Protein AF-A0A9D7BQY6-F1 (afdb_monomer_lite)

Structure (mmCIF, N/CA/C/O backbone):
data_AF-A0A9D7BQY6-F1
#
_entry.id   AF-A0A9D7BQY6-F1
#
loop_
_atom_site.group_PDB
_atom_site.id
_atom_site.type_symbol
_atom_site.label_atom_id
_atom_site.label_alt_id
_atom_site.label_comp_id
_atom_site.label_asym_id
_atom_site.label_entity_id
_atom_site.label_seq_id
_atom_site.pdbx_PDB_ins_code
_atom_site.Cartn_x
_atom_site.Cartn_y
_atom_site.Cartn_z
_atom_site.occupancy
_atom_site.B_iso_or_equiv
_atom_site.auth_seq_id
_atom_site.auth_comp_id
_atom_site.auth_asym_id
_atom_site.auth_atom_id
_atom_site.pdbx_PDB_model_num
ATOM 1 N N . MET A 1 1 ? 35.548 -3.062 -76.275 1.00 33.47 1 MET A N 1
ATOM 2 C CA . MET A 1 1 ? 36.971 -3.447 -76.436 1.00 33.47 1 MET A CA 1
ATOM 3 C C . MET A 1 1 ? 37.433 -4.049 -75.116 1.00 33.47 1 MET A C 1
ATOM 5 O O . MET A 1 1 ? 37.259 -3.385 -74.112 1.00 33.47 1 MET A O 1
ATOM 9 N N . LYS A 1 2 ? 37.649 -5.379 -75.090 1.00 31.42 2 LYS A N 1
ATOM 10 C CA . LYS A 1 2 ? 38.896 -6.100 -74.707 1.00 31.42 2 LYS A CA 1
ATOM 11 C C . LYS A 1 2 ? 39.444 -5.757 -73.307 1.00 31.42 2 LYS A C 1
ATOM 13 O O . LYS A 1 2 ? 39.641 -4.589 -73.041 1.00 31.42 2 LYS A O 1
ATOM 18 N N . LYS A 1 3 ? 39.889 -6.660 -72.428 1.00 34.94 3 LYS A N 1
ATOM 19 C CA . LYS A 1 3 ? 39.882 -8.126 -72.182 1.00 34.94 3 LYS A CA 1
ATOM 20 C C . LYS A 1 3 ? 40.993 -8.322 -71.112 1.00 34.94 3 LYS A C 1
ATOM 22 O O . LYS A 1 3 ? 42.013 -7.658 -71.223 1.00 34.94 3 LYS A O 1
ATOM 27 N N . CYS A 1 4 ? 40.788 -9.234 -70.158 1.00 32.06 4 CYS A N 1
ATOM 28 C CA . CYS A 1 4 ? 41.750 -10.145 -69.493 1.00 32.06 4 CYS A CA 1
ATOM 29 C C . CYS A 1 4 ? 43.255 -9.803 -69.319 1.00 32.06 4 CYS A C 1
ATOM 31 O O . CYS A 1 4 ? 43.952 -9.588 -70.303 1.00 32.06 4 CYS A O 1
ATOM 33 N N . SER A 1 5 ? 43.775 -10.055 -68.104 1.00 31.11 5 SER A N 1
ATOM 34 C CA . SER A 1 5 ? 44.971 -10.894 -67.797 1.00 31.11 5 SER A CA 1
ATOM 35 C C . SER A 1 5 ? 45.005 -11.142 -66.268 1.00 31.11 5 SER A C 1
ATOM 37 O O . SER A 1 5 ? 44.827 -10.176 -65.538 1.00 31.11 5 SER A O 1
ATOM 39 N N . ILE A 1 6 ? 44.937 -12.354 -65.687 1.00 36.25 6 ILE A N 1
ATOM 40 C CA . ILE A 1 6 ? 45.797 -13.572 -65.674 1.00 36.25 6 ILE A CA 1
ATOM 41 C C . ILE A 1 6 ? 46.931 -13.542 -64.622 1.00 36.25 6 ILE A C 1
ATOM 43 O O . ILE A 1 6 ? 47.769 -12.649 -64.635 1.00 36.25 6 ILE A O 1
ATOM 47 N N . GLY A 1 7 ? 46.972 -14.614 -63.807 1.00 31.45 7 GLY A N 1
ATOM 48 C CA . GLY A 1 7 ? 48.089 -15.106 -62.974 1.00 31.45 7 GLY A CA 1
ATOM 49 C C . GLY A 1 7 ? 47.558 -15.838 -61.722 1.00 31.45 7 GLY A C 1
ATOM 50 O O . GLY A 1 7 ? 47.268 -15.167 -60.745 1.00 31.45 7 GLY A O 1
ATOM 51 N N . PHE A 1 8 ? 47.135 -17.114 -61.710 1.00 33.19 8 PHE A N 1
ATOM 52 C CA . PHE A 1 8 ? 47.775 -18.420 -62.002 1.00 33.19 8 PHE A CA 1
ATOM 53 C C . PHE A 1 8 ? 48.737 -18.934 -60.903 1.00 33.19 8 PHE A C 1
ATOM 55 O O . PHE A 1 8 ? 49.862 -18.460 -60.833 1.00 33.19 8 PHE A O 1
ATOM 62 N N . LEU A 1 9 ? 48.292 -19.924 -60.101 1.00 31.08 9 LEU A N 1
ATOM 63 C CA . LEU A 1 9 ? 48.993 -21.167 -59.671 1.00 31.08 9 LEU A CA 1
ATOM 64 C C . LEU A 1 9 ? 48.042 -21.976 -58.735 1.00 31.08 9 LEU A C 1
ATOM 66 O O . LEU A 1 9 ? 47.646 -21.454 -57.702 1.00 31.08 9 LEU A O 1
ATOM 70 N N . ILE A 1 10 ? 47.397 -23.078 -59.158 1.00 33.09 10 ILE A N 1
ATOM 71 C CA . ILE A 1 10 ? 47.826 -24.503 -59.275 1.00 33.09 10 ILE A CA 1
ATOM 72 C C . ILE A 1 10 ? 47.560 -25.366 -58.006 1.00 33.09 10 ILE A C 1
ATOM 74 O O . ILE A 1 10 ? 48.245 -25.202 -57.007 1.00 33.09 10 ILE A O 1
ATOM 78 N N . LEU A 1 11 ? 46.603 -26.312 -58.171 1.00 31.00 11 LEU A N 1
ATOM 79 C CA . LEU A 1 11 ? 46.487 -27.730 -57.713 1.00 31.00 11 LEU A CA 1
ATOM 80 C C . LEU A 1 11 ? 46.623 -28.076 -56.202 1.00 31.00 11 LEU A C 1
ATOM 82 O O . LEU A 1 11 ? 47.499 -27.574 -55.524 1.00 31.00 11 LEU A O 1
ATOM 86 N N . VAL A 1 12 ? 45.828 -28.976 -55.594 1.00 32.19 12 VAL A N 1
ATOM 87 C CA . VAL A 1 12 ? 45.506 -30.370 -55.985 1.00 32.19 12 VAL A CA 1
ATOM 88 C C . VAL A 1 12 ? 44.142 -30.835 -55.417 1.00 32.19 12 VAL A C 1
ATOM 90 O O . VAL A 1 12 ? 43.723 -30.447 -54.332 1.00 32.19 12 VAL A O 1
ATOM 93 N N . PHE A 1 13 ? 43.499 -31.709 -56.196 1.00 31.94 13 PHE A N 1
ATOM 94 C CA . PHE A 1 13 ? 42.263 -32.477 -56.004 1.00 31.94 13 PHE A CA 1
ATOM 95 C C . PHE A 1 13 ? 42.233 -33.470 -54.822 1.00 31.94 13 PHE A C 1
ATOM 97 O O . PHE A 1 13 ? 43.234 -34.099 -54.497 1.00 31.94 13 PHE A O 1
ATOM 104 N N . GLY A 1 14 ? 41.015 -33.758 -54.350 1.00 29.17 14 GLY A N 1
ATOM 105 C CA . GLY A 1 14 ? 40.664 -34.962 -53.592 1.00 29.17 14 GLY A CA 1
ATOM 106 C C . GLY A 1 14 ? 39.151 -35.204 -53.594 1.00 29.17 14 GLY A C 1
ATOM 107 O O . GLY A 1 14 ? 38.482 -34.911 -52.612 1.00 29.17 14 GLY A O 1
ATOM 108 N N . ILE A 1 15 ? 38.612 -35.698 -54.715 1.00 38.47 15 ILE A N 1
ATOM 109 C CA . ILE A 1 15 ? 37.239 -36.219 -54.837 1.00 38.47 15 ILE A CA 1
ATOM 110 C C . ILE A 1 15 ? 37.295 -37.742 -54.674 1.00 38.47 15 ILE A C 1
ATOM 112 O O . ILE A 1 15 ? 38.037 -38.396 -55.403 1.00 38.47 15 ILE A O 1
ATOM 116 N N . PHE A 1 16 ? 36.439 -38.301 -53.817 1.00 36.88 16 PHE A N 1
ATOM 117 C CA . PHE A 1 16 ? 35.815 -39.600 -54.069 1.00 36.88 16 PHE A CA 1
ATOM 118 C C . PHE A 1 16 ? 34.302 -39.479 -53.875 1.00 36.88 16 PHE A C 1
ATOM 120 O O . PHE A 1 16 ? 33.819 -38.935 -52.885 1.00 36.88 16 PHE A O 1
ATOM 127 N N . LEU A 1 17 ? 33.589 -39.952 -54.892 1.00 33.84 17 LEU A N 1
ATOM 128 C CA . LEU A 1 17 ? 32.141 -40.033 -55.022 1.00 33.84 17 LEU A CA 1
ATOM 129 C C . LEU A 1 17 ? 31.644 -41.432 -54.607 1.00 33.84 17 LEU A C 1
ATOM 131 O O . LEU A 1 17 ? 32.326 -42.422 -54.862 1.00 33.84 17 LEU A O 1
ATOM 135 N N . TRP A 1 18 ? 30.380 -41.464 -54.167 1.00 33.12 18 TRP A N 1
ATOM 136 C CA . TRP A 1 18 ? 29.277 -42.313 -54.667 1.00 33.12 18 TRP A CA 1
ATOM 137 C C . TRP A 1 18 ? 28.643 -43.450 -53.839 1.00 33.12 18 TRP A C 1
ATOM 139 O O . TRP A 1 18 ? 29.294 -44.173 -53.095 1.00 33.12 18 TRP A O 1
ATOM 149 N N . ASN A 1 19 ? 27.337 -43.597 -54.149 1.00 30.23 19 ASN A N 1
ATOM 150 C CA . ASN A 1 19 ? 26.245 -44.482 -53.691 1.00 30.23 19 ASN A CA 1
ATOM 151 C C . ASN A 1 19 ? 25.490 -44.004 -52.428 1.00 30.23 19 ASN A C 1
ATOM 153 O O . ASN A 1 19 ? 26.051 -44.007 -51.346 1.00 30.23 19 ASN A O 1
ATOM 157 N N . GLY A 1 20 ? 24.223 -43.563 -52.438 1.00 29.83 20 GLY A N 1
ATOM 158 C CA . GLY A 1 20 ? 23.153 -43.577 -53.448 1.00 29.83 20 GLY A CA 1
ATOM 159 C C . GLY A 1 20 ? 22.109 -44.683 -53.199 1.00 29.83 20 GLY A C 1
ATOM 160 O O . GLY A 1 20 ? 22.485 -45.849 -53.219 1.00 29.83 20 GLY A O 1
ATOM 161 N N . CYS A 1 21 ? 20.827 -44.277 -53.089 1.00 28.48 21 CYS A N 1
ATOM 162 C CA . CYS A 1 21 ? 19.548 -45.036 -52.980 1.00 28.48 21 CYS A CA 1
ATOM 163 C C . CYS A 1 21 ? 18.947 -45.090 -51.557 1.00 28.48 21 CYS A C 1
ATOM 165 O O . CYS A 1 21 ? 19.666 -45.364 -50.611 1.00 28.48 21 CYS A O 1
ATOM 167 N N . THR A 1 22 ? 17.657 -44.848 -51.288 1.00 32.22 22 THR A N 1
ATOM 168 C CA . THR A 1 22 ? 16.457 -44.525 -52.094 1.00 32.22 22 THR A CA 1
ATOM 169 C C . THR A 1 22 ? 15.384 -43.969 -51.141 1.00 32.22 22 THR A C 1
ATOM 171 O O . THR A 1 22 ? 15.343 -44.343 -49.973 1.00 32.22 22 THR A O 1
ATOM 174 N N . LYS A 1 23 ? 14.512 -43.093 -51.653 1.00 36.38 23 LYS A N 1
ATOM 175 C CA . LYS A 1 23 ? 13.251 -42.675 -51.018 1.00 36.38 23 LYS A CA 1
ATOM 176 C C . LYS A 1 23 ? 12.294 -43.865 -50.878 1.00 36.38 23 LYS A C 1
ATOM 178 O O . LYS A 1 23 ? 12.176 -44.621 -51.836 1.00 36.38 23 LYS A O 1
ATOM 183 N N . ASP A 1 24 ? 11.512 -43.892 -49.799 1.00 31.12 24 ASP A N 1
ATOM 184 C CA . ASP A 1 24 ? 10.067 -44.110 -49.926 1.00 31.12 24 ASP A CA 1
ATOM 185 C C . ASP A 1 24 ? 9.298 -43.218 -48.920 1.00 31.12 24 ASP A C 1
ATOM 187 O O . ASP A 1 24 ? 9.819 -42.940 -47.835 1.00 31.12 24 ASP A O 1
ATOM 191 N N . PRO A 1 25 ? 8.121 -42.682 -49.296 1.00 45.56 25 PRO A N 1
ATOM 192 C CA . PRO A 1 25 ? 7.395 -41.631 -48.604 1.00 45.56 25 PRO A CA 1
ATOM 193 C C . PRO A 1 25 ? 6.218 -42.194 -47.799 1.00 45.56 25 PRO A C 1
ATOM 195 O O . PRO A 1 25 ? 5.401 -42.949 -48.309 1.00 45.56 25 PRO A O 1
ATOM 198 N N . SER A 1 26 ? 6.060 -41.762 -46.554 1.00 31.33 26 SER A N 1
ATOM 199 C CA . SER A 1 26 ? 4.746 -41.639 -45.913 1.00 31.33 26 SER A CA 1
ATOM 200 C C . SER A 1 26 ? 4.926 -41.013 -44.541 1.00 31.33 26 SER A C 1
ATOM 202 O O . SER A 1 26 ? 5.402 -41.639 -43.607 1.00 31.33 26 SER A O 1
ATOM 204 N N . LEU A 1 27 ? 4.571 -39.741 -44.449 1.00 31.41 27 LEU A N 1
ATOM 205 C CA . LEU A 1 27 ? 3.835 -39.165 -43.331 1.00 31.41 27 LEU A CA 1
ATOM 206 C C . LEU A 1 27 ? 3.421 -37.795 -43.843 1.00 31.41 27 LEU A C 1
ATOM 208 O O . LEU A 1 27 ? 4.173 -36.822 -43.817 1.00 31.41 27 LEU A O 1
ATOM 212 N N . ALA A 1 28 ? 2.247 -37.800 -44.471 1.00 31.52 28 ALA A N 1
ATOM 213 C CA . ALA A 1 28 ? 1.531 -36.597 -44.818 1.00 31.52 28 ALA A CA 1
ATOM 214 C C . ALA A 1 28 ? 1.494 -35.697 -43.580 1.00 31.52 28 ALA A C 1
ATOM 216 O O . ALA A 1 28 ? 1.027 -36.101 -42.517 1.00 31.52 28 ALA A O 1
ATOM 217 N N . SER A 1 29 ? 2.009 -34.481 -43.729 1.00 33.75 29 SER A N 1
ATOM 218 C CA . SER A 1 29 ? 1.674 -33.383 -42.843 1.00 33.75 29 SER A CA 1
ATOM 219 C C . SER A 1 29 ? 0.190 -33.088 -43.046 1.00 33.75 29 SER A C 1
ATOM 221 O O . SER A 1 29 ? -0.183 -32.278 -43.899 1.00 33.75 29 SER A O 1
ATOM 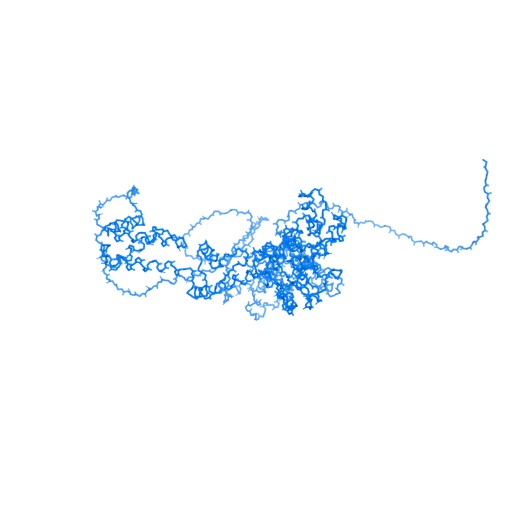223 N N . GLU A 1 30 ? -0.669 -33.788 -42.310 1.00 28.20 30 GLU A N 1
ATOM 224 C CA . GLU A 1 30 ? -2.037 -33.334 -42.127 1.00 28.20 30 GLU A CA 1
ATOM 225 C C . GLU A 1 30 ? -1.972 -32.034 -41.329 1.00 28.20 30 GLU A C 1
ATOM 227 O O . GLU A 1 30 ? -1.707 -31.988 -40.129 1.00 28.20 30 GLU A O 1
ATOM 232 N N . SER A 1 31 ? -2.150 -30.948 -42.075 1.00 29.77 31 SER A N 1
ATOM 233 C CA . SER A 1 31 ? -2.596 -29.656 -41.589 1.00 29.77 31 SER A CA 1
ATOM 234 C C . SER A 1 31 ? -3.905 -29.867 -40.825 1.00 29.77 31 SER A C 1
ATOM 236 O O . SER A 1 31 ? -4.990 -29.781 -41.400 1.00 29.77 31 SER A O 1
ATOM 238 N N . TYR A 1 32 ? -3.812 -30.140 -39.526 1.00 22.86 32 TYR A N 1
ATOM 239 C CA . TYR A 1 32 ? -4.945 -29.975 -38.635 1.00 22.86 32 TYR A CA 1
ATOM 240 C C . TYR A 1 32 ? -5.162 -28.480 -38.436 1.00 22.86 32 TYR A C 1
ATOM 242 O O . TYR A 1 32 ? -4.475 -27.818 -37.660 1.00 22.86 32 TYR A O 1
ATOM 250 N N . THR A 1 33 ? -6.140 -27.951 -39.163 1.00 24.02 33 THR A N 1
ATOM 251 C CA . THR A 1 33 ? -6.859 -26.748 -38.765 1.00 24.02 33 THR A CA 1
ATOM 252 C C . THR A 1 33 ? -7.397 -26.982 -37.359 1.00 24.02 33 THR A C 1
ATOM 254 O O . THR A 1 33 ? -8.358 -27.725 -37.163 1.00 24.02 33 THR A O 1
ATOM 257 N N . THR A 1 34 ? -6.749 -26.382 -36.364 1.00 25.25 34 THR A N 1
ATOM 258 C CA . THR A 1 34 ? -7.290 -26.240 -35.018 1.00 25.25 34 THR A CA 1
ATOM 259 C C . THR A 1 34 ? -8.497 -25.317 -35.099 1.00 25.25 34 THR A C 1
ATOM 261 O O . THR A 1 34 ? -8.405 -24.100 -34.948 1.00 25.25 34 THR A O 1
ATOM 264 N N . GLU A 1 35 ? -9.656 -25.917 -35.358 1.00 23.31 35 GLU A N 1
ATOM 265 C CA . GLU A 1 35 ? -10.921 -25.330 -34.958 1.00 23.31 35 GLU A CA 1
ATOM 266 C C . GLU A 1 35 ? -10.859 -25.036 -33.460 1.00 23.31 35 GLU A C 1
ATOM 268 O O . GLU A 1 35 ? -10.562 -25.888 -32.617 1.00 23.31 35 GLU A O 1
ATOM 273 N N . LYS A 1 36 ? -11.109 -23.767 -33.175 1.00 33.91 36 LYS A N 1
ATOM 274 C CA . LYS A 1 36 ? -11.266 -23.149 -31.872 1.00 33.91 36 LYS A CA 1
ATOM 275 C C . LYS A 1 36 ? -12.327 -23.929 -31.079 1.00 33.91 36 LYS A C 1
ATOM 277 O O . LYS A 1 36 ? -13.518 -23.700 -31.253 1.00 33.91 36 LYS A O 1
ATOM 282 N N . ARG A 1 37 ? -11.898 -24.863 -30.224 1.00 23.55 37 ARG A N 1
ATOM 283 C CA . ARG A 1 37 ? -12.735 -25.421 -29.151 1.00 23.55 37 ARG A CA 1
ATOM 284 C C . ARG A 1 37 ? -12.506 -24.598 -27.891 1.00 23.55 37 ARG A C 1
ATOM 286 O O . ARG A 1 37 ? -11.369 -24.352 -27.498 1.00 23.55 37 ARG A O 1
ATOM 293 N N . THR A 1 38 ? -13.614 -24.112 -27.357 1.00 28.97 38 THR A N 1
ATOM 294 C CA . THR A 1 38 ? -13.747 -23.078 -26.337 1.00 28.97 38 THR A CA 1
ATOM 295 C C . THR A 1 38 ? -13.149 -23.510 -24.999 1.00 28.97 38 THR A C 1
ATOM 297 O O . THR A 1 38 ? -13.367 -24.614 -24.509 1.00 28.97 38 THR A O 1
ATOM 300 N N . SER A 1 39 ? -12.346 -22.617 -24.434 1.00 31.89 39 SER A N 1
ATOM 301 C CA . SER A 1 39 ? -11.523 -22.756 -23.233 1.00 31.89 39 SER A CA 1
ATOM 302 C C . SER A 1 39 ? -12.292 -22.549 -21.919 1.00 31.89 39 SER A C 1
ATOM 304 O O . SER A 1 39 ? -11.709 -22.126 -20.933 1.00 31.89 39 SER A O 1
ATOM 306 N N . GLU A 1 40 ? -13.591 -22.838 -21.863 1.00 32.38 40 GLU A N 1
ATOM 307 C CA . GLU A 1 40 ? -14.466 -22.362 -20.772 1.00 32.38 40 GLU A CA 1
ATOM 308 C C . GLU A 1 40 ? -14.431 -23.193 -19.468 1.00 32.38 40 GLU A C 1
ATOM 310 O O . GLU A 1 40 ? -15.258 -22.980 -18.589 1.00 32.38 40 GLU A O 1
ATOM 315 N N . ILE A 1 41 ? -13.479 -24.119 -19.290 1.00 37.41 41 ILE A N 1
ATOM 316 C CA . ILE A 1 41 ? -13.353 -24.908 -18.038 1.00 37.41 41 ILE A CA 1
ATOM 317 C C . ILE A 1 41 ? -12.246 -24.372 -17.109 1.00 37.41 41 ILE A C 1
ATOM 319 O O . ILE A 1 41 ? -12.191 -24.739 -15.937 1.00 37.41 41 ILE A O 1
ATOM 323 N N . PHE A 1 42 ? -11.400 -23.456 -17.583 1.00 36.44 42 PHE A N 1
ATOM 324 C CA . PHE A 1 42 ? -10.340 -22.855 -16.776 1.00 36.44 42 PHE A CA 1
ATOM 325 C C . PHE A 1 42 ? -10.575 -21.348 -16.683 1.00 36.44 42 PHE A C 1
ATOM 327 O O . PHE A 1 42 ? -10.391 -20.630 -17.657 1.00 36.44 42 PHE A O 1
ATOM 334 N N . ASP A 1 43 ? -11.008 -20.889 -15.511 1.00 38.28 43 ASP A N 1
ATOM 335 C CA . ASP A 1 43 ? -10.924 -19.479 -15.122 1.00 38.28 43 ASP A CA 1
ATOM 336 C C . ASP A 1 43 ? -9.440 -19.056 -15.175 1.00 38.28 43 ASP A C 1
ATOM 338 O O . ASP A 1 43 ? -8.565 -19.818 -14.734 1.00 38.28 43 ASP A O 1
ATOM 342 N N . ASP A 1 44 ? -9.168 -17.878 -15.746 1.00 41.72 44 ASP A N 1
ATOM 343 C CA . ASP A 1 44 ? -7.880 -17.390 -16.277 1.00 41.72 44 ASP A CA 1
ATOM 344 C C . ASP A 1 44 ? -6.708 -17.399 -15.261 1.00 41.72 44 ASP A C 1
ATOM 346 O O . ASP A 1 44 ? -5.549 -17.232 -15.639 1.00 41.72 44 ASP A O 1
ATOM 350 N N . SER A 1 45 ? -6.980 -17.670 -13.979 1.00 44.00 45 SER A N 1
ATOM 351 C CA . SER A 1 45 ? -5.990 -17.844 -12.902 1.00 44.00 45 SER A CA 1
ATOM 352 C C . SER A 1 45 ? -5.329 -19.231 -12.829 1.00 44.00 45 SER A C 1
ATOM 354 O O . SER A 1 45 ? -4.267 -19.346 -12.241 1.00 44.00 45 SER A O 1
ATOM 356 N N . THR A 1 46 ? -5.903 -20.284 -13.426 1.00 47.81 46 THR A N 1
ATOM 357 C CA . THR A 1 46 ? -5.463 -21.694 -13.227 1.00 47.81 46 THR A CA 1
ATOM 358 C C . THR A 1 46 ? -4.431 -22.218 -14.240 1.00 47.81 46 THR A C 1
ATOM 360 O O . THR A 1 46 ? -4.020 -23.384 -14.202 1.00 47.81 46 THR A O 1
ATOM 363 N N . GLY A 1 47 ? -4.028 -21.377 -15.195 1.00 52.44 47 GLY A N 1
ATOM 364 C CA . GLY A 1 47 ? -3.079 -21.753 -16.242 1.00 52.44 47 GLY A CA 1
ATOM 365 C C . GLY A 1 47 ? -1.624 -21.779 -15.772 1.00 52.44 47 GLY A C 1
ATOM 366 O O . GLY A 1 47 ? -0.828 -22.551 -16.307 1.00 52.44 47 GLY A O 1
ATOM 367 N N . VAL A 1 48 ? -1.268 -20.971 -14.770 1.00 52.12 48 VAL A N 1
ATOM 368 C CA . VAL A 1 48 ? 0.126 -20.742 -14.358 1.00 52.12 48 VAL A CA 1
ATOM 369 C C . VAL A 1 48 ? 0.689 -21.937 -13.583 1.00 52.12 48 VAL A C 1
ATOM 371 O O . VAL A 1 48 ? 1.850 -22.299 -13.755 1.00 52.12 48 VAL A O 1
ATOM 374 N N . GLU A 1 49 ? -0.130 -22.628 -12.796 1.00 53.47 49 GLU A N 1
ATOM 375 C CA . GLU A 1 49 ? 0.273 -23.768 -11.967 1.00 53.47 49 GLU A CA 1
ATOM 376 C C . GLU A 1 49 ? 0.342 -25.061 -12.779 1.00 53.47 49 GLU A C 1
ATOM 378 O O . GLU A 1 49 ? 1.279 -25.849 -12.636 1.00 53.47 49 GLU A O 1
ATOM 383 N N . VAL A 1 50 ? -0.614 -25.258 -13.695 1.00 57.28 50 VAL A N 1
ATOM 384 C CA . VAL A 1 50 ? -0.534 -26.316 -14.712 1.00 57.28 50 VAL A CA 1
ATOM 385 C C . VAL A 1 50 ? 0.695 -26.087 -15.587 1.00 57.28 50 VAL A C 1
ATOM 387 O O . VAL A 1 50 ? 1.415 -27.038 -15.882 1.00 57.28 50 VAL A O 1
ATOM 390 N N . TYR A 1 51 ? 0.993 -24.831 -15.935 1.00 58.97 51 TYR A N 1
ATOM 391 C CA . TYR A 1 51 ? 2.226 -24.463 -16.621 1.00 58.97 51 TYR A CA 1
ATOM 392 C C . TYR A 1 51 ? 3.469 -24.755 -15.773 1.00 58.97 51 TYR A C 1
ATOM 394 O O . TYR A 1 51 ? 4.443 -25.256 -16.317 1.00 58.97 51 TYR A O 1
ATOM 402 N N . HIS A 1 52 ? 3.449 -24.532 -14.456 1.00 58.22 52 HIS A N 1
ATOM 403 C CA . HIS A 1 52 ? 4.588 -24.823 -13.580 1.00 58.22 52 HIS A CA 1
ATOM 404 C C . HIS A 1 52 ? 4.850 -26.329 -13.441 1.00 58.22 52 HIS A C 1
ATOM 406 O O . HIS A 1 52 ? 5.994 -26.769 -13.536 1.00 58.22 52 HIS A O 1
ATOM 412 N N . ILE A 1 53 ? 3.793 -27.140 -13.329 1.00 60.00 53 ILE A N 1
ATOM 413 C CA . ILE A 1 53 ? 3.882 -28.607 -13.375 1.00 60.00 53 ILE A CA 1
ATOM 414 C C . ILE A 1 53 ? 4.403 -29.066 -14.734 1.00 60.00 53 ILE A C 1
ATOM 416 O O . ILE A 1 53 ? 5.313 -29.886 -14.792 1.00 60.00 53 ILE A O 1
ATOM 420 N N . LEU A 1 54 ? 3.869 -28.525 -15.831 1.00 62.69 54 LEU A N 1
ATOM 421 C CA . LEU A 1 54 ? 4.342 -28.827 -17.181 1.00 62.69 54 LEU A CA 1
ATOM 422 C C . LEU A 1 54 ? 5.789 -28.374 -17.397 1.00 62.69 54 LEU A C 1
ATOM 424 O O . LEU A 1 54 ? 6.527 -29.059 -18.089 1.00 62.69 54 LEU A O 1
ATOM 428 N N . HIS A 1 55 ? 6.214 -27.262 -16.802 1.00 65.62 55 HIS A N 1
ATOM 429 C CA . HIS A 1 55 ? 7.576 -26.746 -16.894 1.00 65.62 55 HIS A CA 1
ATOM 430 C C . HIS A 1 55 ? 8.556 -27.609 -16.100 1.00 65.62 55 HIS A C 1
ATOM 432 O O . HIS A 1 55 ? 9.604 -27.964 -16.629 1.00 65.62 55 HIS A O 1
ATOM 438 N N . LEU A 1 56 ? 8.194 -28.019 -14.878 1.00 62.78 56 LEU A N 1
ATOM 439 C CA . LEU A 1 56 ? 8.952 -29.009 -14.114 1.00 62.78 56 LEU A CA 1
ATOM 440 C C . LEU A 1 56 ? 9.058 -30.309 -14.914 1.00 62.78 56 LEU A C 1
ATOM 442 O O . LEU A 1 56 ? 10.162 -30.777 -15.170 1.00 62.78 56 LEU A O 1
ATOM 446 N N . LEU A 1 57 ? 7.931 -30.831 -15.402 1.00 62.69 57 LEU A N 1
ATOM 447 C CA . LEU A 1 57 ? 7.868 -32.060 -16.193 1.00 62.69 57 LEU A CA 1
ATOM 448 C C . LEU A 1 57 ? 8.588 -31.970 -17.555 1.00 62.69 57 LEU A C 1
ATOM 450 O O . LEU A 1 57 ? 8.990 -33.000 -18.081 1.00 62.69 57 LEU A O 1
ATOM 454 N N . ASN A 1 58 ? 8.765 -30.775 -18.119 1.00 60.06 58 ASN A N 1
ATOM 455 C CA . ASN A 1 58 ? 9.497 -30.549 -19.371 1.00 60.06 58 ASN A CA 1
ATOM 456 C C . ASN A 1 58 ? 10.946 -30.086 -19.152 1.00 60.06 58 ASN A C 1
ATOM 458 O O . ASN A 1 58 ? 11.647 -29.831 -20.130 1.00 60.06 58 ASN A O 1
ATOM 462 N N . SER A 1 59 ? 11.399 -29.931 -17.905 1.00 64.56 59 SER A N 1
ATOM 463 C CA . SER A 1 59 ? 12.794 -29.581 -17.637 1.00 64.56 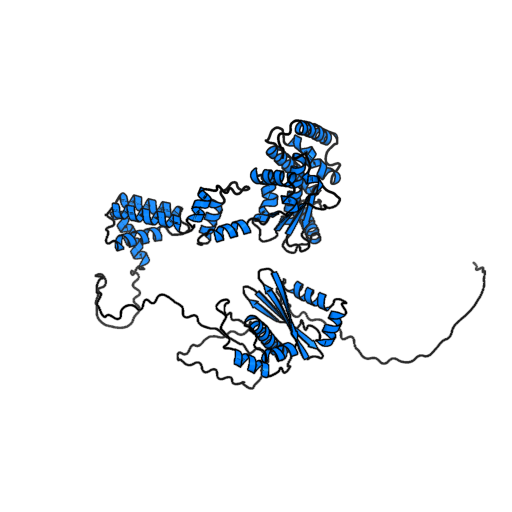59 SER A CA 1
ATOM 464 C C . SER A 1 59 ? 13.710 -30.744 -18.036 1.00 64.56 59 SER A C 1
ATOM 466 O O . SER A 1 59 ? 13.364 -31.906 -17.822 1.00 64.56 59 SER A O 1
ATOM 468 N N . GLU A 1 60 ? 14.880 -30.445 -18.616 1.00 57.62 60 GLU A N 1
ATOM 469 C CA . GLU A 1 60 ? 15.911 -31.422 -19.026 1.00 57.62 60 GLU A CA 1
ATOM 470 C C . GLU A 1 60 ? 16.614 -32.084 -17.819 1.00 57.62 60 GLU A C 1
ATOM 472 O O . GLU A 1 60 ? 17.830 -32.250 -17.781 1.00 57.62 60 GLU A O 1
ATOM 477 N N . ASN A 1 61 ? 15.861 -32.419 -16.775 1.00 72.88 61 ASN A N 1
ATOM 478 C CA . ASN A 1 61 ? 16.353 -33.144 -15.621 1.00 72.88 61 ASN A CA 1
ATOM 479 C C . ASN A 1 61 ? 16.175 -34.647 -15.875 1.00 72.88 61 ASN A C 1
ATOM 481 O O . ASN A 1 61 ? 15.046 -35.128 -15.996 1.00 72.88 61 ASN A O 1
ATOM 485 N N . ASP A 1 62 ? 17.280 -35.396 -15.903 1.00 74.75 62 ASP A N 1
ATOM 486 C CA . ASP A 1 62 ? 17.301 -36.849 -16.138 1.00 74.75 62 ASP A CA 1
ATOM 487 C C . ASP A 1 62 ? 16.320 -37.621 -15.233 1.00 74.75 62 ASP A C 1
ATOM 489 O O . ASP A 1 62 ? 15.742 -38.632 -15.640 1.00 74.75 62 ASP A O 1
ATOM 493 N N . SER A 1 63 ? 16.068 -37.124 -14.016 1.00 79.00 63 SER A N 1
ATOM 494 C CA . SER A 1 63 ? 15.107 -37.727 -13.081 1.00 79.00 63 SER A CA 1
ATOM 495 C C . SER A 1 63 ? 13.651 -37.640 -13.557 1.00 79.00 63 SER A C 1
ATOM 497 O O . SER A 1 63 ? 12.872 -38.569 -13.347 1.00 79.00 63 SER A O 1
ATOM 499 N N . ILE A 1 64 ? 13.288 -36.559 -14.247 1.00 79.00 64 ILE A N 1
ATOM 500 C CA . ILE A 1 64 ? 11.930 -36.302 -14.734 1.00 79.00 64 ILE A CA 1
ATOM 501 C C . ILE A 1 64 ? 11.680 -37.044 -16.040 1.00 79.00 64 ILE A C 1
ATOM 503 O O . ILE A 1 64 ? 10.620 -37.652 -16.196 1.00 79.00 64 ILE A O 1
ATOM 507 N N . ALA A 1 65 ? 12.673 -37.078 -16.930 1.00 79.31 65 ALA A N 1
ATOM 508 C CA . ALA A 1 65 ? 12.625 -37.915 -18.123 1.00 79.31 65 ALA A CA 1
ATOM 509 C C . ALA A 1 65 ? 12.452 -39.397 -17.744 1.00 79.31 65 ALA A C 1
ATOM 511 O O . ALA A 1 65 ? 11.553 -40.063 -18.256 1.00 79.31 65 ALA A O 1
ATOM 512 N N . THR A 1 66 ? 13.225 -39.882 -16.763 1.00 87.19 66 THR A N 1
ATOM 513 C CA . THR A 1 66 ? 13.096 -41.251 -16.231 1.00 87.19 66 THR A CA 1
ATOM 514 C C . THR A 1 66 ? 11.717 -41.490 -15.607 1.00 87.19 66 THR A C 1
ATOM 516 O O . THR A 1 66 ? 11.104 -42.539 -15.813 1.00 87.19 66 THR A O 1
ATOM 519 N N . PHE A 1 67 ? 11.188 -40.521 -14.852 1.00 88.44 67 PHE A N 1
ATOM 520 C CA . PHE A 1 67 ? 9.836 -40.601 -14.299 1.00 88.44 67 PHE A CA 1
ATOM 521 C C . PHE A 1 67 ? 8.787 -40.728 -15.410 1.00 88.44 67 PHE A C 1
ATOM 523 O O . PHE A 1 67 ? 7.993 -41.664 -15.378 1.00 88.44 67 PHE A O 1
ATOM 530 N N . GLN A 1 68 ? 8.815 -39.865 -16.428 1.00 87.69 68 GLN A N 1
ATOM 531 C CA . GLN A 1 68 ? 7.872 -39.910 -17.551 1.00 87.69 68 GLN A CA 1
ATOM 532 C C . GLN A 1 68 ? 8.000 -41.183 -18.388 1.00 87.69 68 GLN A C 1
ATOM 534 O O . GLN A 1 68 ? 6.997 -41.750 -18.821 1.00 87.69 68 GLN A O 1
ATOM 539 N N . GLU A 1 69 ? 9.219 -41.680 -18.583 1.00 91.00 69 GLU A N 1
ATOM 540 C CA . GLU A 1 69 ? 9.442 -42.953 -19.259 1.00 91.00 69 GLU A CA 1
ATOM 541 C C . GLU A 1 69 ? 8.802 -44.106 -18.478 1.00 91.00 69 GLU A C 1
ATOM 543 O O . GLU A 1 69 ? 8.210 -45.004 -19.079 1.00 91.00 69 GLU A O 1
ATOM 548 N N . ASN A 1 70 ? 8.843 -44.068 -17.144 1.00 91.19 70 ASN A N 1
ATOM 549 C CA . ASN A 1 70 ? 8.262 -45.097 -16.286 1.00 91.19 70 ASN A CA 1
ATOM 550 C C . ASN A 1 70 ? 6.740 -44.974 -16.157 1.00 91.19 70 ASN A C 1
ATOM 552 O O . ASN A 1 70 ? 6.037 -45.958 -16.407 1.00 91.19 70 ASN A O 1
ATOM 556 N N . VAL A 1 71 ? 6.230 -43.781 -15.845 1.00 91.81 71 VAL A N 1
ATOM 557 C CA . VAL A 1 71 ? 4.825 -43.548 -15.481 1.00 91.81 71 VAL A CA 1
ATOM 558 C C . VAL A 1 71 ? 3.986 -42.885 -16.573 1.00 91.81 71 VAL A C 1
ATOM 560 O O . VAL A 1 71 ? 2.788 -42.728 -16.384 1.00 91.81 71 VAL A O 1
ATOM 563 N N . GLY A 1 72 ? 4.550 -42.507 -17.717 1.00 93.25 72 GLY A N 1
ATOM 564 C CA . GLY A 1 72 ? 3.835 -41.842 -18.811 1.00 93.25 72 GLY A CA 1
ATOM 565 C C . GLY A 1 72 ? 3.834 -40.315 -18.738 1.00 93.25 72 GLY A C 1
ATOM 566 O O . GLY A 1 72 ? 4.579 -39.702 -17.980 1.00 93.25 72 GLY A O 1
ATOM 567 N N . TYR A 1 73 ? 2.976 -39.694 -19.547 1.00 91.62 73 TYR A N 1
ATOM 568 C CA . TYR A 1 73 ? 2.894 -38.239 -19.698 1.00 91.62 73 TYR A CA 1
ATOM 569 C C . TYR A 1 73 ? 1.576 -37.683 -19.149 1.00 91.62 73 TYR A C 1
ATOM 571 O O . TYR A 1 73 ? 0.543 -38.359 -19.238 1.00 91.62 73 TYR A O 1
ATOM 579 N N . PRO A 1 74 ? 1.568 -36.444 -18.625 1.00 90.06 74 PRO A N 1
ATOM 580 C CA . PRO A 1 74 ? 0.352 -35.807 -18.138 1.00 90.06 74 PRO A CA 1
ATOM 581 C C . PRO A 1 74 ? -0.622 -35.544 -19.288 1.00 90.06 74 PRO A C 1
ATOM 583 O O . PRO A 1 74 ? -0.327 -34.859 -20.267 1.00 90.06 74 PRO A O 1
ATOM 586 N N . ALA A 1 75 ? -1.834 -36.059 -19.155 1.00 88.62 75 ALA A N 1
ATOM 587 C CA . ALA A 1 75 ? -2.902 -35.890 -20.118 1.00 88.62 75 ALA A CA 1
ATOM 588 C C . ALA A 1 75 ? -3.767 -34.667 -19.775 1.00 88.62 75 ALA A C 1
ATOM 590 O O . ALA A 1 75 ? -4.891 -34.797 -19.293 1.00 88.62 75 ALA A O 1
ATOM 591 N N . ILE A 1 76 ? -3.259 -33.473 -20.090 1.00 81.25 76 ILE A N 1
ATOM 592 C CA . ILE A 1 76 ? -3.920 -32.192 -19.774 1.00 81.25 76 ILE A CA 1
ATOM 593 C C . ILE A 1 76 ? -5.335 -32.097 -20.356 1.00 81.25 76 ILE A C 1
ATOM 595 O O . ILE A 1 76 ? -6.250 -31.670 -19.673 1.00 81.25 76 ILE A O 1
ATOM 599 N N . LYS A 1 77 ? -5.571 -32.582 -21.581 1.00 73.25 77 LYS A N 1
ATOM 600 C CA . LYS A 1 77 ? -6.924 -32.590 -22.179 1.00 73.25 77 LYS A CA 1
ATOM 601 C C . LYS A 1 77 ? -7.929 -33.511 -21.466 1.00 73.25 77 LYS A C 1
ATOM 603 O O . LYS A 1 77 ? -9.107 -33.467 -21.790 1.00 73.25 77 LYS A O 1
ATOM 608 N N . GLY A 1 78 ? -7.469 -34.374 -20.561 1.00 72.12 78 GLY A N 1
ATOM 609 C CA . GLY A 1 78 ? -8.316 -35.220 -19.717 1.00 72.12 78 GLY A CA 1
ATOM 610 C C . GLY A 1 78 ? -8.254 -34.842 -18.239 1.00 72.12 78 GLY A C 1
ATOM 611 O O . GLY A 1 78 ? -8.650 -35.661 -17.408 1.00 72.12 78 GLY A O 1
ATOM 612 N N . SER A 1 79 ? -7.700 -33.670 -17.906 1.00 80.50 79 SER A N 1
ATOM 613 C CA . SER A 1 79 ? -7.742 -33.143 -16.548 1.00 80.50 79 SER A CA 1
ATOM 614 C C . SER A 1 79 ? -9.124 -32.574 -16.240 1.00 80.50 79 SER A C 1
ATOM 616 O O . SER A 1 79 ? -9.878 -32.187 -17.133 1.00 80.50 79 SER A O 1
ATOM 618 N N . PHE A 1 80 ? -9.470 -32.548 -14.960 1.00 80.94 80 PHE A N 1
ATOM 619 C CA . PHE A 1 80 ? -10.719 -31.965 -14.484 1.00 80.94 80 PHE A CA 1
ATOM 620 C C . PHE A 1 80 ? -10.510 -31.351 -13.107 1.00 80.94 80 PHE A C 1
ATOM 622 O O . PHE A 1 80 ? -9.647 -31.788 -12.338 1.00 80.94 80 PHE A O 1
ATOM 629 N N . GLN A 1 81 ? -11.305 -30.333 -12.800 1.00 77.31 81 GLN A N 1
ATOM 630 C CA . GLN A 1 81 ? -11.215 -29.594 -11.552 1.00 77.31 81 GLN A CA 1
ATOM 631 C C . GLN A 1 81 ? -12.471 -29.807 -10.712 1.00 77.31 81 GLN A C 1
ATOM 633 O O . GLN A 1 81 ? -13.590 -29.781 -11.219 1.00 77.31 81 GLN A O 1
ATOM 638 N N . LYS A 1 82 ? -12.272 -29.997 -9.409 1.00 73.94 82 LYS A N 1
ATOM 639 C CA . LYS A 1 82 ? -13.311 -29.844 -8.397 1.00 73.94 82 LYS A CA 1
ATOM 640 C C . LYS A 1 82 ? -13.089 -28.498 -7.709 1.00 73.94 82 LYS A C 1
ATOM 642 O O . LYS A 1 82 ? -12.010 -28.272 -7.159 1.00 73.94 82 LYS A O 1
ATOM 647 N N . LYS A 1 83 ? -14.098 -27.628 -7.749 1.00 62.47 83 LYS A N 1
ATOM 648 C CA . LYS A 1 83 ? -14.109 -26.355 -7.023 1.00 62.47 83 LYS A CA 1
ATOM 649 C C . LYS A 1 83 ? -14.846 -26.543 -5.697 1.00 62.47 83 LYS A C 1
ATOM 651 O O . LYS A 1 83 ? -15.930 -27.120 -5.682 1.00 62.47 83 LYS A O 1
ATOM 656 N N . ASP A 1 84 ? -14.225 -26.097 -4.620 1.00 61.88 84 ASP A N 1
ATOM 657 C CA . ASP A 1 84 ? -14.821 -25.897 -3.301 1.00 61.88 84 ASP A CA 1
ATOM 658 C C . ASP A 1 84 ? -14.739 -24.397 -2.962 1.00 61.88 84 ASP A C 1
ATOM 660 O O . ASP A 1 84 ? -13.984 -23.670 -3.618 1.00 61.88 84 ASP A O 1
ATOM 664 N N . GLU A 1 85 ? -15.502 -23.927 -1.975 1.00 58.59 85 GLU A N 1
ATOM 665 C CA . GLU A 1 85 ? -15.447 -22.527 -1.518 1.00 58.59 85 GLU A CA 1
ATOM 666 C C . GLU A 1 85 ? -14.037 -22.172 -1.010 1.00 58.59 85 GLU A C 1
ATOM 668 O O . GLU A 1 85 ? -13.519 -21.102 -1.327 1.00 58.59 85 GLU A O 1
ATOM 673 N N . ASP A 1 86 ? -13.368 -23.135 -0.362 1.00 59.94 86 ASP A N 1
ATOM 674 C CA . ASP A 1 86 ? -12.069 -22.936 0.297 1.00 59.94 86 ASP A CA 1
ATOM 675 C C . ASP A 1 86 ? -10.872 -23.586 -0.429 1.00 59.94 86 ASP A C 1
ATOM 677 O O . ASP A 1 86 ? -9.714 -23.441 -0.013 1.00 59.94 86 ASP A O 1
ATOM 681 N N . SER A 1 87 ? -11.112 -24.359 -1.497 1.00 70.38 87 SER A N 1
ATOM 682 C CA . SER A 1 87 ? -10.031 -25.037 -2.224 1.00 70.38 87 SER A CA 1
ATOM 683 C C . SER A 1 87 ? -10.347 -25.353 -3.687 1.00 70.38 87 SER A C 1
ATOM 685 O O . SER A 1 87 ? -11.472 -25.684 -4.061 1.00 70.38 87 SER A O 1
ATOM 687 N N . LYS A 1 88 ? -9.320 -25.307 -4.543 1.00 76.25 88 LYS A N 1
ATOM 688 C CA . LYS A 1 88 ? -9.377 -25.807 -5.926 1.00 76.25 88 LYS A CA 1
ATOM 689 C C . LYS A 1 88 ? -8.558 -27.090 -6.021 1.00 76.25 88 LYS A C 1
ATOM 691 O O . LYS A 1 88 ? -7.369 -27.093 -5.706 1.00 76.25 88 LYS A O 1
ATOM 696 N N . ILE A 1 89 ? -9.184 -28.180 -6.465 1.00 80.50 89 ILE A N 1
ATOM 697 C CA . ILE A 1 89 ? -8.517 -29.476 -6.642 1.00 80.50 89 ILE A CA 1
ATOM 698 C C . ILE A 1 89 ? -8.517 -29.849 -8.122 1.00 80.50 89 ILE A C 1
ATOM 700 O O . ILE A 1 89 ? -9.552 -30.230 -8.670 1.00 80.50 89 ILE A O 1
ATOM 704 N N . THR A 1 90 ? -7.353 -29.803 -8.766 1.00 82.75 90 THR A N 1
ATOM 705 C CA . THR A 1 90 ? -7.181 -30.225 -10.162 1.00 82.75 90 THR A CA 1
ATOM 706 C C . THR A 1 90 ? -6.634 -31.649 -10.216 1.00 82.75 90 THR A C 1
ATOM 708 O O . THR A 1 90 ? -5.617 -31.968 -9.605 1.00 82.75 90 THR A O 1
ATOM 711 N N . THR A 1 91 ? -7.310 -32.525 -10.956 1.00 88.81 91 THR A N 1
ATOM 712 C CA . THR A 1 91 ? -6.869 -33.898 -11.222 1.00 88.81 91 THR A CA 1
ATOM 713 C C . THR A 1 91 ? -6.270 -33.979 -12.621 1.00 88.81 91 THR A C 1
ATOM 715 O O . THR A 1 91 ? -6.942 -33.607 -13.579 1.00 88.81 91 THR A O 1
ATOM 718 N N . ILE A 1 92 ? -5.053 -34.513 -12.763 1.00 91.31 92 ILE A N 1
ATOM 719 C CA . ILE A 1 92 ? -4.383 -34.702 -14.061 1.00 91.31 92 ILE A CA 1
ATOM 720 C C . ILE A 1 92 ? -3.992 -36.181 -14.220 1.00 91.31 92 ILE A C 1
ATOM 722 O O . ILE A 1 92 ? -3.150 -36.666 -13.462 1.00 91.31 92 ILE A O 1
ATOM 726 N N . PRO A 1 93 ? -4.567 -36.925 -15.182 1.00 93.88 93 PRO A N 1
ATOM 727 C CA . PRO A 1 93 ? -4.183 -38.313 -15.400 1.00 93.88 93 PRO A CA 1
ATOM 728 C C . PRO A 1 93 ? -2.808 -38.431 -16.058 1.00 93.88 93 PRO A C 1
ATOM 730 O O . PRO A 1 93 ? -2.492 -37.681 -16.979 1.00 93.88 93 PRO A O 1
ATOM 733 N N . MET A 1 94 ? -2.017 -39.410 -15.626 1.00 94.62 94 MET A N 1
ATOM 734 C CA . MET A 1 94 ? -0.778 -39.822 -16.287 1.00 94.62 94 MET A CA 1
ATOM 735 C C . MET A 1 94 ? -1.072 -40.970 -17.239 1.00 94.62 94 MET A C 1
ATOM 737 O O . MET A 1 94 ? -1.755 -41.925 -16.867 1.00 94.62 94 MET A O 1
ATOM 741 N N . VAL A 1 95 ? -0.604 -40.855 -18.481 1.00 94.06 95 VAL A N 1
ATOM 742 C CA . VAL A 1 95 ? -0.937 -41.790 -19.556 1.00 94.06 95 VAL A CA 1
ATOM 743 C C . VAL A 1 95 ? 0.328 -42.324 -20.211 1.00 94.06 95 VAL A C 1
ATOM 745 O O . VAL A 1 95 ? 1.125 -41.567 -20.764 1.00 94.06 95 VAL A O 1
ATOM 748 N N . LYS A 1 96 ? 0.468 -43.649 -20.219 1.00 96.06 96 LYS A N 1
ATOM 749 C CA . LYS A 1 96 ? 1.526 -44.382 -20.924 1.00 96.06 96 LYS A CA 1
ATOM 750 C C . LYS A 1 96 ? 0.894 -45.415 -21.845 1.00 96.06 96 LYS A C 1
ATOM 752 O O . LYS A 1 96 ? 0.022 -46.163 -21.416 1.00 96.06 96 LYS A O 1
ATOM 757 N N . ASN A 1 97 ? 1.315 -45.474 -23.110 1.00 95.88 97 ASN A N 1
ATOM 758 C CA . ASN A 1 97 ? 0.783 -46.433 -24.093 1.00 95.88 97 ASN A CA 1
ATOM 759 C C . ASN A 1 97 ? -0.757 -46.435 -24.162 1.00 95.88 97 ASN A C 1
ATOM 761 O O . ASN A 1 97 ? -1.393 -47.488 -24.189 1.00 95.88 97 ASN A O 1
ATOM 765 N N . ASN A 1 98 ? -1.350 -45.236 -24.136 1.00 93.44 98 ASN A N 1
ATOM 766 C CA . ASN A 1 98 ? -2.797 -45.023 -24.095 1.00 93.44 98 ASN A CA 1
ATOM 767 C C . ASN A 1 98 ? -3.511 -45.688 -22.898 1.00 93.44 98 ASN A C 1
ATOM 769 O O . ASN A 1 98 ? -4.698 -45.975 -22.983 1.00 93.44 98 ASN A O 1
ATOM 773 N N . LYS A 1 99 ? -2.822 -45.928 -21.778 1.00 95.75 99 LYS A N 1
ATOM 774 C CA . LYS A 1 99 ? -3.402 -46.424 -20.522 1.00 95.75 99 LYS A CA 1
ATOM 775 C C . LYS A 1 99 ? -3.090 -45.475 -19.376 1.00 95.75 99 LYS A C 1
ATOM 777 O O . LYS A 1 99 ? -1.997 -44.914 -19.340 1.00 95.75 99 LYS A O 1
ATOM 782 N N . ILE A 1 100 ? -4.034 -45.305 -18.455 1.00 95.12 100 ILE A N 1
ATOM 783 C CA . ILE A 1 100 ? -3.811 -44.498 -17.253 1.00 95.12 100 ILE A CA 1
ATOM 784 C C . ILE A 1 100 ? -2.944 -45.279 -16.272 1.00 95.12 100 ILE A C 1
ATOM 786 O O . ILE A 1 100 ? -3.284 -46.380 -15.842 1.00 95.12 100 ILE A O 1
ATOM 790 N N . THR A 1 101 ? -1.816 -44.689 -15.923 1.00 96.69 101 THR A N 1
ATOM 791 C CA . THR A 1 101 ? -0.762 -45.268 -15.080 1.00 96.69 101 THR A CA 1
ATOM 792 C C . THR A 1 101 ? -0.656 -44.576 -13.727 1.00 96.69 101 THR A C 1
ATOM 794 O O . THR A 1 101 ? 0.001 -45.087 -12.829 1.00 96.69 101 THR A O 1
ATOM 797 N N . GLY A 1 102 ? -1.327 -43.437 -13.551 1.00 95.50 102 GLY A N 1
ATOM 798 C CA . GLY A 1 102 ? -1.391 -42.729 -12.280 1.00 95.50 102 GLY A CA 1
ATOM 799 C C . GLY A 1 102 ? -2.207 -41.445 -12.367 1.00 95.50 102 GLY A C 1
ATOM 800 O O . GLY A 1 102 ? -2.713 -41.085 -13.433 1.00 95.50 102 GLY A O 1
ATOM 801 N N . ILE A 1 103 ? -2.330 -40.750 -11.241 1.00 94.88 103 ILE A N 1
ATOM 802 C CA . ILE A 1 103 ? -3.083 -39.505 -11.095 1.00 94.88 103 ILE A CA 1
ATOM 803 C C . ILE A 1 103 ? -2.234 -38.482 -10.346 1.00 94.88 103 ILE A C 1
ATOM 805 O O . ILE A 1 103 ? -1.729 -38.760 -9.263 1.00 94.88 103 ILE A O 1
ATOM 809 N N . PHE A 1 104 ? -2.145 -37.269 -10.883 1.00 92.81 104 PHE A N 1
ATOM 810 C CA . PHE A 1 104 ? -1.749 -36.094 -10.119 1.00 92.81 104 PHE A CA 1
ATOM 811 C C . PHE A 1 104 ? -2.976 -35.417 -9.505 1.00 92.81 104 PHE A C 1
ATOM 813 O O . PHE A 1 104 ? -3.991 -35.220 -10.179 1.00 92.81 104 PHE A O 1
ATOM 820 N N . LYS A 1 105 ? -2.858 -35.023 -8.239 1.00 89.50 105 LYS A N 1
ATOM 821 C CA . LYS A 1 105 ? -3.790 -34.149 -7.524 1.00 89.50 105 LYS A CA 1
ATOM 822 C C . LYS A 1 105 ? -3.067 -32.861 -7.159 1.00 89.50 105 LYS A C 1
ATOM 824 O O . LYS A 1 105 ? -2.078 -32.896 -6.431 1.00 89.50 105 LYS A O 1
ATOM 829 N N . VAL A 1 106 ? -3.574 -31.744 -7.656 1.00 84.81 106 VAL A N 1
ATOM 830 C CA . VAL A 1 106 ? -3.075 -30.403 -7.355 1.00 84.81 106 VAL A CA 1
ATOM 831 C C . VAL A 1 106 ? -4.099 -29.725 -6.464 1.00 84.81 106 VAL A C 1
ATOM 833 O O . VAL A 1 106 ? -5.237 -29.538 -6.886 1.00 84.81 106 VAL A O 1
ATOM 836 N N . TYR A 1 107 ? -3.707 -29.396 -5.241 1.00 81.69 107 TYR A N 1
ATOM 837 C CA . TYR A 1 107 ? -4.534 -28.702 -4.263 1.00 81.69 107 TYR A CA 1
ATOM 838 C C . TYR A 1 107 ? -4.057 -27.258 -4.164 1.00 81.69 107 TYR A C 1
ATOM 840 O O . TYR A 1 107 ? -2.868 -27.025 -3.955 1.00 81.69 107 TYR A O 1
ATOM 848 N N . ILE A 1 108 ? -4.986 -26.318 -4.292 1.00 75.12 108 ILE A N 1
ATOM 849 C CA . ILE A 1 108 ? -4.764 -24.890 -4.074 1.00 75.12 108 ILE A CA 1
ATOM 850 C C . ILE A 1 108 ? -5.718 -24.469 -2.959 1.00 75.12 108 ILE A C 1
ATOM 852 O O . ILE A 1 108 ? -6.933 -24.609 -3.111 1.00 75.12 108 ILE A O 1
ATOM 856 N N . THR A 1 109 ? -5.176 -24.025 -1.829 1.00 76.12 109 THR A N 1
ATOM 857 C CA . THR A 1 109 ? -5.955 -23.535 -0.678 1.00 76.12 109 THR A CA 1
ATOM 858 C C . THR A 1 109 ? -6.057 -22.007 -0.695 1.00 76.12 109 THR A C 1
ATOM 860 O O . THR A 1 109 ? -5.290 -21.356 -1.400 1.00 76.12 109 THR A O 1
ATOM 863 N N . LEU A 1 110 ? -6.968 -21.423 0.096 1.00 60.88 110 LEU A N 1
ATOM 864 C CA . LEU A 1 110 ? -7.137 -19.961 0.231 1.00 60.88 110 LEU A CA 1
ATOM 865 C C . LEU A 1 110 ? -5.858 -19.199 0.633 1.00 60.88 110 LEU A C 1
ATOM 867 O O . LEU A 1 110 ? -5.739 -18.021 0.332 1.00 60.88 110 LEU A O 1
ATOM 871 N N . GLY A 1 111 ? -4.884 -19.865 1.262 1.00 60.28 111 GLY A N 1
ATOM 872 C CA . GLY A 1 111 ? -3.559 -19.298 1.557 1.00 60.28 111 GLY A CA 1
ATOM 873 C C . GLY A 1 111 ? -2.531 -19.472 0.431 1.00 60.28 111 GLY A C 1
ATOM 874 O O . GLY A 1 111 ? -1.343 -19.557 0.720 1.00 60.28 111 GLY A O 1
ATOM 875 N N . GLU A 1 112 ? -2.985 -19.667 -0.812 1.00 60.78 112 GLU A N 1
ATOM 876 C CA . GLU A 1 112 ? -2.189 -19.855 -2.041 1.00 60.78 112 GLU A CA 1
ATOM 877 C C . GLU A 1 112 ? -1.126 -20.971 -1.995 1.00 60.78 112 GLU A C 1
ATOM 879 O O . GLU A 1 112 ? -0.266 -21.083 -2.870 1.00 60.78 112 GLU A O 1
ATOM 884 N N . SER A 1 113 ? -1.185 -21.868 -1.006 1.00 68.50 113 SER A N 1
ATOM 885 C CA . SER A 1 113 ? -0.264 -23.001 -0.953 1.00 68.50 113 SER A CA 1
ATOM 886 C C . SER A 1 113 ? -0.645 -24.031 -2.020 1.00 68.50 113 SER A C 1
ATOM 888 O O . SER A 1 113 ? -1.747 -24.586 -1.997 1.00 68.50 113 SER A O 1
ATOM 890 N N . ILE A 1 114 ? 0.276 -24.298 -2.949 1.00 76.25 114 ILE A N 1
ATOM 891 C CA . ILE A 1 114 ? 0.122 -25.335 -3.973 1.00 76.25 114 ILE A CA 1
ATOM 892 C C . ILE A 1 114 ? 0.711 -26.638 -3.432 1.00 76.25 114 ILE A C 1
ATOM 894 O O . ILE A 1 114 ? 1.912 -26.729 -3.171 1.00 76.25 114 ILE A O 1
ATOM 898 N N . ARG A 1 115 ? -0.120 -27.675 -3.293 1.00 78.31 115 ARG A N 1
ATOM 899 C CA . ARG A 1 115 ? 0.333 -29.036 -2.964 1.00 78.31 115 ARG A CA 1
ATOM 900 C C . ARG A 1 115 ? 0.087 -29.963 -4.138 1.00 78.31 115 ARG A C 1
ATOM 902 O O . ARG A 1 115 ? -1.026 -30.034 -4.652 1.00 78.31 115 ARG A O 1
ATOM 909 N N . ILE A 1 116 ? 1.118 -30.697 -4.544 1.00 84.06 116 ILE A N 1
ATOM 910 C CA . ILE A 1 116 ? 1.048 -31.645 -5.655 1.00 84.06 116 ILE A CA 1
ATOM 911 C C . ILE A 1 116 ? 1.315 -33.039 -5.106 1.00 84.06 116 ILE A C 1
ATOM 913 O O . ILE A 1 116 ? 2.372 -33.296 -4.536 1.00 84.06 116 ILE A O 1
ATOM 917 N N . HIS A 1 117 ? 0.362 -33.941 -5.311 1.00 88.19 117 HIS A N 1
ATOM 918 C CA . HIS A 1 117 ? 0.496 -35.351 -4.971 1.00 88.19 117 HIS A CA 1
ATOM 919 C C . HIS A 1 117 ? 0.395 -36.194 -6.237 1.00 88.19 117 HIS A C 1
ATOM 921 O O . HIS A 1 117 ? -0.509 -35.987 -7.048 1.00 88.19 117 HIS A O 1
ATOM 927 N N . PHE A 1 118 ? 1.311 -37.143 -6.399 1.00 93.69 118 PHE A N 1
ATOM 928 C CA . PHE A 1 118 ? 1.242 -38.167 -7.434 1.00 93.69 118 PHE A CA 1
ATOM 929 C C . PHE A 1 118 ? 0.860 -39.503 -6.805 1.00 93.69 118 PHE A C 1
ATOM 931 O O . PHE A 1 118 ? 1.418 -39.874 -5.778 1.00 93.69 118 PHE A O 1
ATOM 938 N N . PHE A 1 119 ? -0.057 -40.216 -7.450 1.00 95.38 119 PHE A N 1
ATOM 939 C CA . PHE A 1 119 ? -0.455 -41.570 -7.090 1.00 95.38 119 PHE A CA 1
ATOM 940 C C . PHE A 1 119 ? -0.260 -42.457 -8.311 1.00 95.38 119 PHE A C 1
ATOM 942 O O . PHE A 1 119 ? -0.990 -42.305 -9.298 1.00 95.38 119 PHE A O 1
ATOM 949 N N . SER A 1 120 ? 0.716 -43.364 -8.271 1.00 96.62 120 SER A N 1
ATOM 950 C CA . SER A 1 120 ? 0.805 -44.408 -9.292 1.00 96.62 120 SER A CA 1
ATOM 951 C C . SER A 1 120 ? -0.373 -45.369 -9.157 1.00 96.62 120 SER A C 1
ATOM 953 O O . SER A 1 120 ? -1.020 -45.448 -8.111 1.00 96.62 120 SER A O 1
ATOM 955 N N . LYS A 1 121 ? -0.681 -46.104 -10.224 1.00 96.25 121 LYS A N 1
ATOM 956 C CA . LYS A 1 121 ? -1.699 -47.151 -10.170 1.00 96.25 121 LYS A CA 1
ATOM 957 C C . LYS A 1 121 ? -1.372 -48.166 -9.063 1.00 96.25 121 LYS A C 1
ATOM 959 O O . LYS A 1 121 ? -2.267 -48.555 -8.321 1.00 96.25 121 LYS A O 1
ATOM 964 N N . GLU A 1 122 ? -0.104 -48.538 -8.939 1.00 96.06 122 GLU A N 1
ATOM 965 C CA . GLU A 1 122 ? 0.397 -49.468 -7.932 1.00 96.06 122 GLU A CA 1
ATOM 966 C C . GLU A 1 122 ? 0.201 -48.924 -6.505 1.00 96.06 122 GLU A C 1
ATOM 968 O O . GLU A 1 122 ? -0.253 -49.666 -5.637 1.00 96.06 122 GLU A O 1
ATOM 973 N N . ASP A 1 123 ? 0.441 -47.626 -6.267 1.00 95.25 123 ASP A N 1
ATOM 974 C CA . ASP A 1 123 ? 0.176 -46.993 -4.962 1.00 95.25 123 ASP A CA 1
ATOM 975 C C . ASP A 1 123 ? -1.311 -47.063 -4.599 1.00 95.25 123 ASP A C 1
ATOM 977 O O . ASP A 1 123 ? -1.670 -47.343 -3.454 1.00 95.25 123 ASP A O 1
ATOM 981 N N . LEU A 1 124 ? -2.193 -46.820 -5.578 1.00 96.19 124 LEU A N 1
ATOM 982 C CA . LEU A 1 124 ? -3.639 -46.914 -5.377 1.00 96.19 124 LEU A CA 1
ATOM 983 C C . LEU A 1 124 ? -4.054 -48.348 -5.034 1.00 96.19 124 LEU A C 1
ATOM 985 O O . LEU A 1 124 ? -4.828 -48.541 -4.099 1.00 96.19 124 LEU A O 1
ATOM 989 N N . GLU A 1 125 ? -3.519 -49.343 -5.743 1.00 95.94 125 GLU A N 1
ATOM 990 C CA . GLU A 1 125 ? -3.785 -50.759 -5.471 1.00 95.94 125 GLU A CA 1
ATOM 991 C C . GLU A 1 125 ? -3.282 -51.169 -4.077 1.00 95.94 125 GLU A C 1
ATOM 993 O O . GLU A 1 125 ? -4.040 -51.743 -3.298 1.00 95.94 125 GLU A O 1
ATOM 998 N N . MET A 1 126 ? -2.058 -50.783 -3.707 1.00 94.25 126 MET A N 1
ATOM 999 C CA . MET A 1 126 ? -1.492 -51.049 -2.379 1.00 94.25 126 MET A CA 1
ATOM 1000 C C . MET A 1 126 ? -2.265 -50.367 -1.245 1.00 94.25 126 MET A C 1
ATOM 1002 O O . MET A 1 126 ? -2.378 -50.921 -0.150 1.00 94.25 126 MET A O 1
ATOM 1006 N N . SER A 1 127 ? -2.806 -49.170 -1.489 1.00 93.19 127 SER A N 1
ATOM 1007 C CA . SER A 1 127 ? -3.559 -48.424 -0.477 1.00 93.19 127 SER A CA 1
ATOM 1008 C C . SER A 1 127 ? -4.819 -49.162 -0.019 1.00 93.19 127 SER A C 1
ATOM 1010 O O . SER A 1 127 ? -5.239 -48.991 1.129 1.00 93.19 127 SER A O 1
ATOM 1012 N N . MET A 1 128 ? -5.378 -50.033 -0.869 1.00 92.81 128 MET A N 1
ATOM 1013 C CA . MET A 1 128 ? -6.596 -50.780 -0.560 1.00 92.81 128 MET A CA 1
ATOM 1014 C C . MET A 1 128 ? -6.402 -51.837 0.526 1.00 92.81 128 MET A C 1
ATOM 1016 O O . MET A 1 128 ? -7.321 -52.071 1.311 1.00 92.81 128 MET A O 1
ATOM 1020 N N . ASP A 1 129 ? -5.206 -52.422 0.595 1.00 88.75 129 ASP A N 1
ATOM 1021 C CA . ASP A 1 129 ? -4.840 -53.457 1.570 1.00 88.75 129 ASP A CA 1
ATOM 1022 C C . ASP A 1 129 ? -4.285 -52.871 2.878 1.00 88.75 129 ASP A C 1
ATOM 1024 O O . ASP A 1 129 ? -4.013 -53.590 3.843 1.00 88.75 129 ASP A O 1
ATOM 1028 N N . SER A 1 130 ? -4.095 -51.554 2.920 1.00 81.94 130 SER A N 1
ATOM 1029 C CA . SER A 1 130 ? -3.474 -50.864 4.042 1.00 81.94 130 SER A CA 1
ATOM 1030 C C . SER A 1 130 ? -4.503 -50.272 5.004 1.00 81.94 130 SER A C 1
ATOM 1032 O O . SER A 1 130 ? -5.544 -49.735 4.617 1.00 81.94 130 SER A O 1
ATOM 1034 N N . THR A 1 131 ? -4.190 -50.302 6.299 1.00 89.25 131 THR A N 1
ATOM 1035 C CA . THR A 1 131 ? -4.925 -49.521 7.297 1.00 89.25 131 THR A CA 1
ATOM 1036 C C . THR A 1 131 ? -4.492 -48.059 7.199 1.00 89.25 131 THR A C 1
ATOM 1038 O O . THR A 1 131 ? -3.585 -47.622 7.907 1.00 89.25 131 THR A O 1
ATOM 1041 N N . LEU A 1 132 ? -5.118 -47.306 6.296 1.00 87.19 132 LEU A N 1
ATOM 1042 C CA . LEU A 1 132 ? -4.869 -45.870 6.150 1.00 87.19 132 LEU A CA 1
ATOM 1043 C C . LEU A 1 132 ? -5.340 -45.115 7.400 1.00 87.19 132 LEU A C 1
ATOM 1045 O O . LEU A 1 132 ? -6.381 -45.462 7.958 1.00 87.19 132 LEU A O 1
ATOM 1049 N N . ASN A 1 133 ? -4.624 -44.071 7.826 1.00 87.44 133 ASN A N 1
ATOM 1050 C CA . ASN A 1 133 ? -5.190 -43.088 8.759 1.00 87.44 133 ASN A CA 1
ATOM 1051 C C . ASN A 1 133 ? -6.265 -42.243 8.040 1.00 87.44 133 ASN A C 1
ATOM 1053 O O . ASN A 1 133 ? -6.463 -42.383 6.832 1.00 87.44 133 ASN A O 1
ATOM 1057 N N . THR A 1 134 ? -6.981 -41.382 8.760 1.00 82.25 134 THR A N 1
ATOM 1058 C CA . THR A 1 134 ? -8.096 -40.615 8.184 1.00 82.25 134 THR A CA 1
ATOM 1059 C C . THR A 1 134 ? -7.657 -39.683 7.050 1.00 82.25 134 THR A C 1
ATOM 1061 O O . THR A 1 134 ? -8.298 -39.639 5.998 1.00 82.25 134 THR A O 1
ATOM 1064 N N . TYR A 1 135 ? -6.522 -39.000 7.217 1.00 83.06 135 TYR A N 1
ATOM 1065 C CA . TYR A 1 135 ? -5.957 -38.119 6.194 1.00 83.06 135 TYR A CA 1
ATOM 1066 C C . TYR A 1 135 ? -5.606 -38.889 4.911 1.00 83.06 135 TYR A C 1
ATOM 1068 O O . TYR A 1 135 ? -6.089 -38.554 3.825 1.00 83.06 135 TYR A O 1
ATOM 1076 N N . ASP A 1 136 ? -4.832 -39.966 5.043 1.00 86.06 136 ASP A N 1
ATOM 1077 C CA . ASP A 1 136 ? -4.416 -40.797 3.917 1.00 86.06 136 ASP A CA 1
ATOM 1078 C C . ASP A 1 136 ? -5.626 -41.461 3.255 1.00 86.06 136 ASP A C 1
ATOM 1080 O O . ASP A 1 136 ? -5.722 -41.487 2.031 1.00 86.06 136 ASP A O 1
ATOM 1084 N N . PHE A 1 137 ? -6.605 -41.922 4.038 1.00 89.38 137 PHE A N 1
ATOM 1085 C CA . PHE A 1 137 ? -7.841 -42.493 3.510 1.00 89.38 137 PHE A CA 1
ATOM 1086 C C . PHE A 1 137 ? -8.560 -41.522 2.572 1.00 89.38 137 PHE A C 1
ATOM 1088 O O . PHE A 1 137 ? -8.922 -41.901 1.457 1.00 89.38 137 PHE A O 1
ATOM 1095 N N . HIS A 1 138 ? -8.746 -40.266 2.980 1.00 85.12 138 HIS A N 1
ATOM 1096 C CA . HIS A 1 138 ? -9.410 -39.271 2.139 1.00 85.12 138 HIS A CA 1
ATOM 1097 C C . HIS A 1 138 ? -8.596 -38.926 0.891 1.00 85.12 138 HIS A C 1
ATOM 1099 O O . HIS A 1 138 ? -9.166 -38.781 -0.197 1.00 85.12 138 HIS A O 1
ATOM 1105 N N . MET A 1 139 ? -7.274 -38.840 1.030 1.00 87.44 139 MET A N 1
ATOM 1106 C CA . MET A 1 139 ? -6.361 -38.586 -0.077 1.00 87.44 139 MET A CA 1
ATOM 1107 C C . MET A 1 139 ? -6.423 -39.714 -1.126 1.00 87.44 139 MET A C 1
ATOM 1109 O O . MET A 1 139 ? -6.721 -39.449 -2.296 1.00 87.44 139 MET A O 1
ATOM 1113 N N . TYR A 1 140 ? -6.245 -40.970 -0.705 1.00 92.44 140 TYR A N 1
ATOM 1114 C CA . TYR A 1 140 ? -6.307 -42.146 -1.577 1.00 92.44 140 TYR A CA 1
ATOM 1115 C C . TYR A 1 140 ? -7.713 -42.385 -2.132 1.00 92.44 140 TYR A C 1
ATOM 1117 O O . TYR A 1 140 ? -7.857 -42.621 -3.327 1.00 92.44 140 TYR A O 1
ATOM 1125 N N . SER A 1 141 ? -8.773 -42.220 -1.334 1.00 91.38 141 SER A N 1
ATOM 1126 C CA . SER A 1 141 ? -10.159 -42.310 -1.819 1.00 91.38 141 SER A CA 1
ATOM 1127 C C . SER A 1 141 ? -10.438 -41.291 -2.924 1.00 91.38 141 SER A C 1
ATOM 1129 O O . SER A 1 141 ? -11.009 -41.622 -3.967 1.00 91.38 141 SER A O 1
ATOM 1131 N N . GLY A 1 142 ? -9.975 -40.049 -2.747 1.00 89.25 142 GLY A N 1
ATOM 1132 C CA . GLY A 1 142 ? -10.060 -39.019 -3.774 1.00 89.25 142 GLY A CA 1
ATOM 1133 C C . GLY A 1 142 ? -9.285 -39.385 -5.042 1.00 89.25 142 GLY A C 1
ATOM 1134 O O . GLY A 1 142 ? -9.770 -39.118 -6.145 1.00 89.25 142 GLY A O 1
ATOM 1135 N N . ALA A 1 143 ? -8.096 -39.973 -4.908 1.00 92.12 143 ALA A N 1
ATOM 1136 C CA . ALA A 1 143 ? -7.266 -40.398 -6.032 1.00 92.12 143 ALA A CA 1
ATOM 1137 C C . ALA A 1 143 ? -7.854 -41.610 -6.782 1.00 92.12 143 ALA A C 1
ATOM 1139 O O . ALA A 1 143 ? -7.921 -41.570 -8.010 1.00 92.12 143 ALA A O 1
ATOM 1140 N N . ILE A 1 144 ? -8.388 -42.612 -6.074 1.00 94.62 144 ILE A N 1
ATOM 1141 C CA . ILE A 1 144 ? -9.087 -43.777 -6.645 1.00 94.62 144 ILE A CA 1
ATOM 1142 C C . ILE A 1 144 ? -10.313 -43.330 -7.447 1.00 94.62 144 ILE A C 1
ATOM 1144 O O . ILE A 1 144 ? -10.458 -43.707 -8.611 1.00 94.62 144 ILE A O 1
ATOM 1148 N N . LYS A 1 145 ? -11.166 -42.466 -6.875 1.00 92.25 145 LYS A N 1
ATOM 1149 C CA . LYS A 1 145 ? -12.333 -41.906 -7.585 1.00 92.25 145 LYS A CA 1
ATOM 1150 C C . LYS A 1 145 ? -11.910 -41.197 -8.872 1.00 92.25 145 LYS A C 1
ATOM 1152 O O . LYS A 1 145 ? -12.514 -41.401 -9.924 1.00 92.25 145 LYS A O 1
ATOM 1157 N N . SER A 1 146 ? -10.838 -40.408 -8.797 1.00 92.38 146 SER A N 1
ATOM 1158 C CA . SER A 1 146 ? -10.269 -39.730 -9.959 1.00 92.38 146 SER A CA 1
ATOM 1159 C C . SER A 1 146 ? -9.736 -40.697 -11.015 1.00 92.38 146 SER A C 1
ATOM 1161 O O . SER A 1 146 ? -9.990 -40.486 -12.196 1.00 92.38 146 SER A O 1
ATOM 1163 N N . TYR A 1 147 ? -9.053 -41.768 -10.609 1.00 94.56 147 TYR A N 1
ATOM 1164 C CA . TYR A 1 147 ? -8.557 -42.801 -11.517 1.00 94.56 147 TYR A CA 1
ATOM 1165 C C . TYR A 1 147 ? -9.701 -43.501 -12.258 1.00 94.56 147 TYR A C 1
ATOM 1167 O O . TYR A 1 147 ? -9.656 -43.627 -13.485 1.00 94.56 147 TYR A O 1
ATOM 1175 N N . CYS A 1 148 ? -10.750 -43.906 -11.534 1.00 92.69 148 CYS A N 1
ATOM 1176 C CA . CYS A 1 148 ? -11.933 -44.544 -12.116 1.00 92.69 148 CYS A CA 1
ATOM 1177 C C . CYS A 1 148 ? -12.610 -43.614 -13.128 1.00 92.69 148 CYS A C 1
ATOM 1179 O O . CYS A 1 148 ? -12.899 -44.015 -14.256 1.00 92.69 148 CYS A O 1
ATOM 1181 N N . PHE A 1 149 ? -12.803 -42.348 -12.752 1.00 88.94 149 PHE A N 1
ATOM 1182 C CA . PHE A 1 149 ? -13.432 -41.351 -13.612 1.00 88.94 149 PHE A CA 1
ATOM 1183 C C . PHE A 1 149 ? -12.605 -41.068 -14.874 1.00 88.94 149 PHE A C 1
ATOM 1185 O O . PHE A 1 149 ? -13.136 -41.152 -15.981 1.00 88.94 149 PHE A O 1
ATOM 1192 N N . SER A 1 150 ? -11.294 -40.829 -14.744 1.00 89.88 150 SER A N 1
ATOM 1193 C CA . SER A 1 150 ? -10.418 -40.631 -15.904 1.00 89.88 150 SER A CA 1
ATOM 1194 C C . SER A 1 150 ? -10.370 -41.858 -16.819 1.00 89.88 150 SER A C 1
ATOM 1196 O O . SER A 1 150 ? -10.286 -41.697 -18.037 1.00 89.88 150 SER A O 1
ATOM 1198 N N . SER A 1 151 ? -10.433 -43.071 -16.256 1.00 91.75 151 SER A N 1
ATOM 1199 C CA . SER A 1 151 ? -10.473 -44.321 -17.027 1.00 91.75 151 SER A CA 1
ATOM 1200 C C . SER A 1 151 ? -11.757 -44.413 -17.846 1.00 91.75 151 SER A C 1
ATOM 1202 O O . SER A 1 151 ? -11.691 -44.635 -19.056 1.00 91.75 151 SER A O 1
ATOM 1204 N N . ARG A 1 152 ? -12.912 -44.129 -17.229 1.00 88.38 152 ARG A N 1
ATOM 1205 C CA . ARG A 1 152 ? -14.211 -44.096 -17.918 1.00 88.38 152 ARG A CA 1
ATOM 1206 C C . ARG A 1 152 ? -14.252 -43.054 -19.035 1.00 88.38 152 ARG A C 1
ATOM 1208 O O . ARG A 1 152 ? -14.610 -43.406 -20.151 1.00 88.38 152 ARG A O 1
ATOM 1215 N N . LEU A 1 153 ? -13.792 -41.822 -18.787 1.00 83.50 153 LEU A N 1
ATOM 1216 C CA . LEU A 1 153 ? -13.723 -40.762 -19.810 1.00 83.50 153 LEU A CA 1
ATOM 1217 C C . LEU A 1 153 ? -12.868 -41.136 -21.033 1.00 83.50 153 LEU A C 1
ATOM 1219 O O . LEU A 1 153 ? -12.986 -40.524 -22.091 1.00 83.50 153 LEU A O 1
ATOM 1223 N N . ARG A 1 154 ? -11.978 -42.123 -20.891 1.00 88.44 154 ARG A N 1
ATOM 1224 C CA . ARG A 1 154 ? -11.090 -42.611 -21.952 1.00 88.44 154 ARG A CA 1
ATOM 1225 C C . ARG A 1 154 ? -11.519 -43.960 -22.526 1.00 88.44 154 ARG A C 1
ATOM 1227 O O . ARG A 1 154 ? -10.735 -44.559 -23.261 1.00 88.44 154 ARG A O 1
ATOM 1234 N N . ASN A 1 155 ? -12.714 -44.449 -22.188 1.00 90.69 155 ASN A N 1
ATOM 1235 C CA . ASN A 1 155 ? -13.186 -45.792 -22.532 1.00 90.69 155 ASN A CA 1
ATOM 1236 C C . ASN A 1 155 ? -12.189 -46.898 -22.125 1.00 90.69 155 ASN A C 1
ATOM 1238 O O . ASN A 1 155 ? -11.957 -47.854 -22.865 1.00 90.69 155 ASN A O 1
ATOM 1242 N N . GLN A 1 156 ? -11.571 -46.758 -20.948 1.00 92.06 156 GLN A N 1
ATOM 1243 C CA . GLN A 1 156 ? -10.655 -47.737 -20.361 1.00 92.06 156 GLN A CA 1
ATOM 1244 C C . GLN A 1 156 ? -11.316 -48.453 -19.185 1.00 92.06 156 GLN A C 1
ATOM 1246 O O . GLN A 1 156 ? -12.024 -47.848 -18.381 1.00 92.06 156 GLN A O 1
ATOM 1251 N N . THR A 1 157 ? -11.035 -49.746 -19.051 1.00 94.38 157 THR A N 1
ATOM 1252 C CA . THR A 1 157 ? -11.371 -50.510 -17.847 1.00 94.38 157 THR A CA 1
ATOM 1253 C C . THR A 1 157 ? -10.432 -50.129 -16.704 1.00 94.38 157 THR A C 1
ATOM 1255 O O . THR A 1 157 ? -9.232 -49.967 -16.929 1.00 94.38 157 THR A O 1
ATOM 1258 N N . TYR A 1 158 ? -10.951 -50.075 -15.483 1.00 94.19 158 TYR A N 1
ATOM 1259 C CA . TYR A 1 158 ? -10.175 -49.939 -14.248 1.00 94.19 158 TYR A CA 1
ATOM 1260 C C . TYR A 1 158 ? -10.443 -51.150 -13.325 1.00 94.19 158 TYR A C 1
ATOM 1262 O O . TYR A 1 158 ? -11.405 -51.883 -13.577 1.00 94.19 158 TYR A O 1
ATOM 1270 N N . PRO A 1 159 ? -9.594 -51.411 -12.310 1.00 95.50 159 PRO A N 1
ATOM 1271 C CA . PRO A 1 159 ? -9.781 -52.532 -11.380 1.00 95.50 159 PRO A CA 1
ATOM 1272 C C . PRO A 1 159 ? -11.135 -52.460 -10.656 1.00 95.50 159 PRO A C 1
ATOM 1274 O O . PRO A 1 159 ? -11.478 -51.419 -10.098 1.00 95.50 159 PRO A O 1
ATOM 1277 N N . GLN A 1 160 ? -11.913 -53.549 -10.645 1.00 93.88 160 GLN A N 1
ATOM 1278 C CA . GLN A 1 160 ? -13.221 -53.583 -9.961 1.00 93.88 160 GLN A CA 1
ATOM 1279 C C . GLN A 1 160 ? -13.079 -53.495 -8.436 1.00 93.88 160 GLN A C 1
ATOM 1281 O O . GLN A 1 160 ? -13.993 -53.064 -7.734 1.00 93.88 160 GLN A O 1
ATOM 1286 N N . GLU A 1 161 ? -11.906 -53.860 -7.930 1.00 95.75 161 GLU A N 1
ATOM 1287 C CA . GLU A 1 161 ? -11.497 -53.742 -6.540 1.00 95.75 161 GLU A CA 1
ATOM 1288 C C . GLU A 1 161 ? -11.598 -52.292 -6.049 1.00 95.75 161 GLU A C 1
ATOM 1290 O O . GLU A 1 161 ? -11.929 -52.075 -4.888 1.00 95.75 161 GLU A O 1
ATOM 1295 N N . PHE A 1 162 ? -11.417 -51.300 -6.932 1.00 94.81 162 PHE A N 1
ATOM 1296 C CA . PHE A 1 162 ? -11.583 -49.885 -6.590 1.00 94.81 162 PHE A CA 1
ATOM 1297 C C . PHE A 1 162 ? -13.035 -49.559 -6.224 1.00 94.81 162 PHE A C 1
ATOM 1299 O O . PHE A 1 162 ? -13.276 -48.891 -5.218 1.00 94.81 162 PHE A O 1
ATOM 1306 N N . ASP A 1 163 ? -14.006 -50.065 -6.991 1.00 90.44 163 ASP A N 1
ATOM 1307 C CA . ASP A 1 163 ? -15.430 -49.874 -6.693 1.00 90.44 163 ASP A CA 1
ATOM 1308 C C . ASP A 1 163 ? -15.810 -50.595 -5.392 1.00 90.44 163 ASP A C 1
ATOM 1310 O O . ASP A 1 163 ? -16.483 -50.023 -4.534 1.00 90.44 163 ASP A O 1
ATOM 1314 N N . PHE A 1 164 ? -15.328 -51.828 -5.209 1.00 90.06 164 PHE A N 1
ATOM 1315 C CA . PHE A 1 164 ? -15.578 -52.602 -3.993 1.00 90.06 164 PHE A CA 1
ATOM 1316 C C . PHE A 1 164 ? -14.980 -51.936 -2.749 1.00 90.06 164 PHE A C 1
ATOM 1318 O O . PHE A 1 164 ? -15.649 -51.832 -1.721 1.00 90.06 164 PHE A O 1
ATOM 1325 N N . TRP A 1 165 ? -13.746 -51.435 -2.840 1.00 93.31 165 TRP A N 1
ATOM 1326 C CA . TRP A 1 165 ? -13.082 -50.740 -1.743 1.00 93.31 165 TRP A CA 1
ATOM 1327 C C . TRP A 1 165 ? -13.789 -49.429 -1.389 1.00 93.31 165 TRP A C 1
ATOM 1329 O O . TRP A 1 165 ? -14.013 -49.156 -0.208 1.00 93.31 165 TRP A O 1
ATOM 1339 N N . LEU A 1 166 ? -14.196 -48.637 -2.388 1.00 89.75 166 LEU A N 1
ATOM 1340 C CA . LEU A 1 166 ? -14.967 -47.412 -2.162 1.00 89.75 166 LEU A CA 1
ATOM 1341 C C . LEU A 1 166 ? -16.316 -47.703 -1.491 1.00 89.75 166 LEU A C 1
ATOM 1343 O O . LEU A 1 166 ? -16.693 -46.990 -0.564 1.00 89.75 166 LEU A O 1
ATOM 1347 N N . GLU A 1 167 ? -17.012 -48.760 -1.910 1.00 85.75 167 GLU A N 1
ATOM 1348 C CA . GLU A 1 167 ? -18.302 -49.166 -1.343 1.00 85.75 167 GLU A CA 1
ATOM 1349 C C . GLU A 1 167 ? -18.168 -49.695 0.093 1.00 85.75 167 GLU A C 1
ATOM 1351 O O . GLU A 1 167 ? -18.947 -49.312 0.968 1.00 85.75 167 GLU A O 1
ATOM 1356 N N . LEU A 1 168 ? -17.158 -50.528 0.370 1.00 87.19 168 LEU A N 1
ATOM 1357 C CA . LEU A 1 168 ? -16.875 -51.023 1.722 1.00 87.19 168 LEU A CA 1
ATOM 1358 C C . LEU A 1 168 ? -16.547 -49.890 2.698 1.00 87.19 168 LEU A C 1
ATOM 1360 O O . LEU A 1 168 ? -16.897 -49.967 3.876 1.00 87.19 168 LEU A O 1
ATOM 1364 N N . ASN A 1 169 ? -15.885 -48.838 2.213 1.00 85.31 169 ASN A N 1
ATOM 1365 C CA . ASN A 1 169 ? -15.422 -47.728 3.038 1.00 85.31 169 ASN A CA 1
ATOM 1366 C C . ASN A 1 169 ? -16.325 -46.484 2.976 1.00 85.31 169 ASN A C 1
ATOM 1368 O O . ASN A 1 169 ? -15.973 -45.462 3.567 1.00 85.31 169 ASN A O 1
ATOM 1372 N N . LYS A 1 170 ? -17.494 -46.540 2.322 1.00 81.38 170 LYS A N 1
ATOM 1373 C CA . LYS A 1 170 ? -18.402 -45.381 2.203 1.00 81.38 170 LYS A CA 1
ATOM 1374 C C . LYS A 1 170 ? -18.848 -44.818 3.558 1.00 81.38 170 LYS A C 1
ATOM 1376 O O . LYS A 1 170 ? -18.961 -43.615 3.741 1.00 81.38 170 LYS A O 1
ATOM 1381 N N . ASN A 1 171 ? -18.991 -45.695 4.555 1.00 75.56 171 ASN A N 1
ATOM 1382 C CA . ASN A 1 171 ? -19.417 -45.332 5.907 1.00 75.56 171 ASN A CA 1
ATOM 1383 C C . ASN A 1 171 ? -18.270 -44.872 6.820 1.00 75.56 171 ASN A C 1
ATOM 1385 O O . ASN A 1 171 ? -18.506 -44.635 8.003 1.00 75.56 171 ASN A O 1
ATOM 1389 N N . ARG A 1 172 ? -17.032 -44.746 6.321 1.00 75.62 172 ARG A N 1
ATOM 1390 C CA . ARG A 1 172 ? -15.866 -44.307 7.107 1.00 75.62 172 ARG A CA 1
ATOM 1391 C C . ARG A 1 172 ? -15.881 -42.781 7.335 1.00 75.62 172 ARG A C 1
ATOM 1393 O O . ARG A 1 172 ? -14.938 -42.073 7.006 1.00 75.62 172 ARG A O 1
ATOM 1400 N N . VAL A 1 173 ? -17.001 -42.294 7.874 1.00 54.22 173 VAL A N 1
ATOM 1401 C CA . VAL A 1 173 ? -17.426 -40.886 8.020 1.00 54.22 173 VAL A CA 1
ATOM 1402 C C . VAL A 1 173 ? -16.878 -40.228 9.301 1.00 54.22 173 VAL A C 1
ATOM 1404 O O . VAL A 1 173 ? -17.138 -39.054 9.547 1.00 54.22 173 VAL A O 1
ATOM 1407 N N . GLU A 1 174 ? -16.102 -40.937 10.124 1.00 45.56 174 GLU A N 1
ATOM 1408 C CA . GLU A 1 174 ? -15.835 -40.540 11.519 1.00 45.56 174 GLU A CA 1
ATOM 1409 C C . GLU A 1 174 ? -15.010 -39.256 11.757 1.00 45.56 174 GLU A C 1
ATOM 1411 O O . GLU A 1 174 ? -14.829 -38.887 12.910 1.00 45.56 174 GLU A O 1
ATOM 1416 N N . GLU A 1 175 ? -14.606 -38.477 10.749 1.00 46.06 175 GLU A N 1
ATOM 1417 C CA . GLU A 1 175 ? -13.911 -37.194 10.990 1.00 46.06 175 GLU A CA 1
ATOM 1418 C C . GLU A 1 175 ? -14.383 -36.037 10.092 1.00 46.06 175 GLU A C 1
ATOM 1420 O O . GLU A 1 175 ? -13.595 -35.207 9.648 1.00 46.06 175 GLU A O 1
ATOM 1425 N N . ARG A 1 176 ? -15.694 -35.934 9.840 1.00 43.31 176 ARG A N 1
ATOM 1426 C CA . ARG A 1 176 ? -16.300 -34.774 9.149 1.00 43.31 176 ARG A CA 1
ATOM 1427 C C . ARG A 1 176 ? -17.108 -33.835 10.045 1.00 43.31 176 ARG A C 1
ATOM 1429 O O . ARG A 1 176 ? -18.081 -33.231 9.610 1.00 43.31 176 ARG A O 1
ATOM 1436 N N . TRP A 1 177 ? -16.669 -33.640 11.286 1.00 32.56 177 TRP A N 1
ATOM 1437 C CA . TRP A 1 177 ? -17.130 -32.482 12.070 1.00 32.56 177 TRP A CA 1
ATOM 1438 C C . TRP A 1 177 ? -16.495 -31.157 11.616 1.00 32.56 177 TRP A C 1
ATOM 1440 O O . TRP A 1 177 ? -16.812 -30.105 12.159 1.00 32.56 177 TRP A O 1
ATOM 1450 N N . VAL A 1 178 ? -15.661 -31.182 10.572 1.00 39.91 178 VAL A N 1
ATOM 1451 C CA . VAL A 1 178 ? -15.221 -29.994 9.842 1.00 39.91 178 VAL A CA 1
ATOM 1452 C C . VAL A 1 178 ? -15.323 -30.305 8.342 1.00 39.91 178 VAL A C 1
ATOM 1454 O O . VAL A 1 178 ? -14.788 -31.312 7.882 1.00 39.91 178 VAL A O 1
ATOM 1457 N N . TYR A 1 179 ? -16.014 -29.431 7.609 1.00 35.53 179 TYR A N 1
ATOM 1458 C CA . TYR A 1 179 ? -16.235 -29.377 6.153 1.00 35.53 179 TYR A CA 1
ATOM 1459 C C . TYR A 1 179 ? -17.522 -29.989 5.570 1.00 35.53 179 TYR A C 1
ATOM 1461 O O . TYR A 1 179 ? -17.840 -31.176 5.680 1.00 35.53 179 TYR A O 1
ATOM 1469 N N . HIS A 1 180 ? -18.239 -29.079 4.904 1.00 31.02 180 HIS A N 1
ATOM 1470 C CA . HIS A 1 180 ? -19.559 -29.173 4.302 1.00 31.02 180 HIS A CA 1
ATOM 1471 C C . HIS A 1 180 ? -19.677 -30.186 3.155 1.00 31.02 180 HIS A C 1
ATOM 1473 O O . HIS A 1 180 ? -18.725 -30.540 2.457 1.00 31.02 180 HIS A O 1
ATOM 1479 N N . CYS A 1 181 ? -20.910 -30.645 2.946 1.00 34.94 181 CYS A N 1
ATOM 1480 C CA . CYS A 1 181 ? -21.314 -31.315 1.718 1.00 34.94 181 CYS A CA 1
ATOM 1481 C C . CYS A 1 181 ? -21.698 -30.256 0.676 1.00 34.94 181 CYS A C 1
ATOM 1483 O O . CYS A 1 181 ? -22.469 -29.361 1.008 1.00 34.94 181 CYS A O 1
ATOM 1485 N N . ILE A 1 182 ? -21.242 -30.383 -0.576 1.00 34.03 182 ILE A N 1
ATOM 1486 C CA . ILE A 1 182 ? -21.748 -29.568 -1.693 1.00 34.03 182 ILE A CA 1
ATOM 1487 C C . ILE A 1 182 ? -22.001 -30.437 -2.929 1.00 34.03 182 ILE A C 1
ATOM 1489 O O . ILE A 1 182 ? -21.164 -31.245 -3.345 1.00 34.03 182 ILE A O 1
ATOM 1493 N N . TYR A 1 183 ? -23.184 -30.215 -3.506 1.00 35.56 183 TYR A N 1
ATOM 1494 C CA . TYR A 1 183 ? -23.639 -30.649 -4.820 1.00 35.56 183 TYR A CA 1
ATOM 1495 C C . TYR A 1 183 ? -23.351 -29.581 -5.872 1.00 35.56 183 TYR A C 1
ATOM 1497 O O . TYR A 1 183 ? -23.699 -28.424 -5.669 1.00 35.56 183 TYR A O 1
ATOM 1505 N N . THR A 1 184 ? -22.792 -29.977 -7.015 1.00 29.59 184 THR A N 1
ATOM 1506 C CA . THR A 1 184 ? -23.360 -29.792 -8.370 1.00 29.59 184 THR A CA 1
ATOM 1507 C C . THR A 1 184 ? -22.312 -30.202 -9.403 1.00 29.59 184 THR A C 1
ATOM 1509 O O . THR A 1 184 ? -21.177 -29.736 -9.390 1.00 29.59 184 THR A O 1
ATOM 1512 N N . TRP A 1 185 ? -22.694 -31.106 -10.301 1.00 36.84 185 TRP A N 1
ATOM 1513 C CA . TRP A 1 185 ? -21.987 -31.342 -11.554 1.00 36.84 185 TRP A CA 1
ATOM 1514 C C . TRP A 1 185 ? -22.756 -30.539 -12.601 1.00 36.84 185 TRP A C 1
ATOM 1516 O O . TRP A 1 185 ? -23.951 -30.764 -12.775 1.00 36.84 185 TRP A O 1
ATOM 1526 N N . PHE A 1 186 ? -22.117 -29.575 -13.262 1.00 30.98 186 PHE A N 1
ATOM 1527 C CA . PHE A 1 186 ? -22.722 -28.900 -14.410 1.00 30.98 186 PHE A CA 1
ATOM 1528 C C . PHE A 1 186 ? -22.707 -29.871 -15.604 1.00 30.98 186 PHE A C 1
ATOM 1530 O O . PHE A 1 186 ? -21.745 -29.907 -16.365 1.00 30.98 186 PHE A O 1
ATOM 1537 N N . CYS A 1 187 ? -23.765 -30.669 -15.763 1.00 34.31 187 CYS A N 1
ATOM 1538 C CA . CYS A 1 187 ? -24.194 -31.140 -17.083 1.00 34.31 187 CYS A CA 1
ATOM 1539 C C . CYS A 1 187 ? -25.471 -30.353 -17.448 1.00 34.31 187 CYS A C 1
ATOM 1541 O O . CYS A 1 187 ? -26.289 -30.068 -16.568 1.00 34.31 187 CYS A O 1
ATOM 1543 N N . PRO A 1 188 ? -25.652 -29.933 -18.708 1.00 29.86 188 PRO A N 1
ATOM 1544 C CA . PRO A 1 188 ? -26.747 -29.057 -19.097 1.00 29.86 188 PRO A CA 1
ATOM 1545 C C . PRO A 1 188 ? -28.042 -29.859 -19.271 1.00 29.86 188 PRO A C 1
ATOM 1547 O O . PRO A 1 188 ? -28.412 -30.169 -20.394 1.00 29.86 188 PRO A O 1
ATOM 1550 N N . LEU A 1 189 ? -28.750 -30.186 -18.186 1.00 28.48 189 LEU A N 1
ATOM 1551 C CA . LEU A 1 189 ? -30.136 -30.669 -18.244 1.00 28.48 189 LEU A CA 1
ATOM 1552 C C . LEU A 1 189 ? -30.943 -30.154 -17.041 1.00 28.48 189 LEU A C 1
ATOM 1554 O O . LEU A 1 189 ? -30.561 -30.331 -15.888 1.00 28.48 189 LEU A O 1
ATOM 1558 N N . SER A 1 190 ? -32.073 -29.504 -17.320 1.00 29.12 190 SER A N 1
ATOM 1559 C CA . SER A 1 190 ? -33.078 -29.102 -16.329 1.00 29.12 190 SER A CA 1
ATOM 1560 C C . SER A 1 190 ? -33.934 -30.298 -15.906 1.00 29.12 190 SER A C 1
ATOM 1562 O O . SER A 1 190 ? -34.399 -31.027 -16.783 1.00 29.12 190 SER A O 1
ATOM 1564 N N . PHE A 1 191 ? -34.253 -30.435 -14.616 1.00 26.39 191 PHE A N 1
ATOM 1565 C CA . PHE A 1 191 ? -35.291 -31.364 -14.153 1.00 26.39 191 PHE A CA 1
ATOM 1566 C C . PHE A 1 191 ? -36.217 -30.731 -13.107 1.00 26.39 191 PHE A C 1
ATOM 1568 O O . PHE A 1 191 ? -35.760 -30.132 -12.135 1.00 26.39 191 PHE A O 1
ATOM 1575 N N . ASP A 1 192 ? -37.524 -30.915 -13.316 1.00 25.23 192 ASP A N 1
ATOM 1576 C CA . ASP A 1 192 ? -38.599 -30.661 -12.355 1.00 25.23 192 ASP A CA 1
ATOM 1577 C C . ASP A 1 192 ? -38.663 -31.781 -11.302 1.00 25.23 192 ASP A C 1
ATOM 1579 O O . ASP A 1 192 ? -38.572 -32.969 -11.621 1.00 25.23 192 ASP A O 1
ATOM 1583 N N . HIS A 1 193 ? -38.887 -31.414 -10.038 1.00 27.48 193 HIS A N 1
ATOM 1584 C CA . HIS A 1 193 ? -39.092 -32.367 -8.945 1.00 27.48 193 HIS A CA 1
ATOM 1585 C C . HIS A 1 193 ? -40.579 -32.694 -8.741 1.00 27.48 193 HIS A C 1
ATOM 1587 O O . HIS A 1 193 ? -41.385 -31.807 -8.466 1.00 27.48 193 HIS A O 1
ATOM 1593 N N . ILE A 1 194 ? -40.927 -33.987 -8.742 1.00 25.98 194 ILE A N 1
ATOM 1594 C CA . ILE A 1 194 ? -42.170 -34.502 -8.145 1.00 25.98 194 ILE A CA 1
ATOM 1595 C C . ILE A 1 194 ? -41.803 -35.263 -6.868 1.00 25.98 194 ILE A C 1
ATOM 1597 O O . ILE A 1 194 ? -41.106 -36.275 -6.910 1.00 25.98 194 ILE A O 1
ATOM 1601 N N . TRP A 1 195 ? -42.292 -34.775 -5.729 1.00 26.59 195 TRP A N 1
ATOM 1602 C CA . TRP A 1 195 ? -42.222 -35.463 -4.442 1.00 26.59 195 TRP A CA 1
ATOM 1603 C C . TRP A 1 195 ? -43.374 -36.461 -4.312 1.00 26.59 195 TRP A C 1
ATOM 1605 O O . TRP A 1 195 ? -44.534 -36.094 -4.491 1.00 26.59 195 TRP A O 1
ATOM 1615 N N . THR A 1 196 ? -43.083 -37.693 -3.894 1.00 30.08 196 THR A N 1
ATOM 1616 C CA . THR A 1 196 ? -44.101 -38.568 -3.299 1.00 30.08 196 THR A CA 1
ATOM 1617 C C . THR A 1 196 ? -43.677 -38.979 -1.899 1.00 30.08 196 THR A C 1
ATOM 1619 O O . THR A 1 196 ? -42.609 -39.552 -1.690 1.00 30.08 196 THR A O 1
ATOM 1622 N N . SER A 1 197 ? -44.541 -38.678 -0.937 1.00 38.41 197 SER A N 1
ATOM 1623 C CA . SER A 1 197 ? -44.440 -39.055 0.466 1.00 38.41 197 SER A CA 1
ATOM 1624 C C . SER A 1 197 ? -44.601 -40.570 0.637 1.00 38.41 197 SER A C 1
ATOM 1626 O O . SER A 1 197 ? -45.710 -41.070 0.455 1.00 38.41 197 SER A O 1
ATOM 1628 N N . ASN A 1 198 ? -43.527 -41.297 0.966 1.00 32.16 198 ASN A N 1
ATOM 1629 C CA . ASN A 1 198 ? -43.525 -42.364 1.985 1.00 32.16 198 ASN A CA 1
ATOM 1630 C C . ASN A 1 198 ? -42.168 -43.100 2.059 1.00 32.16 198 ASN A C 1
ATOM 1632 O O . ASN A 1 198 ? -41.777 -43.845 1.168 1.00 32.16 198 ASN A O 1
ATOM 1636 N N . THR A 1 199 ? -41.465 -42.857 3.166 1.00 46.19 199 THR A N 1
ATOM 1637 C CA . THR A 1 199 ? -40.649 -43.781 3.981 1.00 46.19 199 THR A CA 1
ATOM 1638 C C . THR A 1 199 ? -40.265 -45.164 3.413 1.00 46.19 199 THR A C 1
ATOM 1640 O O . THR A 1 199 ? -40.867 -46.172 3.768 1.00 46.19 199 THR A O 1
ATOM 1643 N N . THR A 1 200 ? -39.179 -45.252 2.633 1.00 31.39 200 THR A N 1
ATOM 1644 C CA . THR A 1 200 ? -38.014 -46.167 2.818 1.00 31.39 200 THR A CA 1
ATOM 1645 C C . THR A 1 200 ? -37.056 -46.031 1.629 1.00 31.39 200 THR A C 1
ATOM 1647 O O . THR A 1 200 ? -37.416 -46.347 0.499 1.00 31.39 200 THR A O 1
ATOM 1650 N N . ILE A 1 201 ? -35.812 -45.604 1.866 1.00 30.53 201 ILE A N 1
ATOM 1651 C CA . ILE A 1 201 ? -34.769 -45.598 0.829 1.00 30.53 201 ILE A CA 1
ATOM 1652 C C . ILE A 1 201 ? -34.224 -47.026 0.709 1.00 30.53 201 ILE A C 1
ATOM 1654 O O . ILE A 1 201 ? -33.465 -47.485 1.560 1.00 30.53 201 ILE A O 1
ATOM 1658 N N . ARG A 1 202 ? -34.623 -47.751 -0.340 1.00 27.11 202 ARG A N 1
ATOM 1659 C CA . ARG A 1 202 ? -33.869 -48.909 -0.837 1.00 27.11 202 ARG A CA 1
ATOM 1660 C C . ARG A 1 202 ? -33.046 -48.451 -2.031 1.00 27.11 202 ARG A C 1
ATOM 1662 O O . ARG A 1 202 ? -33.591 -48.278 -3.117 1.00 27.11 202 ARG A O 1
ATOM 1669 N N . THR A 1 203 ? -31.740 -48.304 -1.850 1.00 28.92 203 THR A N 1
ATOM 1670 C CA . THR A 1 203 ? -30.808 -48.145 -2.968 1.00 28.92 203 THR A CA 1
ATOM 1671 C C . THR A 1 203 ? -30.694 -49.494 -3.673 1.00 28.92 203 THR A C 1
ATOM 1673 O O . THR A 1 203 ? -30.011 -50.401 -3.204 1.00 28.92 203 THR A O 1
ATOM 1676 N N . VAL A 1 204 ? -31.426 -49.667 -4.770 1.00 25.80 204 VAL A N 1
ATOM 1677 C CA . VAL A 1 204 ? -31.226 -50.790 -5.688 1.00 25.80 204 VAL A CA 1
ATOM 1678 C C . VAL A 1 204 ? -30.409 -50.257 -6.855 1.00 25.80 204 VAL A C 1
ATOM 1680 O O . VAL A 1 204 ? -30.926 -49.516 -7.684 1.00 25.80 204 VAL A O 1
ATOM 1683 N N . ILE A 1 205 ? -29.133 -50.633 -6.911 1.00 26.64 205 ILE A N 1
ATOM 1684 C CA . ILE A 1 205 ? -28.272 -50.375 -8.065 1.00 26.64 205 ILE A CA 1
ATOM 1685 C C . ILE A 1 205 ? -28.669 -51.377 -9.151 1.00 26.64 205 ILE A C 1
ATOM 1687 O O . ILE A 1 205 ? -28.540 -52.588 -8.962 1.00 26.64 205 ILE A O 1
ATOM 1691 N N . ARG A 1 206 ? -29.168 -50.889 -10.287 1.00 24.19 206 ARG A N 1
ATOM 1692 C CA . ARG A 1 206 ? -29.227 -51.670 -11.527 1.00 24.19 206 ARG A CA 1
ATOM 1693 C C . ARG A 1 206 ? -28.610 -50.851 -12.655 1.00 24.19 206 ARG A C 1
ATOM 1695 O O . ARG A 1 206 ? -28.961 -49.679 -12.776 1.00 24.19 206 ARG A O 1
ATOM 1702 N N . PRO A 1 207 ? -27.750 -51.449 -13.491 1.00 27.19 207 PRO A N 1
ATOM 1703 C CA . PRO A 1 207 ? -27.399 -50.841 -14.760 1.00 27.19 207 PRO A CA 1
ATOM 1704 C C . PRO A 1 207 ? -28.645 -50.888 -15.651 1.00 27.19 207 PRO A C 1
ATOM 1706 O O . PRO A 1 207 ? -29.275 -51.939 -15.791 1.00 27.19 207 PRO A O 1
ATOM 1709 N N . ILE A 1 208 ? -29.041 -49.745 -16.205 1.00 28.31 208 ILE A N 1
ATOM 1710 C CA . ILE A 1 208 ? -29.970 -49.736 -17.332 1.00 28.31 208 ILE A CA 1
ATOM 1711 C C . ILE A 1 208 ? -29.102 -49.869 -18.576 1.00 28.31 208 ILE A C 1
ATOM 1713 O O . ILE A 1 208 ? -28.398 -48.940 -18.964 1.00 28.31 208 ILE A O 1
ATOM 1717 N N . ASP A 1 209 ? -29.136 -51.054 -19.171 1.00 36.84 209 ASP A N 1
ATOM 1718 C CA . ASP A 1 209 ? -28.630 -51.279 -20.515 1.00 36.84 209 ASP A CA 1
ATOM 1719 C C . ASP A 1 209 ? -29.470 -50.440 -21.489 1.00 36.84 209 ASP A C 1
ATOM 1721 O O . ASP A 1 209 ? -30.653 -50.730 -21.681 1.00 36.84 209 ASP A O 1
ATOM 1725 N N . ASN A 1 210 ? -28.884 -49.366 -22.033 1.00 30.88 210 ASN A N 1
ATOM 1726 C CA . ASN A 1 210 ? -28.935 -48.941 -23.445 1.00 30.88 210 ASN A CA 1
ATOM 1727 C C . ASN A 1 210 ? -28.667 -47.427 -23.604 1.00 30.88 210 ASN A C 1
ATOM 1729 O O . ASN A 1 210 ? -29.506 -46.606 -23.255 1.00 30.88 210 ASN A O 1
ATOM 1733 N N . LEU A 1 211 ? -27.500 -47.118 -24.192 1.00 42.50 211 LEU A N 1
ATOM 1734 C CA . LEU A 1 211 ? -27.190 -46.041 -25.156 1.00 42.50 211 LEU A CA 1
ATOM 1735 C C . LEU A 1 211 ? -27.960 -44.705 -25.049 1.00 42.50 211 LEU A C 1
ATOM 1737 O O . LEU A 1 211 ? -29.108 -44.674 -25.472 1.00 42.50 211 LEU A O 1
ATOM 1741 N N . VAL A 1 212 ? -27.273 -43.611 -24.666 1.00 32.19 212 VAL A N 1
ATOM 1742 C CA . VAL A 1 212 ? -26.997 -42.375 -25.459 1.00 32.19 212 VAL A CA 1
ATOM 1743 C C . VAL A 1 212 ? -25.840 -41.599 -24.774 1.00 32.19 212 VAL A C 1
ATOM 1745 O O . VAL A 1 212 ? -25.737 -41.592 -23.553 1.00 32.19 212 VAL A O 1
ATOM 1748 N N . ASP A 1 213 ? -24.968 -40.981 -25.576 1.00 40.56 213 ASP A N 1
ATOM 1749 C CA . ASP A 1 213 ? -23.656 -40.366 -25.285 1.00 40.56 213 ASP A CA 1
ATOM 1750 C C . ASP A 1 213 ? -23.572 -39.114 -24.373 1.00 40.56 213 ASP A C 1
ATOM 1752 O O . ASP A 1 213 ? -22.511 -38.498 -24.344 1.00 40.56 213 ASP A O 1
ATOM 1756 N N . ASP A 1 214 ? -24.574 -38.711 -23.589 1.00 40.81 214 ASP A N 1
ATOM 1757 C CA . ASP A 1 214 ? -24.454 -37.469 -22.792 1.00 40.81 214 ASP A CA 1
ATOM 1758 C C . ASP A 1 214 ? -24.749 -37.681 -21.302 1.00 40.81 214 ASP A C 1
ATOM 1760 O O . ASP A 1 214 ? -25.883 -37.949 -20.928 1.00 40.81 214 ASP A O 1
ATOM 1764 N N . CYS A 1 215 ? -23.686 -37.544 -20.491 1.00 36.25 215 CYS A N 1
ATOM 1765 C CA . CYS A 1 215 ? -23.606 -37.556 -19.021 1.00 36.25 215 CYS A CA 1
ATOM 1766 C C . CYS A 1 215 ? -24.601 -38.469 -18.280 1.00 36.25 215 CYS A C 1
ATOM 1768 O O . CYS A 1 215 ? -25.739 -38.073 -18.090 1.00 36.25 215 CYS A O 1
ATOM 1770 N N . ASP A 1 216 ? -24.115 -39.551 -17.656 1.00 31.80 216 ASP A N 1
ATOM 1771 C CA . ASP A 1 216 ? -24.516 -39.864 -16.274 1.00 31.80 216 ASP A CA 1
ATOM 1772 C C . ASP A 1 216 ? -23.561 -40.858 -15.588 1.00 31.80 216 ASP A C 1
ATOM 1774 O O . ASP A 1 216 ? -23.328 -41.973 -16.052 1.00 31.80 216 ASP A O 1
ATOM 1778 N N . ILE A 1 217 ? -22.974 -40.432 -14.465 1.00 33.41 217 ILE A N 1
ATOM 1779 C CA . ILE A 1 217 ? -23.312 -40.925 -13.118 1.00 33.41 217 ILE A CA 1
ATOM 1780 C C . ILE A 1 217 ? -22.750 -39.921 -12.103 1.00 33.41 217 ILE A C 1
ATOM 1782 O O . ILE A 1 217 ? -21.540 -39.711 -11.986 1.00 33.41 217 ILE A O 1
ATOM 1786 N N . VAL A 1 218 ? -23.681 -39.340 -11.351 1.00 37.84 218 VAL A N 1
ATOM 1787 C CA . VAL A 1 218 ? -23.487 -38.560 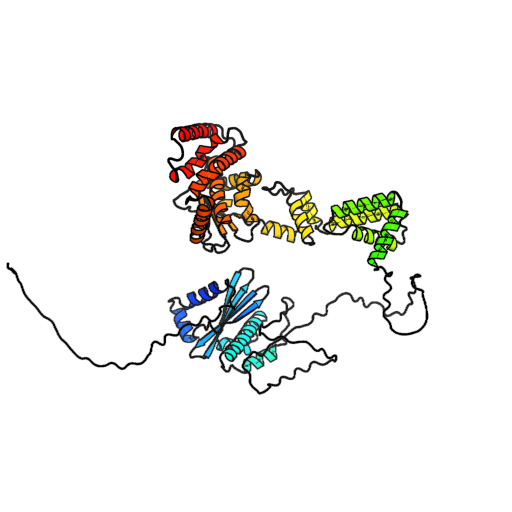-10.130 1.00 37.84 218 VAL A CA 1
ATOM 1788 C C . VAL A 1 218 ? -23.217 -39.519 -8.969 1.00 37.84 218 VAL A C 1
ATOM 1790 O O . VAL A 1 218 ? -23.928 -40.509 -8.813 1.00 37.84 218 VAL A O 1
ATOM 1793 N N . ASN A 1 219 ? -22.246 -39.203 -8.107 1.00 28.14 219 ASN A N 1
ATOM 1794 C CA . ASN A 1 219 ? -22.211 -39.759 -6.753 1.00 28.14 219 ASN A CA 1
ATOM 1795 C C . ASN A 1 219 ? -22.467 -38.645 -5.742 1.00 28.14 219 ASN A C 1
ATOM 1797 O O . ASN A 1 219 ? -21.775 -37.626 -5.715 1.00 28.14 219 ASN A O 1
ATOM 1801 N N . MET A 1 220 ? -23.506 -38.867 -4.948 1.00 29.78 220 MET A N 1
ATOM 1802 C CA . MET A 1 220 ? -24.156 -37.905 -4.084 1.00 29.78 220 MET A CA 1
ATOM 1803 C C . MET A 1 220 ? -24.191 -38.503 -2.674 1.00 29.78 220 MET A C 1
ATOM 1805 O O . MET A 1 220 ? -24.914 -39.467 -2.445 1.00 29.78 220 MET A O 1
ATOM 1809 N N . GLU A 1 221 ? -23.394 -37.978 -1.741 1.00 27.50 221 GLU A N 1
ATOM 1810 C CA . GLU A 1 221 ? -23.409 -38.413 -0.338 1.00 27.50 221 GLU A CA 1
ATOM 1811 C C . GLU A 1 221 ? -23.556 -37.170 0.552 1.00 27.50 221 GLU A C 1
ATOM 1813 O O . GLU A 1 221 ? -22.703 -36.282 0.538 1.00 27.50 221 GLU A O 1
ATOM 1818 N N . CYS A 1 222 ? -24.677 -37.077 1.270 1.00 30.47 222 CYS A N 1
ATOM 1819 C CA . CYS A 1 222 ? -24.963 -36.044 2.266 1.00 30.47 222 CYS A CA 1
ATOM 1820 C C . CYS A 1 222 ? -25.463 -36.702 3.550 1.00 30.47 222 CYS A C 1
ATOM 1822 O O . CYS A 1 222 ? -26.321 -37.584 3.497 1.00 30.47 222 CYS A O 1
ATOM 1824 N N . PHE A 1 223 ? -24.978 -36.217 4.692 1.00 26.72 223 PHE A N 1
ATOM 1825 C CA . PHE A 1 223 ? -25.559 -36.492 6.005 1.00 26.72 223 PHE A CA 1
ATOM 1826 C C . PHE A 1 223 ? -26.348 -35.277 6.508 1.00 26.72 223 PHE A C 1
ATOM 1828 O O . PHE A 1 223 ? -25.989 -34.131 6.249 1.00 26.72 223 PHE A O 1
ATOM 1835 N N . SER A 1 224 ? -27.438 -35.562 7.221 1.00 25.31 224 SER A N 1
ATOM 1836 C CA . SER A 1 224 ? -28.302 -34.606 7.916 1.00 25.31 224 SER A CA 1
ATOM 1837 C C . SER A 1 224 ? -27.788 -34.406 9.345 1.00 25.31 224 SER A C 1
ATOM 1839 O O . SER A 1 224 ? -27.671 -35.380 10.085 1.00 25.31 224 SER A O 1
ATOM 1841 N N . ASP A 1 225 ? -27.523 -33.158 9.743 1.00 26.08 225 ASP A N 1
ATOM 1842 C CA . ASP A 1 225 ? -27.338 -32.804 11.154 1.00 26.08 225 ASP A CA 1
ATOM 1843 C C . ASP A 1 225 ? -28.711 -32.578 11.804 1.00 26.08 225 ASP A C 1
ATOM 1845 O O . ASP A 1 225 ? -29.461 -31.668 11.441 1.00 26.08 225 ASP A O 1
ATOM 1849 N N . TRP A 1 226 ? -29.056 -33.448 12.751 1.00 29.64 226 TRP A N 1
ATOM 1850 C CA . TRP A 1 226 ? -30.127 -33.235 13.719 1.00 29.64 226 TRP A CA 1
ATOM 1851 C C . TRP A 1 226 ? -29.525 -32.568 14.960 1.00 29.64 226 TRP A C 1
ATOM 1853 O O . TRP A 1 226 ? -29.226 -33.243 15.941 1.00 29.64 226 TRP A O 1
ATOM 1863 N N . ASN A 1 227 ? -29.392 -31.240 14.948 1.00 26.70 227 ASN A N 1
ATOM 1864 C CA . ASN A 1 227 ? -29.141 -30.456 16.161 1.00 26.70 227 ASN A CA 1
ATOM 1865 C C . ASN A 1 227 ? -29.852 -29.093 16.133 1.00 26.70 227 ASN A C 1
ATOM 1867 O O . ASN A 1 227 ? -29.235 -28.034 16.185 1.00 26.70 227 ASN A O 1
ATOM 1871 N N . GLN A 1 228 ? -31.188 -29.107 16.182 1.00 30.11 228 GLN A N 1
ATOM 1872 C CA . GLN A 1 228 ? -31.903 -28.074 16.938 1.00 30.11 228 GLN A CA 1
ATOM 1873 C C . GLN A 1 228 ? -31.864 -28.457 18.422 1.00 30.11 228 GLN A C 1
ATOM 1875 O O . GLN A 1 228 ? -32.738 -29.159 18.929 1.00 30.11 228 GLN A O 1
ATOM 1880 N N . ARG A 1 229 ? -30.842 -27.995 19.147 1.00 31.06 229 ARG A N 1
ATOM 1881 C CA . ARG A 1 229 ? -30.836 -28.042 20.615 1.00 31.06 229 ARG A CA 1
ATOM 1882 C C . ARG A 1 229 ? -31.700 -26.924 21.196 1.00 31.06 229 ARG A C 1
ATOM 1884 O O . ARG A 1 229 ? -31.148 -26.019 21.788 1.00 31.06 229 ARG A O 1
ATOM 1891 N N . TRP A 1 230 ? -33.023 -27.008 21.069 1.00 28.91 230 TRP A N 1
ATOM 1892 C CA . TRP A 1 230 ? -33.982 -26.372 21.993 1.00 28.91 230 TRP A CA 1
ATOM 1893 C C . TRP A 1 230 ? -35.272 -27.206 22.044 1.00 28.91 230 TRP A C 1
ATOM 1895 O O . TRP A 1 230 ? -36.348 -26.760 21.666 1.00 28.91 230 TRP A O 1
ATOM 1905 N N . PHE A 1 231 ? -35.165 -28.441 22.535 1.00 25.42 231 PHE A N 1
ATOM 1906 C CA . PHE A 1 231 ? -36.304 -29.147 23.122 1.00 25.42 231 PHE A CA 1
ATOM 1907 C C . PHE A 1 231 ? -35.956 -29.489 24.566 1.00 25.42 231 PHE A C 1
ATOM 1909 O O . PHE A 1 231 ? -35.346 -30.514 24.866 1.00 25.42 231 PHE A O 1
ATOM 1916 N N . SER A 1 232 ? -36.354 -28.600 25.474 1.00 28.83 232 SER A N 1
ATOM 1917 C CA . SER A 1 232 ? -36.568 -28.980 26.863 1.00 28.83 232 SER A CA 1
ATOM 1918 C C . SER A 1 232 ? -37.799 -29.886 26.909 1.00 28.83 232 SER A C 1
ATOM 1920 O O . SER A 1 232 ? -38.936 -29.428 27.002 1.00 28.83 232 SER A O 1
ATOM 1922 N N . LEU A 1 233 ? -37.577 -31.195 26.799 1.00 32.72 233 LEU A N 1
ATOM 1923 C CA . LEU A 1 233 ? -38.515 -32.192 27.300 1.00 32.72 233 LEU A CA 1
ATOM 1924 C C . LEU A 1 233 ? -38.292 -32.322 28.809 1.00 32.72 233 LEU A C 1
ATOM 1926 O O . LEU A 1 233 ? -37.701 -33.284 29.293 1.00 32.72 233 LEU A O 1
ATOM 1930 N N . THR A 1 234 ? -38.787 -31.345 29.562 1.00 30.86 234 THR A N 1
ATOM 1931 C CA . THR A 1 234 ? -39.078 -31.527 30.984 1.00 30.86 234 THR A CA 1
ATOM 1932 C C . THR A 1 234 ? -40.565 -31.323 31.202 1.00 30.86 234 THR A C 1
ATOM 1934 O O . THR A 1 234 ? -41.069 -30.216 31.046 1.00 30.86 234 THR A O 1
ATOM 1937 N N . GLY A 1 235 ? -41.250 -32.394 31.602 1.00 29.52 235 GLY A N 1
ATOM 1938 C CA . GLY A 1 235 ? -42.566 -32.305 32.230 1.00 29.52 235 GLY A CA 1
ATOM 1939 C C . GLY A 1 235 ? -43.714 -32.858 31.399 1.00 29.52 235 GLY A C 1
ATOM 1940 O O . GLY A 1 235 ? -44.576 -32.116 30.943 1.00 29.52 235 GLY A O 1
ATOM 1941 N N . GLY A 1 236 ? -43.791 -34.186 31.298 1.00 36.97 236 GLY A N 1
ATOM 1942 C CA . GLY A 1 236 ? -45.089 -34.840 31.172 1.00 36.97 236 GLY A CA 1
ATOM 1943 C C . GLY A 1 236 ? -45.931 -34.492 32.402 1.00 36.97 236 GLY A C 1
ATOM 1944 O O . GLY A 1 236 ? -45.627 -34.925 33.510 1.00 36.97 236 GLY A O 1
ATOM 1945 N N . GLY A 1 237 ? -46.957 -33.672 32.207 1.00 28.53 237 GLY A N 1
ATOM 1946 C CA . GLY A 1 237 ? -47.864 -33.250 33.264 1.00 28.53 237 GLY A CA 1
ATOM 1947 C C . GLY A 1 237 ? -49.011 -32.448 32.677 1.00 28.53 237 GLY A C 1
ATOM 1948 O O . GLY A 1 237 ? -48.865 -31.274 32.361 1.00 28.53 237 GLY A O 1
ATOM 1949 N N . SER A 1 238 ? -50.159 -33.099 32.512 1.00 37.22 238 SER A N 1
ATOM 1950 C CA . SER A 1 238 ? -51.413 -32.461 32.133 1.00 37.22 238 SER A CA 1
ATOM 1951 C C . SER A 1 238 ? -51.817 -31.424 33.182 1.00 37.22 238 SER A C 1
ATOM 1953 O O . SER A 1 238 ? -52.332 -31.804 34.231 1.00 37.22 238 SER A O 1
ATOM 1955 N N . LEU A 1 239 ? -51.639 -30.132 32.916 1.00 30.88 239 LEU A N 1
ATOM 1956 C CA . LEU A 1 239 ? -52.338 -29.082 33.654 1.00 30.88 239 LEU A CA 1
ATOM 1957 C C . LEU A 1 239 ? -52.742 -27.945 32.711 1.00 30.88 239 LEU A C 1
ATOM 1959 O O . LEU A 1 239 ? -51.920 -27.353 32.017 1.00 30.88 239 LEU A O 1
ATOM 1963 N N . ASN A 1 240 ? -54.051 -27.695 32.707 1.00 38.56 240 ASN A N 1
ATOM 1964 C CA . ASN A 1 240 ? -54.747 -26.586 32.070 1.00 38.56 240 ASN A CA 1
ATOM 1965 C C . ASN A 1 240 ? -54.065 -25.241 32.344 1.00 38.56 240 ASN A C 1
ATOM 1967 O O . ASN A 1 240 ? -53.977 -24.829 33.499 1.00 38.56 240 ASN A O 1
ATOM 1971 N N . TRP A 1 241 ? -53.742 -24.510 31.280 1.00 25.27 241 TRP A N 1
ATOM 1972 C CA . TRP A 1 241 ? -53.498 -23.070 31.334 1.00 25.27 241 TRP A CA 1
ATOM 1973 C C . TRP A 1 241 ? -54.452 -22.360 30.371 1.00 25.27 241 TRP A C 1
ATOM 1975 O O . TRP A 1 241 ? -54.123 -22.068 29.227 1.00 25.27 241 TRP A O 1
ATOM 1985 N N . ASN A 1 242 ? -55.665 -22.093 30.860 1.00 31.36 242 ASN A N 1
ATOM 1986 C CA . ASN A 1 242 ? -56.521 -21.029 30.343 1.00 31.36 242 ASN A CA 1
ATOM 1987 C C . ASN A 1 242 ? -56.120 -19.740 31.063 1.00 31.36 242 ASN A C 1
ATOM 1989 O O . ASN A 1 242 ? -56.592 -19.513 32.174 1.00 31.36 242 ASN A O 1
ATOM 1993 N N . PHE A 1 243 ? -55.267 -18.909 30.464 1.00 33.72 243 PHE A N 1
ATOM 1994 C CA . PHE A 1 243 ? -55.066 -17.534 30.936 1.00 33.72 243 PHE A CA 1
ATOM 1995 C C . PHE A 1 243 ? -54.623 -16.594 29.803 1.00 33.72 243 PHE A C 1
ATOM 1997 O O . PHE A 1 243 ? -53.498 -16.126 29.777 1.00 33.72 243 PHE A O 1
ATOM 2004 N N . PHE A 1 244 ? -55.543 -16.296 28.879 1.00 29.20 244 PHE A N 1
ATOM 2005 C CA . PHE A 1 244 ? -55.578 -15.028 28.134 1.00 29.20 244 PHE A CA 1
ATOM 2006 C C . PHE A 1 244 ? -57.052 -14.679 27.841 1.00 29.20 244 PHE A C 1
ATOM 2008 O O . PHE A 1 244 ? -57.704 -15.394 27.081 1.00 29.20 244 PHE A O 1
ATOM 2015 N N . PRO A 1 245 ? -57.631 -13.620 28.440 1.00 34.56 245 PRO A N 1
ATOM 2016 C CA . PRO A 1 245 ? -59.062 -13.328 28.337 1.00 34.56 245 PRO A CA 1
ATOM 2017 C C . PRO A 1 245 ? -59.439 -12.474 27.111 1.00 34.56 245 PRO A C 1
ATOM 2019 O O . PRO A 1 245 ? -60.343 -11.652 27.211 1.00 34.56 245 PRO A O 1
ATOM 2022 N N . TRP A 1 246 ? -58.787 -12.650 25.956 1.00 35.59 246 TRP A N 1
ATOM 2023 C CA . TRP A 1 246 ? -59.082 -11.850 24.753 1.00 35.59 246 TRP A CA 1
ATOM 2024 C C . TRP A 1 246 ? -59.040 -12.634 23.437 1.00 35.59 246 TRP A C 1
ATOM 2026 O O . TRP A 1 246 ? -58.590 -12.116 22.430 1.00 35.59 246 TRP A O 1
ATOM 2036 N N . VAL A 1 247 ? -59.568 -13.861 23.399 1.00 35.59 247 VAL A N 1
ATOM 2037 C CA . VAL A 1 247 ? -60.128 -14.430 22.155 1.00 35.59 247 VAL A CA 1
ATOM 2038 C C . VAL A 1 247 ? -61.311 -15.328 22.515 1.00 35.59 247 VAL A C 1
ATOM 2040 O O . VAL A 1 247 ? -61.222 -16.548 22.507 1.00 35.59 247 VAL A O 1
ATOM 2043 N N . ASN A 1 248 ? -62.445 -14.721 22.856 1.00 35.53 248 ASN A N 1
ATOM 2044 C CA . ASN A 1 248 ? -63.731 -15.407 22.783 1.00 35.53 248 ASN A CA 1
ATOM 2045 C C . ASN A 1 248 ? -64.604 -14.645 21.796 1.00 35.53 248 ASN A C 1
ATOM 2047 O O . ASN A 1 248 ? -65.291 -13.694 22.156 1.00 35.53 248 ASN A O 1
ATOM 2051 N N . ASN A 1 249 ? -64.575 -15.090 20.544 1.00 33.69 249 ASN A N 1
ATOM 2052 C CA . ASN A 1 249 ? -65.718 -14.920 19.666 1.00 33.69 249 ASN A CA 1
ATOM 2053 C C . ASN A 1 249 ? -66.032 -16.273 19.032 1.00 33.69 249 ASN A C 1
ATOM 2055 O O . ASN A 1 249 ? -65.564 -16.632 17.954 1.00 33.69 249 ASN A O 1
ATOM 2059 N N . SER A 1 250 ? -66.796 -17.057 19.782 1.00 36.88 250 SER A N 1
ATOM 2060 C CA . SER A 1 250 ? -67.472 -18.244 19.302 1.00 36.88 250 SER A CA 1
ATOM 2061 C C . SER A 1 250 ? -68.706 -17.835 18.494 1.00 36.88 250 SER A C 1
ATOM 2063 O O . SER A 1 250 ? -69.722 -17.400 19.023 1.00 36.88 250 SER A O 1
ATOM 2065 N N . SER A 1 251 ? -68.636 -18.052 17.187 1.00 35.06 251 SER A N 1
ATOM 2066 C CA . SER A 1 251 ? -69.759 -18.539 16.381 1.00 35.06 251 SER A CA 1
ATOM 2067 C C . SER A 1 251 ? -69.115 -19.474 15.350 1.00 35.06 251 SER A C 1
ATOM 2069 O O . SER A 1 251 ? -68.107 -19.133 14.752 1.00 35.06 251 SER A O 1
ATOM 2071 N N . GLY A 1 252 ? -69.468 -20.745 15.219 1.00 38.12 252 GLY A N 1
ATOM 2072 C CA . GLY A 1 252 ? -70.813 -21.289 15.213 1.00 38.12 252 GLY A CA 1
ATOM 2073 C C . GLY A 1 252 ? -71.139 -21.720 13.784 1.00 38.12 252 GLY A C 1
ATOM 2074 O O . GLY A 1 252 ? -72.006 -21.123 13.169 1.00 38.12 252 GLY A O 1
ATOM 2075 N N . GLY A 1 253 ? -70.436 -22.744 13.281 1.00 39.03 253 GLY A N 1
ATOM 2076 C CA . GLY A 1 253 ? -70.831 -23.543 12.115 1.00 39.03 253 GLY A CA 1
ATOM 2077 C C . GLY A 1 253 ? -70.541 -22.972 10.719 1.00 39.03 253 GLY A C 1
ATOM 2078 O O . GLY A 1 253 ? -70.909 -21.853 10.395 1.00 39.03 253 GLY A O 1
ATOM 2079 N N . GLY A 1 254 ? -69.995 -23.831 9.851 1.00 36.66 254 GLY A N 1
ATOM 2080 C CA . GLY A 1 254 ? -70.265 -23.774 8.411 1.00 36.66 254 GLY A CA 1
ATOM 2081 C C . GLY A 1 254 ? -69.135 -23.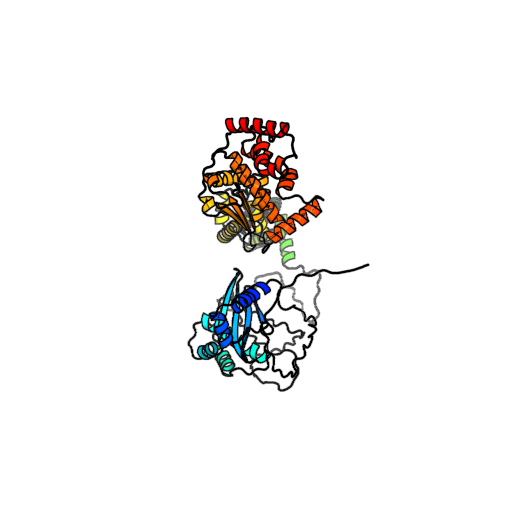283 7.505 1.00 36.66 254 GLY A C 1
ATOM 2082 O O . GLY A 1 254 ? -68.914 -22.092 7.357 1.00 36.66 254 GLY A O 1
ATOM 2083 N N . THR A 1 255 ? -68.555 -24.251 6.788 1.00 35.97 255 THR A N 1
ATOM 2084 C CA . THR A 1 255 ? -67.900 -24.156 5.467 1.00 35.97 255 THR A CA 1
ATOM 2085 C C . THR A 1 255 ? -66.647 -23.294 5.305 1.00 35.97 255 THR A C 1
ATOM 2087 O O . THR A 1 255 ? -66.630 -22.087 5.509 1.00 35.97 255 THR A O 1
ATOM 2090 N N . ALA A 1 256 ? -65.609 -23.969 4.810 1.00 41.81 256 ALA A N 1
ATOM 2091 C CA . ALA A 1 256 ? -64.391 -23.398 4.273 1.00 41.81 256 ALA A CA 1
ATOM 2092 C C . ALA A 1 256 ? -64.688 -22.292 3.249 1.00 41.81 256 ALA A C 1
ATOM 2094 O O . ALA A 1 256 ? -65.218 -22.556 2.172 1.00 41.81 256 ALA A O 1
ATOM 2095 N N . ASN A 1 257 ? -64.304 -21.065 3.584 1.00 38.16 257 ASN A N 1
ATOM 2096 C CA . ASN A 1 257 ? -63.887 -20.065 2.616 1.00 38.16 257 ASN A CA 1
ATOM 2097 C C . ASN A 1 257 ? -62.976 -19.049 3.312 1.00 38.16 257 ASN A C 1
ATOM 2099 O O . ASN A 1 257 ? -63.243 -18.637 4.440 1.00 38.16 257 ASN A O 1
ATOM 2103 N N . GLY A 1 258 ? -61.866 -18.717 2.651 1.00 47.38 258 GLY A N 1
ATOM 2104 C CA . GLY A 1 258 ? -60.790 -17.884 3.182 1.00 47.38 258 GLY A CA 1
ATOM 2105 C C . GLY A 1 258 ? -61.298 -16.547 3.709 1.00 47.38 258 GLY A C 1
ATOM 2106 O O . GLY A 1 258 ? -61.891 -15.754 2.979 1.00 47.38 258 GLY A O 1
ATOM 2107 N N . ASN A 1 259 ? -61.051 -16.306 4.993 1.00 34.28 259 ASN A N 1
ATOM 2108 C CA . ASN A 1 259 ? -61.435 -15.082 5.671 1.00 34.28 259 ASN A CA 1
ATOM 2109 C C . ASN A 1 259 ? -60.347 -14.019 5.434 1.00 34.28 259 ASN A C 1
ATOM 2111 O O . ASN A 1 259 ? -59.460 -13.825 6.260 1.00 34.28 259 ASN A O 1
ATOM 2115 N N . ASN A 1 260 ? -60.403 -13.342 4.284 1.00 42.94 260 ASN A N 1
ATOM 2116 C CA . ASN A 1 260 ? -59.677 -12.091 4.055 1.00 42.94 260 ASN A CA 1
ATOM 2117 C C . ASN A 1 260 ? -60.415 -10.964 4.792 1.00 42.94 260 ASN A C 1
ATOM 2119 O O . ASN A 1 260 ? -61.203 -10.235 4.191 1.00 42.94 260 ASN A O 1
ATOM 2123 N N . ASN A 1 261 ? -60.197 -10.838 6.103 1.00 45.97 261 ASN A N 1
ATOM 2124 C CA . ASN A 1 261 ? -60.609 -9.649 6.844 1.00 45.97 261 ASN A CA 1
ATOM 2125 C C . ASN A 1 261 ? -59.467 -8.612 6.788 1.00 45.97 261 ASN A C 1
ATOM 2127 O O . ASN A 1 261 ? -58.453 -8.816 7.455 1.00 45.97 261 ASN A O 1
ATOM 2131 N N . PRO A 1 262 ? -59.605 -7.501 6.039 1.00 51.62 262 PRO A N 1
ATOM 2132 C CA . PRO A 1 262 ? -58.559 -6.482 5.890 1.00 51.62 262 PRO A CA 1
ATOM 2133 C C . PRO A 1 262 ? -58.260 -5.688 7.176 1.00 51.62 262 PRO A C 1
ATOM 2135 O O . PRO A 1 262 ? -57.374 -4.841 7.170 1.00 51.62 262 PRO A O 1
ATOM 2138 N N . ASN A 1 263 ? -58.976 -5.950 8.275 1.00 55.62 263 ASN A N 1
ATOM 2139 C CA . ASN A 1 263 ? -58.790 -5.268 9.558 1.00 55.62 263 ASN A CA 1
ATOM 2140 C C . ASN A 1 263 ? -57.969 -6.066 10.585 1.00 55.62 263 ASN A C 1
ATOM 2142 O O . ASN A 1 263 ? -57.840 -5.622 11.726 1.00 55.62 263 ASN A O 1
ATOM 2146 N N . ILE A 1 264 ? -57.433 -7.237 10.226 1.00 49.81 264 ILE A N 1
ATOM 2147 C CA . ILE A 1 264 ? -56.521 -7.975 11.109 1.00 49.81 264 ILE A CA 1
ATOM 2148 C C . ILE A 1 264 ? -55.117 -7.412 10.889 1.00 49.81 264 ILE A C 1
ATOM 2150 O O . ILE A 1 264 ? -54.435 -7.789 9.939 1.00 49.81 264 ILE A O 1
ATOM 2154 N N . LYS A 1 265 ? -54.715 -6.474 11.752 1.00 69.12 265 LYS A N 1
ATOM 2155 C CA . LYS A 1 265 ? -53.325 -6.007 11.824 1.00 69.12 265 LYS A CA 1
ATOM 2156 C C . LYS A 1 265 ? -52.420 -7.170 12.207 1.00 69.12 265 LYS A C 1
ATOM 2158 O O . LYS A 1 265 ? -52.846 -8.065 12.945 1.00 69.12 265 LYS A O 1
ATOM 2163 N N . SER A 1 266 ? -51.182 -7.163 11.719 1.00 83.00 266 SER A N 1
ATOM 2164 C CA . SER A 1 266 ? -50.201 -8.127 12.215 1.00 83.00 266 SER A CA 1
ATOM 2165 C C . SER A 1 266 ? -50.001 -7.910 13.719 1.00 83.00 266 SER A C 1
ATOM 2167 O O . SER A 1 266 ? -50.202 -6.810 14.242 1.00 83.00 266 SER A O 1
ATOM 2169 N N . TRP A 1 267 ? -49.624 -8.964 14.440 1.00 81.62 267 TRP A N 1
ATOM 2170 C CA . TRP A 1 267 ? -49.338 -8.855 15.872 1.00 81.62 267 TRP A CA 1
ATOM 2171 C C . TRP A 1 267 ? -48.271 -7.780 16.154 1.00 81.62 267 TRP A C 1
ATOM 2173 O O . TRP A 1 267 ? -48.428 -6.992 17.081 1.00 81.62 267 TRP A O 1
ATOM 2183 N N . GLU A 1 268 ? -47.257 -7.671 15.293 1.00 80.06 268 GLU A N 1
ATOM 2184 C CA . GLU A 1 268 ? -46.194 -6.659 15.377 1.00 80.06 268 GLU A CA 1
ATOM 2185 C C . GLU A 1 268 ? -46.734 -5.227 15.230 1.00 80.06 268 GLU A C 1
ATOM 2187 O O . GLU A 1 268 ? -46.384 -4.340 16.011 1.00 80.06 268 GLU A O 1
ATOM 2192 N N . GLU A 1 269 ? -47.640 -4.996 14.272 1.00 86.25 269 GLU A N 1
ATOM 2193 C CA . GLU A 1 269 ? -48.299 -3.698 14.105 1.00 86.25 269 GLU A CA 1
ATOM 2194 C C . GLU A 1 269 ? -49.152 -3.335 15.323 1.00 86.25 269 GLU A C 1
ATOM 2196 O O . GLU A 1 269 ? -49.173 -2.172 15.731 1.00 86.25 269 GLU A O 1
ATOM 2201 N N . GLN A 1 270 ? -49.842 -4.315 15.916 1.00 89.06 270 GLN A N 1
ATOM 2202 C CA . GLN A 1 270 ? -50.667 -4.088 17.099 1.00 89.06 270 GLN A CA 1
ATOM 2203 C C . GLN A 1 270 ? -49.815 -3.766 18.332 1.00 89.06 270 GLN A C 1
ATOM 2205 O O . GLN A 1 270 ? -50.101 -2.785 19.013 1.00 89.06 270 GLN A O 1
ATOM 2210 N N . VAL A 1 271 ? -48.721 -4.500 18.565 1.00 89.38 271 VAL A N 1
ATOM 2211 C CA . VAL A 1 271 ? -47.773 -4.218 19.659 1.00 89.38 271 VAL A CA 1
ATOM 2212 C C . VAL A 1 271 ? -47.200 -2.807 19.539 1.00 89.38 271 VAL A C 1
ATOM 2214 O O . VAL A 1 271 ? -47.098 -2.091 20.532 1.00 89.38 271 VAL A O 1
ATOM 2217 N N . LEU A 1 272 ? -46.861 -2.362 18.327 1.00 91.31 272 LEU A N 1
ATOM 2218 C CA . LEU A 1 272 ? -46.334 -1.016 18.116 1.00 91.31 272 LEU A CA 1
ATOM 2219 C C . LEU A 1 272 ? -47.376 0.081 18.393 1.00 91.31 272 LEU A C 1
ATOM 2221 O O . LEU A 1 272 ? -47.026 1.157 18.886 1.00 91.31 272 LEU A O 1
ATOM 2225 N N . ILE A 1 273 ? -48.644 -0.163 18.055 1.00 92.69 273 ILE A N 1
ATOM 2226 C CA . ILE A 1 273 ? -49.748 0.752 18.372 1.00 92.69 273 ILE A CA 1
ATOM 2227 C C . ILE A 1 273 ? -49.933 0.833 19.884 1.00 92.69 273 ILE A C 1
ATOM 2229 O O . ILE A 1 273 ? -49.924 1.933 20.434 1.00 92.69 273 ILE A O 1
ATOM 2233 N N . ASP A 1 274 ? -50.003 -0.317 20.550 1.00 91.25 274 ASP A N 1
ATOM 2234 C CA . ASP A 1 274 ? -50.191 -0.387 21.995 1.00 91.25 274 ASP A CA 1
ATOM 2235 C C . ASP A 1 274 ? -49.015 0.260 22.736 1.00 91.25 274 ASP A C 1
ATOM 2237 O O . ASP A 1 274 ? -49.223 0.969 23.719 1.00 91.25 274 ASP A O 1
ATOM 2241 N N . ALA A 1 275 ? -47.789 0.109 22.222 1.00 92.38 275 ALA A N 1
ATOM 2242 C CA . ALA A 1 275 ? -46.605 0.793 22.727 1.00 92.38 275 ALA A CA 1
ATOM 2243 C C . ALA A 1 275 ? -46.713 2.320 22.577 1.00 92.38 275 ALA A C 1
ATOM 2245 O O . ALA A 1 275 ? -46.459 3.059 23.526 1.00 92.38 275 ALA A O 1
ATOM 2246 N N . LYS A 1 276 ? -47.138 2.835 21.420 1.00 94.38 276 LYS A N 1
ATOM 2247 C CA . LYS A 1 276 ? -47.317 4.287 21.232 1.00 94.38 276 LYS A CA 1
ATOM 2248 C C . LYS A 1 276 ? -48.388 4.849 22.161 1.00 94.38 276 LYS A C 1
ATOM 2250 O O . LYS A 1 276 ? -48.146 5.871 22.803 1.00 94.38 276 LYS A O 1
ATOM 2255 N N . ASP A 1 277 ? -49.520 4.168 22.277 1.00 93.88 277 ASP A N 1
ATOM 2256 C CA . ASP A 1 277 ? -50.625 4.586 23.141 1.00 93.88 277 ASP A CA 1
ATOM 2257 C C . ASP A 1 277 ? -50.217 4.540 24.619 1.00 93.88 277 ASP A C 1
ATOM 2259 O O . ASP A 1 277 ? -50.445 5.494 25.365 1.00 93.88 277 ASP A O 1
ATOM 2263 N N . CYS A 1 278 ? -49.527 3.477 25.028 1.00 92.19 278 CYS A N 1
ATOM 2264 C CA . CYS A 1 278 ? -48.915 3.314 26.344 1.00 92.19 278 CYS A CA 1
ATOM 2265 C C . CYS A 1 278 ? -48.015 4.501 26.720 1.00 92.19 278 CYS A C 1
ATOM 2267 O O . CYS A 1 278 ? -48.194 5.120 27.774 1.00 92.19 278 CYS A O 1
ATOM 2269 N N . PHE A 1 279 ? -47.067 4.861 25.851 1.00 92.69 279 PHE A N 1
ATOM 2270 C CA . PHE A 1 279 ? -46.150 5.968 26.116 1.00 92.69 279 PHE A CA 1
ATOM 2271 C C . PHE A 1 279 ? -46.891 7.313 26.067 1.00 92.69 279 PHE A C 1
ATOM 2273 O O . PHE A 1 279 ? -46.613 8.194 26.873 1.00 92.69 279 PHE A O 1
ATOM 2280 N N . GLN A 1 280 ? -47.893 7.493 25.207 1.00 94.19 280 GLN A N 1
ATOM 2281 C CA . GLN A 1 280 ? -48.705 8.715 25.215 1.00 94.19 280 GLN A CA 1
ATOM 2282 C C . GLN A 1 280 ? -49.506 8.885 26.516 1.00 94.19 280 GLN A C 1
ATOM 2284 O O . GLN A 1 280 ? -49.544 9.984 27.073 1.00 94.19 280 GLN A O 1
ATOM 2289 N N . GLN A 1 281 ? -50.088 7.806 27.050 1.00 92.38 281 GLN A N 1
ATOM 2290 C CA . GLN A 1 281 ? -50.826 7.821 28.320 1.00 92.38 281 GLN A CA 1
ATOM 2291 C C . GLN A 1 281 ? -49.935 8.164 29.524 1.00 92.38 281 GLN A C 1
ATOM 2293 O O . GLN A 1 281 ? -50.412 8.736 30.504 1.00 92.38 281 GLN A O 1
ATOM 2298 N N . ALA A 1 282 ? -48.629 7.894 29.440 1.00 91.25 282 ALA A N 1
ATOM 2299 C CA . ALA A 1 282 ? -47.646 8.285 30.451 1.00 91.25 282 ALA A CA 1
ATOM 2300 C C . ALA A 1 282 ? -47.321 9.799 30.460 1.00 91.25 282 ALA A C 1
ATOM 2302 O O . ALA A 1 282 ? -46.511 10.266 31.272 1.00 91.25 282 ALA A O 1
ATOM 2303 N N . GLY A 1 283 ? -47.920 10.586 29.558 1.00 93.44 283 GLY A N 1
ATOM 2304 C CA . GLY A 1 283 ? -47.779 12.038 29.498 1.00 93.44 283 GLY A CA 1
ATOM 2305 C C . GLY A 1 283 ? -46.332 12.488 29.277 1.00 93.44 283 GLY A C 1
ATOM 2306 O O . GLY A 1 283 ? -45.633 11.999 28.389 1.00 93.44 283 GLY A O 1
ATOM 2307 N N . ILE A 1 284 ? -45.853 13.432 30.096 1.00 88.81 284 ILE A N 1
ATOM 2308 C CA . ILE A 1 284 ? -44.499 13.997 29.948 1.00 88.81 284 ILE A CA 1
ATOM 2309 C C . ILE A 1 284 ? -43.390 12.948 30.114 1.00 88.81 284 ILE A C 1
ATOM 2311 O O . ILE A 1 284 ? -42.341 13.059 29.479 1.00 88.81 284 ILE A O 1
ATOM 2315 N N . ASN A 1 285 ? -43.618 11.918 30.933 1.00 88.69 285 ASN A N 1
ATOM 2316 C CA . ASN A 1 285 ? -42.639 10.853 31.148 1.00 88.69 285 ASN A CA 1
ATOM 2317 C C . ASN A 1 285 ? -42.532 9.950 29.919 1.00 88.69 285 ASN A C 1
ATOM 2319 O O . ASN A 1 285 ? -41.427 9.610 29.510 1.00 88.69 285 ASN A O 1
ATOM 2323 N N . GLY A 1 286 ? -43.655 9.658 29.265 1.00 90.75 286 GLY A N 1
ATOM 2324 C CA . GLY A 1 286 ? -43.660 8.945 27.994 1.00 90.75 286 GLY A CA 1
ATOM 2325 C C . GLY A 1 286 ? -43.036 9.725 26.846 1.00 90.75 286 GLY A C 1
ATOM 2326 O O . GLY A 1 286 ? -42.266 9.162 26.075 1.00 90.75 286 GLY A O 1
ATOM 2327 N N . ALA A 1 287 ? -43.262 11.039 26.773 1.00 91.00 287 ALA A N 1
ATOM 2328 C CA . ALA A 1 287 ? -42.574 11.890 25.800 1.00 91.00 287 ALA A CA 1
ATOM 2329 C C . ALA A 1 287 ? -41.045 11.877 25.993 1.00 91.00 287 ALA A C 1
ATOM 2331 O O . ALA A 1 287 ? -40.298 11.773 25.019 1.00 91.00 287 ALA A O 1
ATOM 2332 N N . ARG A 1 288 ? -40.570 11.930 27.248 1.00 88.38 288 ARG A N 1
ATOM 2333 C CA . ARG A 1 288 ? -39.138 11.799 27.577 1.00 88.38 288 ARG A CA 1
ATOM 2334 C C . ARG A 1 288 ? -38.591 10.424 27.206 1.00 88.38 288 ARG A C 1
ATOM 2336 O O . ARG A 1 288 ? -37.524 10.355 26.609 1.00 88.38 288 ARG A O 1
ATOM 2343 N N . ALA A 1 289 ? -39.333 9.363 27.509 1.00 88.75 289 ALA A N 1
ATOM 2344 C CA . ALA A 1 289 ? -38.975 7.991 27.176 1.00 88.75 289 ALA A CA 1
ATOM 2345 C C . ALA A 1 289 ? -38.864 7.772 25.658 1.00 88.75 289 ALA A C 1
ATOM 2347 O O . ALA A 1 289 ? -37.851 7.273 25.181 1.00 88.75 289 ALA A O 1
ATOM 2348 N N . MET A 1 290 ? -39.848 8.230 24.879 1.00 91.31 290 MET A N 1
ATOM 2349 C CA . MET A 1 290 ? -39.806 8.163 23.414 1.00 91.31 290 MET A CA 1
ATOM 2350 C C . MET A 1 290 ? -38.628 8.949 22.832 1.00 91.31 290 MET A C 1
ATOM 2352 O O . MET A 1 290 ? -38.000 8.478 21.889 1.00 91.31 290 MET A O 1
ATOM 2356 N N . LYS A 1 291 ? -38.312 10.127 23.386 1.00 91.75 291 LYS A N 1
ATOM 2357 C CA . LYS A 1 291 ? -37.128 10.890 22.974 1.00 91.75 291 LYS A CA 1
ATOM 2358 C C . LYS A 1 291 ? -35.841 10.133 23.303 1.00 91.75 291 LYS A C 1
ATOM 2360 O O . LYS A 1 291 ? -34.994 10.028 22.434 1.00 91.75 291 LYS A O 1
ATOM 2365 N N . ALA A 1 292 ? -35.714 9.575 24.506 1.00 86.38 292 ALA A N 1
ATOM 2366 C CA . ALA A 1 292 ? -34.541 8.797 24.901 1.00 86.38 292 ALA A CA 1
ATOM 2367 C C . ALA A 1 292 ? -34.346 7.553 24.020 1.00 86.38 292 ALA A C 1
ATOM 2369 O O . ALA A 1 292 ? -33.231 7.290 23.586 1.00 86.38 292 ALA A O 1
ATOM 2370 N N . LEU A 1 293 ? -35.425 6.834 23.692 1.00 88.56 293 LEU A N 1
ATOM 2371 C CA . LEU A 1 293 ? -35.373 5.700 22.766 1.00 88.56 293 LEU A CA 1
ATOM 2372 C C . LEU A 1 293 ? -34.995 6.141 21.351 1.00 88.56 293 LEU A C 1
ATOM 2374 O O . LEU A 1 293 ? -34.222 5.452 20.700 1.00 88.56 293 LEU A O 1
ATOM 2378 N N . LYS A 1 294 ? -35.488 7.292 20.880 1.00 88.12 294 LYS A N 1
ATOM 2379 C CA . LYS A 1 294 ? -35.115 7.849 19.573 1.00 88.12 294 LYS A CA 1
ATOM 2380 C C . LYS A 1 294 ? -33.650 8.279 19.526 1.00 88.12 294 LYS A C 1
ATOM 2382 O O . LYS A 1 294 ? -32.943 7.878 18.614 1.00 88.12 294 LYS A O 1
ATOM 2387 N N . ASP A 1 295 ? -33.191 9.002 20.543 1.00 80.75 295 ASP A N 1
ATOM 2388 C CA . ASP A 1 295 ? -31.788 9.389 20.687 1.00 80.75 295 ASP A CA 1
ATOM 2389 C C . ASP A 1 295 ? -30.896 8.130 20.781 1.00 80.75 295 ASP A C 1
ATOM 2391 O O . ASP A 1 295 ? -29.798 8.101 20.236 1.00 80.75 295 ASP A O 1
ATOM 2395 N N . ALA A 1 296 ? -31.364 7.054 21.426 1.00 81.25 296 ALA A N 1
ATOM 2396 C CA . ALA A 1 296 ? -30.668 5.768 21.440 1.00 81.25 296 ALA A CA 1
ATOM 2397 C C . ALA A 1 296 ? -30.705 5.062 20.083 1.00 81.25 296 ALA A C 1
ATOM 2399 O O . ALA A 1 296 ? -29.712 4.454 19.711 1.00 81.25 296 ALA A O 1
ATOM 2400 N N . THR A 1 297 ? -31.795 5.200 19.323 1.00 81.56 297 THR A N 1
ATOM 2401 C CA . THR A 1 297 ? -31.908 4.669 17.957 1.00 81.56 297 THR A CA 1
ATOM 2402 C C . THR A 1 297 ? -30.852 5.305 17.057 1.00 81.56 297 THR A C 1
ATOM 2404 O O . THR A 1 297 ? -30.123 4.592 16.375 1.00 81.56 297 THR A O 1
ATOM 2407 N N . ASP A 1 298 ? -30.720 6.634 17.127 1.00 71.75 298 ASP A N 1
ATOM 2408 C CA . ASP A 1 298 ? -29.732 7.414 16.371 1.00 71.75 298 ASP A CA 1
ATOM 2409 C C . ASP A 1 298 ? -28.284 7.036 16.745 1.00 71.75 298 ASP A C 1
ATOM 2411 O O . ASP A 1 298 ? -27.362 7.240 15.961 1.00 71.75 298 ASP A O 1
ATOM 2415 N N . ASN A 1 299 ? -28.092 6.444 17.928 1.00 66.56 299 ASN A N 1
ATOM 2416 C CA . ASN A 1 299 ? -26.813 5.937 18.422 1.00 66.56 299 ASN A CA 1
ATOM 2417 C C . ASN A 1 299 ? -26.683 4.401 18.352 1.00 66.56 299 ASN A C 1
ATOM 2419 O O . ASN A 1 299 ? -25.662 3.863 18.787 1.00 66.56 299 ASN A O 1
ATOM 2423 N N . SER A 1 300 ? -27.691 3.696 17.832 1.00 65.75 300 SER A N 1
ATOM 2424 C CA . SER A 1 300 ? -27.726 2.235 17.734 1.00 65.75 300 SER A CA 1
ATOM 2425 C C . SER A 1 300 ? -27.495 1.787 16.292 1.00 65.75 300 SER A C 1
ATOM 2427 O O . SER A 1 300 ? -28.012 2.377 15.344 1.00 65.75 300 SER A O 1
ATOM 2429 N N . CYS A 1 301 ? -26.726 0.717 16.114 1.00 64.75 301 CYS A N 1
ATOM 2430 C CA . CYS A 1 301 ? -26.397 0.159 14.807 1.00 64.75 301 CYS A CA 1
ATOM 2431 C C . CYS A 1 301 ? -27.582 -0.600 14.167 1.00 64.75 301 CYS A C 1
ATOM 2433 O O . CYS A 1 301 ? -27.562 -1.825 14.044 1.00 64.75 301 CYS A O 1
ATOM 2435 N N . GLY A 1 302 ? -28.622 0.116 13.736 1.00 65.31 302 GLY A N 1
ATOM 2436 C CA . GLY A 1 302 ? -29.663 -0.432 12.860 1.00 65.31 302 GLY A CA 1
ATOM 2437 C C . GLY A 1 302 ? -30.845 -1.124 13.542 1.00 65.31 302 GLY A C 1
ATOM 2438 O O . GLY A 1 302 ? -31.620 -1.781 12.844 1.00 65.31 302 GLY A O 1
ATOM 2439 N N . GLU A 1 303 ? -31.026 -0.970 14.855 1.00 75.50 303 GLU A N 1
ATOM 2440 C CA . GLU A 1 303 ? -32.345 -1.202 15.451 1.00 75.50 303 GLU A CA 1
ATOM 2441 C C . GLU A 1 303 ? -33.263 -0.040 15.082 1.00 75.50 303 GLU A C 1
ATOM 2443 O O . GLU A 1 303 ? -32.861 1.122 15.143 1.00 75.50 303 GLU A O 1
ATOM 2448 N N . SER A 1 304 ? -34.494 -0.331 14.658 1.00 86.81 304 SER A N 1
ATOM 2449 C CA . SER A 1 304 ? -35.429 0.746 14.367 1.00 86.81 304 SER A CA 1
ATOM 2450 C C . SER A 1 304 ? -35.997 1.310 15.666 1.00 86.81 304 SER A C 1
ATOM 2452 O O . SER A 1 304 ? -36.182 0.608 16.662 1.00 86.81 304 SER A O 1
ATOM 2454 N N . TYR A 1 305 ? -36.367 2.589 15.633 1.00 91.12 305 TYR A N 1
ATOM 2455 C CA . TYR A 1 305 ? -37.067 3.233 16.743 1.00 91.12 305 TYR A CA 1
ATOM 2456 C C . TYR A 1 305 ? -38.319 2.447 17.163 1.00 91.12 305 TYR A C 1
ATOM 2458 O O . TYR A 1 305 ? -38.649 2.377 18.345 1.00 91.12 305 TYR A O 1
ATOM 2466 N N . ASN A 1 306 ? -39.004 1.827 16.198 1.00 91.44 306 ASN A N 1
ATOM 2467 C CA . ASN A 1 306 ? -40.194 1.026 16.454 1.00 91.44 306 ASN A CA 1
ATOM 2468 C C . ASN A 1 306 ? -39.867 -0.283 17.191 1.00 91.44 306 ASN A C 1
ATOM 2470 O O . ASN A 1 306 ? -40.634 -0.664 18.070 1.00 91.44 306 ASN A O 1
ATOM 2474 N N . ASP A 1 307 ? -38.736 -0.927 16.893 1.00 86.69 307 ASP A N 1
ATOM 2475 C CA . ASP A 1 307 ? -38.313 -2.163 17.570 1.00 86.69 307 ASP A CA 1
ATOM 2476 C C . ASP A 1 307 ? -37.934 -1.883 19.025 1.00 86.69 307 ASP A C 1
ATOM 2478 O O . ASP A 1 307 ? -38.349 -2.594 19.943 1.00 86.69 307 ASP A O 1
ATOM 2482 N N . LEU A 1 308 ? -37.201 -0.786 19.245 1.00 88.19 308 LEU A N 1
ATOM 2483 C CA . LEU A 1 308 ? -36.868 -0.300 20.580 1.00 88.19 308 LEU A CA 1
ATOM 2484 C C . LEU A 1 308 ? -38.127 0.003 21.390 1.00 88.19 308 LEU A C 1
ATOM 2486 O O . LEU A 1 308 ? -38.264 -0.465 22.519 1.00 88.19 308 LEU A O 1
ATOM 2490 N N . LEU A 1 309 ? -39.071 0.722 20.785 1.00 92.12 309 LEU A N 1
ATOM 2491 C CA . LEU A 1 309 ? -40.335 1.079 21.415 1.00 92.12 309 LEU A CA 1
ATOM 2492 C C . LEU A 1 309 ? -41.181 -0.157 21.767 1.00 92.12 309 LEU A C 1
ATOM 2494 O O . LEU A 1 309 ? -41.679 -0.252 22.890 1.00 92.12 309 LEU A O 1
ATOM 2498 N N . ALA A 1 310 ? -41.313 -1.111 20.841 1.00 90.56 310 ALA A N 1
ATOM 2499 C CA . ALA A 1 310 ? -42.075 -2.343 21.041 1.00 90.56 310 ALA A CA 1
ATOM 2500 C C . ALA A 1 310 ? -41.471 -3.222 22.147 1.00 90.56 310 ALA A C 1
ATOM 2502 O O . ALA A 1 310 ? -42.190 -3.705 23.019 1.00 90.56 310 ALA A O 1
ATOM 2503 N N . ARG A 1 311 ? -40.146 -3.386 22.168 1.00 89.62 311 ARG A N 1
ATOM 2504 C CA . ARG A 1 311 ? -39.457 -4.182 23.192 1.00 89.62 311 ARG A CA 1
ATOM 2505 C C . ARG A 1 311 ? -39.544 -3.552 24.578 1.00 89.62 311 ARG A C 1
ATOM 2507 O O . ARG A 1 311 ? -39.841 -4.257 25.538 1.00 89.62 311 ARG A O 1
ATOM 2514 N N . THR A 1 312 ? -39.333 -2.238 24.698 1.00 90.44 312 THR A N 1
ATOM 2515 C CA . THR A 1 312 ? -39.493 -1.548 25.989 1.00 90.44 312 THR A CA 1
ATOM 2516 C C . THR A 1 312 ? -40.924 -1.699 26.508 1.00 90.44 312 THR A C 1
ATOM 2518 O O . THR A 1 312 ? -41.119 -1.950 27.693 1.00 90.44 312 THR A O 1
ATOM 2521 N N . TYR A 1 313 ? -41.927 -1.613 25.628 1.00 93.12 313 TYR A N 1
ATOM 2522 C CA . TYR A 1 313 ? -43.321 -1.874 25.986 1.00 93.12 313 TYR A CA 1
ATOM 2523 C C . TYR A 1 313 ? -43.547 -3.304 26.498 1.00 93.12 313 TYR A C 1
ATOM 2525 O O . TYR A 1 313 ? -44.117 -3.478 27.576 1.00 93.12 313 TYR A O 1
ATOM 2533 N N . LEU A 1 314 ? -43.076 -4.319 25.768 1.00 90.25 314 LEU A N 1
ATOM 2534 C CA . LEU A 1 314 ? -43.235 -5.722 26.164 1.00 90.25 314 LEU A CA 1
ATOM 2535 C C . LEU A 1 314 ? -42.569 -6.008 27.517 1.00 90.25 314 LEU A C 1
ATOM 2537 O O . LEU A 1 314 ? -43.189 -6.631 28.372 1.00 90.25 314 LEU A O 1
ATOM 2541 N N . ASN A 1 315 ? -41.375 -5.463 27.769 1.00 89.56 315 ASN A N 1
ATOM 2542 C CA . ASN A 1 315 ? -40.690 -5.631 29.053 1.00 89.56 315 ASN A CA 1
ATOM 2543 C C . ASN A 1 315 ? -41.464 -5.008 30.228 1.00 89.56 315 ASN A C 1
ATOM 2545 O O . ASN A 1 315 ? -41.495 -5.578 31.318 1.00 89.56 315 ASN A O 1
ATOM 2549 N N . ILE A 1 316 ? -42.105 -3.851 30.020 1.00 88.25 316 ILE A N 1
ATOM 2550 C CA . ILE A 1 316 ? -42.974 -3.226 31.032 1.00 88.25 316 ILE A CA 1
ATOM 2551 C C . ILE A 1 316 ? -44.174 -4.136 31.327 1.00 88.25 316 ILE A C 1
ATOM 2553 O O . ILE A 1 316 ? -44.519 -4.353 32.494 1.00 88.25 316 ILE A O 1
ATOM 2557 N N . MET A 1 317 ? -44.787 -4.698 30.283 1.00 91.19 317 MET A N 1
ATOM 2558 C CA . MET A 1 317 ? -45.951 -5.576 30.416 1.00 91.19 317 MET A CA 1
ATOM 2559 C C . MET A 1 317 ? -45.612 -6.911 31.087 1.00 91.19 317 MET A C 1
ATOM 2561 O O . MET A 1 317 ? -46.353 -7.342 31.972 1.00 91.19 317 MET A O 1
ATOM 2565 N N . ASP A 1 318 ? -44.471 -7.519 30.762 1.00 88.69 318 ASP A N 1
ATOM 2566 C CA . ASP A 1 318 ? -43.999 -8.768 31.379 1.00 88.69 318 ASP A CA 1
ATOM 2567 C C . ASP A 1 318 ? -43.714 -8.612 32.880 1.00 88.69 318 ASP A C 1
ATOM 2569 O O . ASP A 1 318 ? -43.890 -9.548 33.661 1.00 88.69 318 ASP A O 1
ATOM 2573 N N . GLN A 1 319 ? -43.344 -7.407 33.321 1.00 88.56 319 GLN A N 1
ATOM 2574 C CA . GLN A 1 319 ? -43.195 -7.074 34.742 1.00 88.56 319 GLN A CA 1
ATOM 2575 C C . GLN A 1 319 ? -44.543 -6.816 35.447 1.00 88.56 319 GLN A C 1
ATOM 2577 O O . GLN A 1 319 ? -44.568 -6.491 36.639 1.00 88.56 319 GLN A O 1
ATOM 2582 N N . GLY A 1 320 ? -45.669 -6.921 34.731 1.00 92.31 320 GLY A N 1
ATOM 2583 C CA . GLY A 1 320 ? -47.007 -6.604 35.235 1.00 92.31 320 GLY A CA 1
ATOM 2584 C C . GLY A 1 320 ? -47.189 -5.120 35.560 1.00 92.31 320 GLY A C 1
ATOM 2585 O O . GLY A 1 320 ? -47.992 -4.770 36.430 1.00 92.31 320 GLY A O 1
ATOM 2586 N N . LYS A 1 321 ? -46.404 -4.241 34.925 1.00 91.31 321 LYS A N 1
ATOM 2587 C CA . LYS A 1 321 ? -46.399 -2.800 35.188 1.00 91.31 321 LYS A CA 1
ATOM 2588 C C . LYS A 1 321 ? -47.289 -2.052 34.201 1.00 91.31 321 LYS A C 1
ATOM 2590 O O . LYS A 1 321 ? -47.457 -2.443 33.053 1.00 91.31 321 LYS A O 1
ATOM 2595 N N . SER A 1 322 ? -47.853 -0.939 34.667 1.00 88.81 322 SER A N 1
ATOM 2596 C CA . SER A 1 322 ? -48.551 0.018 33.806 1.00 88.81 322 SER A CA 1
ATOM 2597 C C . SER A 1 322 ? -47.554 1.012 33.226 1.00 88.81 322 SER A C 1
ATOM 2599 O O . SER A 1 322 ? -46.643 1.459 33.917 1.00 88.81 322 SER A O 1
ATOM 2601 N N . CYS A 1 323 ? -47.804 1.472 32.007 1.00 83.12 323 CYS A N 1
ATOM 2602 C CA . CYS A 1 323 ? -47.055 2.554 31.371 1.00 83.12 323 CYS A CA 1
ATOM 2603 C C . CYS A 1 323 ? -47.122 3.883 32.133 1.00 83.12 323 CYS A C 1
ATOM 2605 O O . CYS A 1 323 ? -46.260 4.744 31.980 1.00 83.12 323 CYS A O 1
ATOM 2607 N N . THR A 1 324 ? -48.136 4.053 32.982 1.00 87.31 324 THR A N 1
ATOM 2608 C CA . THR A 1 324 ? -48.263 5.213 33.871 1.00 87.31 324 THR A CA 1
ATOM 2609 C C . THR A 1 324 ? -47.365 5.120 35.111 1.00 87.31 324 THR A C 1
ATOM 2611 O O . THR A 1 324 ? -47.246 6.106 35.838 1.00 87.31 324 THR A O 1
ATOM 2614 N N . ASP A 1 325 ? -46.737 3.968 35.379 1.00 89.00 325 ASP A N 1
ATOM 2615 C CA . ASP A 1 325 ? -45.700 3.821 36.407 1.00 89.00 325 ASP A CA 1
ATOM 2616 C C . ASP A 1 325 ? -44.406 4.461 35.887 1.00 89.00 325 ASP A C 1
ATOM 2618 O O . ASP A 1 325 ? -43.585 3.843 35.209 1.00 89.00 325 ASP A O 1
ATOM 2622 N N . SER A 1 326 ? -44.237 5.748 36.189 1.00 80.38 326 SER A N 1
ATOM 2623 C CA . SER A 1 326 ? -43.107 6.541 35.707 1.00 80.38 326 SER A CA 1
ATOM 2624 C C . SER A 1 326 ? -41.745 6.000 36.140 1.00 80.38 326 SER A C 1
ATOM 2626 O O . SER A 1 326 ? -40.759 6.247 35.450 1.00 80.38 326 SER A O 1
ATOM 2628 N N . ALA A 1 327 ? -41.676 5.288 37.272 1.00 83.06 327 ALA A N 1
ATOM 2629 C CA . ALA A 1 327 ? -40.434 4.691 37.749 1.00 83.06 327 ALA A CA 1
ATOM 2630 C C . ALA A 1 327 ? -40.087 3.438 36.935 1.00 83.06 327 ALA A C 1
ATOM 2632 O O . ALA A 1 327 ? -38.944 3.299 36.506 1.00 83.06 327 ALA A O 1
ATOM 2633 N N . ALA A 1 328 ? -41.077 2.581 36.664 1.00 83.06 328 ALA A N 1
ATOM 2634 C CA . ALA A 1 328 ? -40.898 1.415 35.801 1.00 83.06 328 ALA A CA 1
ATOM 2635 C C . ALA A 1 328 ? -40.532 1.823 34.365 1.00 83.06 328 ALA A C 1
ATOM 2637 O O . ALA A 1 328 ? -39.576 1.298 33.802 1.00 83.06 328 ALA A O 1
ATOM 2638 N N . LEU A 1 329 ? -41.224 2.822 33.805 1.00 84.31 329 LEU A N 1
ATOM 2639 C CA . LEU A 1 329 ? -40.939 3.339 32.465 1.00 84.31 329 LEU A CA 1
ATOM 2640 C C . LEU A 1 329 ? -39.518 3.914 32.360 1.00 84.31 329 LEU A C 1
ATOM 2642 O O . LEU A 1 329 ? -38.806 3.617 31.407 1.00 84.31 329 LEU A O 1
ATOM 2646 N N . ALA A 1 330 ? -39.086 4.719 33.335 1.00 83.69 330 ALA A N 1
ATOM 2647 C CA . ALA A 1 330 ? -37.737 5.286 33.331 1.00 83.69 330 ALA A CA 1
ATOM 2648 C C . ALA A 1 330 ? -36.651 4.210 33.503 1.00 83.69 330 ALA A C 1
ATOM 2650 O O . ALA A 1 330 ? -35.631 4.260 32.816 1.00 83.69 330 ALA A O 1
ATOM 2651 N N . ALA A 1 331 ? -36.871 3.233 34.390 1.00 87.88 331 ALA A N 1
ATOM 2652 C CA . ALA A 1 331 ? -35.940 2.129 34.605 1.00 87.88 331 ALA A CA 1
ATOM 2653 C C . ALA A 1 331 ? -35.786 1.266 33.346 1.00 87.88 331 ALA A C 1
ATOM 2655 O O . ALA A 1 331 ? -34.663 0.957 32.952 1.00 87.88 331 ALA A O 1
ATOM 2656 N N . GLU A 1 332 ? -36.894 0.930 32.683 1.00 87.56 332 GLU A N 1
ATOM 2657 C CA . GLU A 1 332 ? -36.859 0.064 31.506 1.00 87.56 332 GLU A CA 1
ATOM 2658 C C . GLU A 1 332 ? -36.287 0.774 30.276 1.00 87.56 332 GLU A C 1
ATOM 2660 O O . GLU A 1 332 ? -35.546 0.166 29.504 1.00 87.56 332 GLU A O 1
ATOM 2665 N N . VAL A 1 333 ? -36.553 2.074 30.114 1.00 86.25 333 VAL A N 1
ATOM 2666 C CA . VAL A 1 333 ? -35.909 2.888 29.073 1.00 86.25 333 VAL A CA 1
ATOM 2667 C C . VAL A 1 333 ? -34.403 2.922 29.292 1.00 86.25 333 VAL A C 1
ATOM 2669 O O . VAL A 1 333 ? -33.669 2.619 28.362 1.00 86.25 333 VAL A O 1
ATOM 2672 N N . ASN A 1 334 ? -33.928 3.211 30.507 1.00 85.25 334 ASN A N 1
ATOM 2673 C CA . ASN A 1 334 ? -32.489 3.223 30.786 1.00 85.25 334 ASN A CA 1
ATOM 2674 C C . ASN A 1 334 ? -31.852 1.848 30.538 1.00 85.25 334 ASN A C 1
ATOM 2676 O O . ASN A 1 334 ? -30.834 1.767 29.862 1.00 85.25 334 ASN A O 1
ATOM 2680 N N . ASN A 1 335 ? -32.498 0.765 30.983 1.00 85.69 335 ASN A N 1
ATOM 2681 C CA . ASN A 1 335 ? -32.056 -0.609 30.726 1.00 85.69 335 ASN A CA 1
ATOM 2682 C C . ASN A 1 335 ? -31.982 -0.919 29.220 1.00 85.69 335 ASN A C 1
ATOM 2684 O O . ASN A 1 335 ? -31.016 -1.510 28.745 1.00 85.69 335 ASN A O 1
ATOM 2688 N N . THR A 1 336 ? -32.989 -0.494 28.452 1.00 80.62 336 THR A N 1
ATOM 2689 C CA . THR A 1 336 ? -33.022 -0.688 26.996 1.00 80.62 336 THR A CA 1
ATOM 2690 C C . THR A 1 336 ? -31.912 0.117 26.309 1.00 80.62 336 THR A C 1
ATOM 2692 O O . THR A 1 336 ? -31.210 -0.420 25.456 1.00 80.62 336 THR A O 1
ATOM 2695 N N . VAL A 1 337 ? -31.715 1.378 26.708 1.00 79.50 337 VAL A N 1
ATOM 2696 C CA . VAL A 1 337 ? -30.690 2.276 26.152 1.00 79.50 337 VAL A CA 1
ATOM 2697 C C . VAL A 1 337 ? -29.272 1.783 26.466 1.00 79.50 337 VAL A C 1
ATOM 2699 O O . VAL A 1 337 ? -28.412 1.768 25.584 1.00 79.50 337 VAL A O 1
ATOM 2702 N N . ASP A 1 338 ? -29.017 1.328 27.691 1.00 75.12 338 ASP A N 1
ATOM 2703 C CA . ASP A 1 338 ? -27.707 0.790 28.075 1.00 75.12 338 ASP A CA 1
ATOM 2704 C C . ASP A 1 338 ? -27.409 -0.534 27.357 1.00 75.12 338 ASP A C 1
ATOM 2706 O O . ASP A 1 338 ? -26.283 -0.761 26.905 1.00 75.12 338 ASP A O 1
ATOM 2710 N N . LYS A 1 339 ? -28.432 -1.368 27.133 1.00 71.44 339 LYS A N 1
ATOM 2711 C CA . LYS A 1 339 ? -28.300 -2.572 26.302 1.00 71.44 339 LYS A CA 1
ATOM 2712 C C . LYS A 1 339 ? -27.995 -2.240 24.846 1.00 71.44 339 LYS A C 1
ATOM 2714 O O . LYS A 1 339 ? -27.161 -2.900 24.246 1.00 71.44 339 LYS A O 1
ATOM 2719 N N . THR A 1 340 ? -28.578 -1.192 24.266 1.00 66.94 340 THR A N 1
ATOM 2720 C CA . THR A 1 340 ? -28.237 -0.810 22.882 1.00 66.94 340 THR A CA 1
ATOM 2721 C C . THR A 1 340 ? -26.795 -0.342 22.698 1.00 66.94 340 THR A C 1
ATOM 2723 O O . THR A 1 340 ? -26.257 -0.483 21.603 1.00 66.94 340 THR A O 1
ATOM 2726 N N . LYS A 1 341 ? -26.143 0.166 23.753 1.00 61.94 341 LYS A N 1
ATOM 2727 C CA . LYS A 1 341 ? -24.719 0.535 23.704 1.00 61.94 341 LYS A CA 1
ATOM 2728 C C . LYS A 1 341 ? -23.782 -0.678 23.720 1.00 61.94 341 LYS A C 1
ATOM 2730 O O . LYS A 1 341 ? -22.707 -0.600 23.141 1.00 61.94 341 LYS A O 1
ATOM 2735 N N . THR A 1 342 ? -24.190 -1.782 24.347 1.00 54.44 342 THR A N 1
ATOM 2736 C CA . THR A 1 342 ? -23.353 -2.970 24.620 1.00 54.44 342 THR A CA 1
ATOM 2737 C C . THR A 1 342 ? -23.465 -4.080 23.569 1.00 54.44 342 THR A C 1
ATOM 2739 O O . THR A 1 342 ? -22.750 -5.072 23.633 1.00 54.44 342 THR A O 1
ATOM 2742 N N . VAL A 1 343 ? -24.348 -3.957 22.573 1.00 57.09 343 VAL A N 1
ATOM 2743 C CA . VAL A 1 343 ? -24.650 -5.088 21.670 1.00 57.09 343 VAL A CA 1
ATOM 2744 C C . VAL A 1 343 ? -23.574 -5.337 20.597 1.00 57.09 343 VAL A C 1
ATOM 2746 O O . VAL A 1 343 ? -23.529 -6.436 20.045 1.00 57.09 343 VAL A O 1
ATOM 2749 N N . PHE A 1 344 ? -22.669 -4.388 20.322 1.00 65.19 344 PHE A N 1
ATOM 2750 C CA . PHE A 1 344 ? -21.731 -4.512 19.190 1.00 65.19 344 PHE A CA 1
ATOM 2751 C C . PHE A 1 344 ? -20.245 -4.470 19.527 1.00 65.19 344 PHE A C 1
ATOM 2753 O O . PHE A 1 344 ? -19.450 -4.855 18.676 1.00 65.19 344 PHE A O 1
ATOM 2760 N N . PHE A 1 345 ? -19.867 -4.096 20.742 1.00 68.88 345 PHE A N 1
ATOM 2761 C CA . PHE A 1 345 ? -18.486 -4.174 21.200 1.00 68.88 345 PHE A CA 1
ATOM 2762 C C . PHE A 1 345 ? -18.447 -5.015 22.462 1.00 68.88 345 PHE A C 1
ATOM 2764 O O . PHE A 1 345 ? -19.310 -4.858 23.325 1.00 68.88 345 PHE A O 1
ATOM 2771 N N . ASP A 1 346 ? -17.472 -5.913 22.557 1.00 79.44 346 ASP A N 1
ATOM 2772 C CA . ASP A 1 346 ? -17.144 -6.487 23.858 1.00 79.44 346 ASP A CA 1
ATOM 2773 C C . ASP A 1 346 ? -16.721 -5.378 24.822 1.00 79.44 346 ASP A C 1
ATOM 2775 O O . ASP A 1 346 ? -16.101 -4.396 24.410 1.00 79.44 346 ASP A O 1
ATOM 2779 N N . ASP A 1 347 ? -17.044 -5.547 26.106 1.00 79.12 347 ASP A N 1
ATOM 2780 C CA . ASP A 1 347 ? -16.662 -4.594 27.153 1.00 79.12 347 ASP A CA 1
ATOM 2781 C C . ASP A 1 347 ? -15.139 -4.348 27.136 1.00 79.12 347 ASP A C 1
ATOM 2783 O O . ASP A 1 347 ? -14.701 -3.209 27.254 1.00 79.12 347 ASP A O 1
ATOM 2787 N N . GLU A 1 348 ? -14.348 -5.389 26.843 1.00 82.31 348 GLU A N 1
ATOM 2788 C CA . GLU A 1 348 ? -12.889 -5.313 26.661 1.00 82.31 348 GLU A CA 1
ATOM 2789 C C . GLU A 1 348 ? -12.470 -4.419 25.479 1.00 82.31 348 GLU A C 1
ATOM 2791 O O . GLU A 1 348 ? -11.473 -3.707 25.559 1.00 82.31 348 GLU A O 1
ATOM 2796 N N . VAL A 1 349 ? -13.235 -4.414 24.381 1.00 75.88 349 VAL A N 1
ATOM 2797 C CA . VAL A 1 349 ? -12.963 -3.556 23.214 1.00 75.88 349 VAL A CA 1
ATOM 2798 C C . VAL A 1 349 ? -13.268 -2.095 23.538 1.00 75.88 349 VAL A C 1
ATOM 2800 O O . VAL A 1 349 ? -12.540 -1.197 23.115 1.00 75.88 349 VAL A O 1
ATOM 2803 N N . MET A 1 350 ? -14.342 -1.847 24.289 1.00 76.56 350 MET A N 1
ATOM 2804 C CA . MET A 1 350 ? -14.685 -0.500 24.743 1.00 76.56 350 MET A CA 1
ATOM 2805 C C . MET A 1 350 ? -13.638 0.038 25.719 1.00 76.56 350 MET A C 1
ATOM 2807 O O . MET A 1 350 ? -13.161 1.151 25.520 1.00 76.56 350 MET A O 1
ATOM 2811 N N . GLU A 1 351 ? -13.235 -0.766 26.706 1.00 80.81 351 GLU A N 1
ATOM 2812 C CA . GLU A 1 351 ? -12.164 -0.429 27.651 1.00 80.81 351 GLU A CA 1
ATOM 2813 C C . GLU A 1 351 ? -10.854 -0.138 26.905 1.00 80.81 351 GLU A C 1
ATOM 2815 O O . GLU A 1 351 ? -10.233 0.901 27.125 1.00 80.81 351 GLU A O 1
ATOM 2820 N N . PHE A 1 352 ? -10.500 -0.963 25.912 1.00 76.62 352 PHE A N 1
ATOM 2821 C CA . PHE A 1 352 ? -9.332 -0.727 25.066 1.00 76.62 352 PHE A CA 1
ATOM 2822 C C . PHE A 1 352 ? -9.367 0.639 24.361 1.00 76.62 352 PHE A C 1
ATOM 2824 O O . PHE A 1 352 ? -8.362 1.348 24.386 1.00 76.62 352 PHE A O 1
ATOM 2831 N N . PHE A 1 353 ? -10.492 1.042 23.760 1.00 74.00 353 PHE A N 1
ATOM 2832 C CA . PHE A 1 353 ? -10.605 2.350 23.094 1.00 74.00 353 PHE A CA 1
ATOM 2833 C C . PHE A 1 353 ? -10.723 3.538 24.058 1.00 74.00 353 PHE A C 1
ATOM 2835 O O . PHE A 1 353 ? -10.397 4.663 23.674 1.00 74.00 353 PHE A O 1
ATOM 2842 N N . GLU A 1 354 ? -11.199 3.324 25.285 1.00 74.00 354 GLU A N 1
ATOM 2843 C CA . GLU A 1 354 ? -11.219 4.353 26.331 1.00 74.00 354 GLU A CA 1
ATOM 2844 C C . GLU A 1 354 ? -9.816 4.609 26.898 1.00 74.00 354 GLU A C 1
ATOM 2846 O O . GLU A 1 354 ? -9.468 5.756 27.189 1.00 74.00 354 GLU A O 1
ATOM 2851 N N . GLU A 1 355 ? -8.994 3.563 27.001 1.00 73.31 355 GLU A N 1
ATOM 2852 C CA . GLU A 1 355 ? -7.606 3.653 27.460 1.00 73.31 355 GLU A CA 1
ATOM 2853 C C . GLU A 1 355 ? -6.622 4.050 26.348 1.00 73.31 355 GLU A C 1
ATOM 2855 O O . GLU A 1 355 ? -5.588 4.662 26.629 1.00 73.31 355 GLU A O 1
ATOM 2860 N N . ASN A 1 356 ? -6.938 3.736 25.087 1.00 58.31 356 ASN A N 1
ATOM 2861 C CA . ASN A 1 356 ? -6.061 3.946 23.938 1.00 58.31 356 ASN A CA 1
ATOM 2862 C C . ASN A 1 356 ? -6.766 4.784 22.866 1.00 58.31 356 ASN A C 1
ATOM 2864 O O . ASN A 1 356 ? -7.590 4.292 22.091 1.00 58.31 356 ASN A O 1
ATOM 2868 N N . GLU A 1 357 ? -6.397 6.064 22.775 1.00 61.19 357 GLU A N 1
ATOM 2869 C CA . GLU A 1 357 ? -6.858 6.932 21.693 1.00 61.19 357 GLU A CA 1
ATOM 2870 C C . GLU A 1 357 ? -6.109 6.588 20.399 1.00 61.19 357 GLU A C 1
ATOM 2872 O O . GLU A 1 357 ? -5.079 7.170 20.059 1.00 61.19 357 GLU A O 1
ATOM 2877 N N . LEU A 1 358 ? -6.628 5.593 19.681 1.00 58.66 358 LEU A N 1
ATOM 2878 C CA . LEU A 1 358 ? -6.131 5.224 18.365 1.00 58.66 358 LEU A CA 1
ATOM 2879 C C . LEU A 1 358 ? -6.662 6.215 17.331 1.00 58.66 358 LEU A C 1
ATOM 2881 O O . LEU A 1 358 ? -7.845 6.203 16.984 1.00 58.66 358 LEU A O 1
ATOM 2885 N N . ILE A 1 359 ? -5.780 7.085 16.854 1.00 53.78 359 ILE A N 1
ATOM 2886 C CA . ILE A 1 359 ? -6.063 8.026 15.774 1.00 53.78 359 ILE A CA 1
ATOM 2887 C C . ILE A 1 359 ? -5.521 7.421 14.489 1.00 53.78 359 ILE A C 1
ATOM 2889 O O . ILE A 1 359 ? -4.351 7.045 14.427 1.00 53.78 359 ILE A O 1
ATOM 2893 N N . ASP A 1 360 ? -6.363 7.345 13.463 1.00 60.59 360 ASP A N 1
ATOM 2894 C CA . ASP A 1 360 ? -5.902 7.082 12.112 1.00 60.59 360 ASP A CA 1
ATOM 2895 C C . ASP A 1 360 ? -4.994 8.259 11.718 1.00 60.59 360 ASP A C 1
ATOM 2897 O O . ASP A 1 360 ? -5.473 9.394 11.601 1.00 60.59 360 ASP A O 1
ATOM 2901 N N . PRO A 1 361 ? -3.680 8.039 11.541 1.00 49.22 361 PRO A N 1
ATOM 2902 C CA . PRO A 1 361 ? -2.724 9.131 11.380 1.00 49.22 361 PRO A CA 1
ATOM 2903 C C . PRO A 1 361 ? -2.986 9.976 10.124 1.00 49.22 361 PRO A C 1
ATOM 2905 O O . PRO A 1 361 ? -2.440 11.069 9.989 1.00 49.22 361 PRO A O 1
ATOM 2908 N N . CYS A 1 362 ? -3.827 9.503 9.201 1.00 60.19 362 CYS A N 1
ATOM 2909 C CA . CYS A 1 362 ? -3.999 10.081 7.879 1.00 60.19 362 CYS A CA 1
ATOM 2910 C C . CYS A 1 362 ? -5.306 10.850 7.693 1.00 60.19 362 CYS A C 1
ATOM 2912 O O . CYS A 1 362 ? -5.323 11.883 7.020 1.00 60.19 362 CYS A O 1
ATOM 2914 N N . SER A 1 363 ? -6.390 10.381 8.295 1.00 60.72 363 SER A N 1
ATOM 2915 C CA . SER A 1 363 ? -7.661 11.101 8.381 1.00 60.72 363 SER A CA 1
ATOM 2916 C C . SER A 1 363 ? -7.722 11.994 9.621 1.00 60.72 363 SER A C 1
ATOM 2918 O O . SER A 1 363 ? -8.433 12.999 9.619 1.00 60.72 363 SER A O 1
ATOM 2920 N N . GLY A 1 364 ? -6.957 11.657 10.665 1.00 56.81 364 GLY A N 1
ATOM 2921 C CA . GLY A 1 364 ? -7.119 12.230 11.997 1.00 56.81 364 GLY A CA 1
ATOM 2922 C C . GLY A 1 364 ? -8.413 11.782 12.686 1.00 56.81 364 GLY A C 1
ATOM 2923 O O . GLY A 1 364 ? -8.737 12.309 13.749 1.00 56.81 364 GLY A O 1
ATOM 2924 N N . GLU A 1 365 ? -9.169 10.853 12.088 1.00 66.62 365 GLU A N 1
ATOM 2925 C CA . GLU A 1 365 ? -10.360 10.260 12.694 1.00 66.62 365 GLU A CA 1
ATOM 2926 C C . GLU A 1 365 ? -9.952 9.215 13.732 1.00 66.62 365 GLU A C 1
ATOM 2928 O O . GLU A 1 365 ? -8.896 8.586 13.637 1.00 66.62 365 GLU A O 1
ATOM 2933 N N . LYS A 1 366 ? -10.787 9.016 14.753 1.00 71.00 366 LYS A N 1
ATOM 2934 C CA . LYS A 1 366 ? -10.542 7.950 15.722 1.00 71.00 366 LYS A CA 1
ATOM 2935 C C . LYS A 1 366 ? -10.828 6.611 15.049 1.00 71.00 366 LYS A C 1
ATOM 2937 O O . LYS A 1 366 ? -11.907 6.416 14.491 1.00 71.00 366 LYS A O 1
ATOM 2942 N N . ILE A 1 367 ? -9.896 5.667 15.145 1.00 68.12 367 ILE A N 1
ATOM 2943 C CA . ILE A 1 367 ? -10.060 4.300 14.626 1.00 68.12 367 ILE A CA 1
ATOM 2944 C C . ILE A 1 367 ? -11.305 3.640 15.244 1.00 68.12 367 ILE A C 1
ATOM 2946 O O . ILE A 1 367 ? -12.007 2.882 14.574 1.00 68.12 367 ILE A O 1
ATOM 2950 N N . SER A 1 368 ? -11.645 3.997 16.487 1.00 72.75 368 SER A N 1
ATOM 2951 C CA . SER A 1 368 ? -12.889 3.580 17.141 1.00 72.75 368 SER A CA 1
ATOM 2952 C C . SER A 1 368 ? -14.144 4.009 16.374 1.00 72.75 368 SER A C 1
ATOM 2954 O O . SER A 1 368 ? -15.070 3.211 16.242 1.00 72.75 368 SER A O 1
ATOM 2956 N N . ASP A 1 369 ? -14.177 5.219 15.812 1.00 73.81 369 ASP A N 1
ATOM 2957 C CA . ASP A 1 369 ? -15.318 5.721 15.042 1.00 73.81 369 ASP A CA 1
ATOM 2958 C C . ASP A 1 369 ? -15.437 4.995 13.692 1.00 73.81 369 ASP A C 1
ATOM 2960 O O . ASP A 1 369 ? -16.535 4.599 13.291 1.00 73.81 369 ASP A O 1
ATOM 2964 N N . MET A 1 370 ? -14.309 4.735 13.021 1.00 71.31 370 MET A N 1
ATOM 2965 C CA . MET A 1 370 ? -14.272 3.962 11.772 1.00 71.31 370 MET A CA 1
ATOM 2966 C C . MET A 1 370 ? -14.784 2.532 11.980 1.00 71.31 370 MET A C 1
ATOM 2968 O O . MET A 1 370 ? -15.688 2.074 11.275 1.00 71.31 370 MET A O 1
ATOM 2972 N N . LEU A 1 371 ? -14.254 1.840 12.989 1.00 73.25 371 LEU A N 1
ATOM 2973 C CA . LEU A 1 371 ? -14.639 0.467 13.304 1.00 73.25 371 LEU A CA 1
ATOM 2974 C C . LEU A 1 371 ? -16.076 0.374 13.814 1.00 73.25 371 LEU A C 1
ATOM 2976 O O . LEU A 1 371 ? -16.756 -0.608 13.523 1.00 73.25 371 LEU A O 1
ATOM 2980 N N . LYS A 1 372 ? -16.573 1.404 14.507 1.00 73.56 372 LYS A N 1
ATOM 2981 C CA . LYS A 1 372 ? -17.981 1.512 14.903 1.00 73.56 372 LYS A CA 1
ATOM 2982 C C . LYS A 1 372 ? -18.904 1.617 13.708 1.00 73.56 372 LYS A C 1
ATOM 2984 O O . LYS A 1 372 ? -19.878 0.872 13.639 1.00 73.56 372 LYS A O 1
ATOM 2989 N N . ASN A 1 373 ? -18.577 2.466 12.741 1.00 72.00 373 ASN A N 1
ATOM 2990 C CA . ASN A 1 373 ? -19.363 2.590 11.518 1.00 72.00 373 ASN A CA 1
ATOM 2991 C C . ASN A 1 373 ? -19.392 1.273 10.728 1.00 72.00 373 ASN A C 1
ATOM 2993 O O . ASN A 1 373 ? -20.438 0.879 10.211 1.00 72.00 373 ASN A O 1
ATOM 2997 N N . GLU A 1 374 ? -18.273 0.553 10.684 1.00 71.44 374 GLU A N 1
ATOM 2998 C CA . GLU A 1 374 ? -18.172 -0.713 9.962 1.00 71.44 374 GLU A CA 1
ATOM 2999 C C . GLU A 1 374 ? -18.863 -1.883 10.688 1.00 71.44 374 GLU A C 1
ATOM 3001 O O . GLU A 1 374 ? -19.600 -2.655 10.070 1.00 71.44 374 GLU A O 1
ATOM 3006 N N . ALA A 1 375 ? -18.678 -2.001 12.007 1.00 73.00 375 ALA A N 1
ATOM 3007 C CA . ALA A 1 375 ? -19.401 -2.963 12.840 1.00 73.00 375 ALA A CA 1
ATOM 3008 C C . ALA A 1 375 ? -20.913 -2.720 12.747 1.00 73.00 375 ALA A C 1
ATOM 3010 O O . ALA A 1 375 ? -21.687 -3.672 12.597 1.00 73.00 375 ALA A O 1
ATOM 3011 N N . CYS A 1 376 ? -21.323 -1.444 12.719 1.00 71.06 376 CYS A N 1
ATOM 3012 C CA . CYS A 1 376 ? -22.708 -1.064 12.490 1.00 71.06 376 CYS A CA 1
ATOM 3013 C C . CYS A 1 376 ? -23.221 -1.500 11.114 1.00 71.06 376 CYS A C 1
ATOM 3015 O O . CYS A 1 376 ? -24.305 -2.079 11.023 1.00 71.06 376 CYS A O 1
ATOM 3017 N N . ALA A 1 377 ? -22.462 -1.241 10.045 1.00 72.19 377 ALA A N 1
ATOM 3018 C CA . ALA A 1 377 ? -22.855 -1.603 8.685 1.00 72.19 377 ALA A CA 1
ATOM 3019 C C . ALA A 1 377 ? -23.017 -3.122 8.515 1.00 72.19 377 ALA A C 1
ATOM 3021 O O . ALA A 1 377 ? -23.944 -3.583 7.849 1.00 72.19 377 ALA A O 1
ATOM 3022 N N . ASN A 1 378 ? -22.151 -3.899 9.168 1.00 72.38 378 ASN A N 1
ATOM 3023 C CA . ASN A 1 378 ? -22.099 -5.351 9.023 1.00 72.38 378 ASN A CA 1
ATOM 3024 C C . ASN A 1 378 ? -22.967 -6.117 10.032 1.00 72.38 378 ASN A C 1
ATOM 3026 O O . ASN A 1 378 ? -23.062 -7.341 9.933 1.00 72.38 378 ASN A O 1
ATOM 3030 N N . LYS A 1 379 ? -23.596 -5.429 10.999 1.00 74.50 379 LYS A N 1
ATOM 3031 C CA . LYS A 1 379 ? -24.376 -6.032 12.099 1.00 74.50 379 LYS A CA 1
ATOM 3032 C C . LYS A 1 379 ? -23.627 -7.164 12.824 1.00 74.50 379 LYS A C 1
ATOM 3034 O O . LYS A 1 379 ? -24.244 -8.123 13.288 1.00 74.50 379 LYS A O 1
ATOM 3039 N N . LYS A 1 380 ? -22.297 -7.074 12.914 1.00 75.88 380 LYS A N 1
ATOM 3040 C CA . LYS A 1 380 ? -21.444 -8.060 13.594 1.00 75.88 380 LYS A CA 1
ATOM 3041 C C . LYS A 1 380 ? -20.856 -7.444 14.854 1.00 75.88 380 LYS A C 1
ATOM 3043 O O . LYS A 1 380 ? -20.392 -6.308 14.827 1.00 75.88 380 LYS A O 1
ATOM 3048 N N . ARG A 1 381 ? -20.865 -8.216 15.941 1.00 76.69 381 ARG A N 1
ATOM 3049 C CA . ARG A 1 381 ? -20.173 -7.869 17.185 1.00 76.69 381 ARG A CA 1
ATOM 3050 C C . ARG A 1 381 ? -18.665 -7.871 16.928 1.00 76.69 381 ARG A C 1
ATOM 3052 O O . ARG A 1 381 ? -18.145 -8.839 16.374 1.00 76.69 381 ARG A O 1
ATOM 3059 N N . LEU A 1 382 ? -17.991 -6.791 17.303 1.00 78.12 382 LEU A N 1
ATOM 3060 C CA . LEU A 1 382 ? -16.543 -6.676 17.265 1.00 78.12 382 LEU A CA 1
ATOM 3061 C C . LEU A 1 382 ? -15.988 -7.227 18.583 1.00 78.12 382 LEU A C 1
ATOM 3063 O O . LEU A 1 382 ? -16.204 -6.643 19.645 1.00 78.12 382 LEU A O 1
ATOM 3067 N N . THR A 1 383 ? -15.325 -8.378 18.506 1.00 84.25 383 THR A N 1
ATOM 3068 C CA . THR A 1 383 ? -14.571 -8.974 19.618 1.00 84.25 383 THR A CA 1
ATOM 3069 C C . THR A 1 383 ? -13.139 -8.437 19.627 1.00 84.25 383 THR A C 1
ATOM 3071 O O . THR A 1 383 ? -12.689 -7.910 18.608 1.00 84.25 383 THR A O 1
ATOM 3074 N N . MET A 1 384 ? -12.388 -8.607 20.722 1.00 80.81 384 MET A N 1
ATOM 3075 C CA . MET A 1 384 ? -10.951 -8.272 20.737 1.00 80.81 384 MET A CA 1
ATOM 3076 C C . MET A 1 384 ? -10.166 -9.041 19.670 1.00 80.81 384 MET A C 1
ATOM 3078 O O . MET A 1 384 ? -9.268 -8.487 19.051 1.00 80.81 384 MET A O 1
ATOM 3082 N N . GLU A 1 385 ? -10.541 -10.291 19.396 1.00 79.44 385 GLU A N 1
ATOM 3083 C CA . GLU A 1 385 ? -9.920 -11.106 18.348 1.00 79.44 385 GLU A CA 1
ATOM 3084 C C . GLU A 1 385 ? -10.245 -10.572 16.943 1.00 79.44 385 GLU A C 1
ATOM 3086 O O . GLU A 1 385 ? -9.362 -10.483 16.098 1.00 79.44 385 GLU A O 1
ATOM 3091 N N . ALA A 1 386 ? -11.486 -10.135 16.699 1.00 74.19 386 ALA A N 1
ATOM 3092 C CA . ALA A 1 386 ? -11.872 -9.502 15.438 1.00 74.19 386 ALA A CA 1
ATOM 3093 C C . ALA A 1 386 ? -11.260 -8.100 15.276 1.00 74.19 386 ALA A C 1
ATOM 3095 O O . ALA A 1 386 ? -10.931 -7.706 14.159 1.00 74.19 386 ALA A O 1
ATOM 3096 N N . LEU A 1 387 ? -11.106 -7.351 16.373 1.00 75.50 387 LEU A N 1
ATOM 3097 C CA . LEU A 1 387 ? -10.394 -6.076 16.402 1.00 75.50 387 LEU A CA 1
ATOM 3098 C C . LEU A 1 387 ? -8.918 -6.290 16.073 1.00 75.50 387 LEU A C 1
ATOM 3100 O O . LEU A 1 387 ? -8.415 -5.638 15.167 1.00 75.50 387 LEU A O 1
ATOM 3104 N N . GLN A 1 388 ? -8.254 -7.223 16.756 1.00 71.44 388 GLN A N 1
ATOM 3105 C CA . GLN A 1 388 ? -6.852 -7.543 16.515 1.00 71.44 388 GLN A CA 1
ATOM 3106 C C . GLN A 1 388 ? -6.653 -8.040 15.084 1.00 71.44 388 GLN A C 1
ATOM 3108 O O . GLN A 1 388 ? -5.808 -7.505 14.389 1.00 71.44 388 GLN A O 1
ATOM 3113 N N . ALA A 1 389 ? -7.494 -8.953 14.589 1.00 69.69 389 ALA A N 1
ATOM 3114 C CA . ALA A 1 389 ? -7.429 -9.422 13.206 1.00 69.69 389 ALA A CA 1
ATOM 3115 C C . ALA A 1 389 ? -7.628 -8.292 12.185 1.00 69.69 389 ALA A C 1
ATOM 3117 O O . ALA A 1 389 ? -7.019 -8.319 11.121 1.00 69.69 389 ALA A O 1
ATOM 3118 N N . LYS A 1 390 ? -8.461 -7.289 12.490 1.00 68.62 390 LYS A N 1
ATOM 3119 C CA . LYS A 1 390 ? -8.605 -6.099 11.644 1.00 68.62 390 LYS A CA 1
ATOM 3120 C C . LYS A 1 390 ? -7.401 -5.182 11.717 1.00 68.62 390 LYS A C 1
ATOM 3122 O O . LYS A 1 390 ? -6.969 -4.723 10.675 1.00 68.62 390 LYS A O 1
ATOM 3127 N N . LEU A 1 391 ? -6.869 -4.922 12.907 1.00 63.03 391 LEU A N 1
ATOM 3128 C CA . LEU A 1 391 ? -5.655 -4.125 13.075 1.00 63.03 391 LEU A CA 1
ATOM 3129 C C . LEU A 1 391 ? -4.461 -4.803 12.382 1.00 63.03 391 LEU A C 1
ATOM 3131 O O . LEU A 1 391 ? -3.716 -4.139 11.672 1.00 63.03 391 LEU A O 1
ATOM 3135 N N . ASP A 1 392 ? -4.356 -6.126 12.495 1.00 59.47 392 ASP A N 1
ATOM 3136 C CA . ASP A 1 392 ? -3.338 -6.949 11.838 1.00 59.47 392 ASP A CA 1
ATOM 3137 C C . ASP A 1 392 ? -3.533 -6.991 10.313 1.00 59.47 392 ASP A C 1
ATOM 3139 O O . ASP A 1 392 ? -2.559 -6.962 9.568 1.00 59.47 392 ASP A O 1
ATOM 3143 N N . ALA A 1 393 ? -4.781 -7.018 9.830 1.00 56.28 393 ALA A N 1
ATOM 3144 C CA . ALA A 1 393 ? -5.102 -6.922 8.402 1.00 56.28 393 ALA A CA 1
ATOM 3145 C C . ALA A 1 393 ? -4.983 -5.492 7.846 1.00 56.28 393 ALA A C 1
ATOM 3147 O O . ALA A 1 393 ? -4.944 -5.311 6.632 1.00 56.28 393 ALA A O 1
ATOM 3148 N N . MET A 1 394 ? -4.945 -4.479 8.714 1.00 55.56 394 MET A N 1
ATOM 3149 C CA . MET A 1 394 ? -4.780 -3.075 8.341 1.00 55.56 394 MET A CA 1
ATOM 3150 C C . MET A 1 394 ? -3.306 -2.679 8.199 1.00 55.56 394 MET A C 1
ATOM 3152 O O . MET A 1 394 ? -3.033 -1.679 7.546 1.00 55.56 394 MET A O 1
ATOM 3156 N N . ASP A 1 395 ? -2.344 -3.437 8.737 1.00 49.12 395 ASP A N 1
ATOM 3157 C CA . ASP A 1 395 ? -0.910 -3.182 8.524 1.00 49.12 395 ASP A CA 1
ATOM 3158 C C . ASP A 1 395 ? -0.368 -3.999 7.334 1.00 49.12 395 ASP A C 1
ATOM 3160 O O . ASP A 1 395 ? 0.372 -4.970 7.466 1.00 49.12 395 ASP A O 1
ATOM 3164 N N . ILE A 1 396 ? -0.725 -3.557 6.125 1.00 64.06 396 ILE A N 1
ATOM 3165 C CA . ILE A 1 396 ? -0.213 -4.098 4.848 1.00 64.06 396 ILE A CA 1
ATOM 3166 C C . ILE A 1 396 ? 1.160 -3.478 4.483 1.00 64.06 396 ILE A C 1
ATOM 3168 O O . ILE A 1 396 ? 1.843 -3.890 3.537 1.00 64.06 396 ILE A O 1
ATOM 3172 N N . ILE A 1 397 ? 1.620 -2.491 5.262 1.00 77.62 397 ILE A N 1
ATOM 3173 C CA . ILE A 1 397 ? 3.007 -2.023 5.216 1.00 77.62 397 ILE A CA 1
ATOM 3174 C C . ILE A 1 397 ? 3.890 -2.982 6.018 1.00 77.62 397 ILE A C 1
ATOM 3176 O O . ILE A 1 397 ? 3.962 -2.937 7.244 1.00 77.62 397 ILE A O 1
ATOM 3180 N N . ILE A 1 398 ? 4.628 -3.820 5.301 1.00 82.75 398 ILE A N 1
ATOM 3181 C CA . ILE A 1 398 ? 5.566 -4.780 5.870 1.00 82.75 398 ILE A CA 1
ATOM 3182 C C . ILE A 1 398 ? 6.905 -4.078 6.107 1.00 82.75 398 ILE A C 1
ATOM 3184 O O . ILE A 1 398 ? 7.685 -3.850 5.178 1.00 82.75 398 ILE A O 1
ATOM 3188 N N . GLU A 1 399 ? 7.195 -3.746 7.362 1.00 90.50 399 GLU A N 1
ATOM 3189 C CA . GLU A 1 399 ? 8.511 -3.254 7.768 1.00 90.50 399 GLU A CA 1
ATOM 3190 C C . GLU A 1 399 ? 9.493 -4.422 7.935 1.00 90.50 399 GLU A C 1
ATOM 3192 O O . GLU A 1 399 ? 9.437 -5.185 8.900 1.00 90.50 399 GLU A O 1
ATOM 3197 N N . ASP A 1 400 ? 10.424 -4.567 6.994 1.00 92.62 400 ASP A N 1
ATOM 3198 C CA . ASP A 1 400 ? 11.461 -5.592 7.067 1.00 92.62 400 ASP A CA 1
ATOM 3199 C C . ASP A 1 400 ? 12.393 -5.348 8.265 1.00 92.62 400 ASP A C 1
ATOM 3201 O O . ASP A 1 400 ? 12.714 -4.209 8.618 1.00 92.62 400 ASP A O 1
ATOM 3205 N N . ALA A 1 401 ? 12.906 -6.425 8.865 1.00 91.81 401 ALA A N 1
ATOM 3206 C CA . ALA A 1 401 ? 13.787 -6.338 10.027 1.00 91.81 401 ALA A CA 1
ATOM 3207 C C . ALA A 1 401 ? 15.022 -5.449 9.782 1.00 91.81 401 ALA A C 1
ATOM 3209 O O . ALA A 1 401 ? 15.502 -4.786 10.703 1.00 91.81 401 ALA A O 1
ATOM 3210 N N . SER A 1 402 ? 15.544 -5.396 8.552 1.00 96.06 402 SER A N 1
ATOM 3211 C CA . SER A 1 402 ? 16.648 -4.496 8.193 1.00 96.06 402 SER A CA 1
ATOM 3212 C C . SER A 1 402 ? 16.278 -3.014 8.326 1.00 96.06 402 SER A C 1
ATOM 3214 O O . SER A 1 402 ? 17.127 -2.209 8.704 1.00 96.06 402 SER A O 1
ATOM 3216 N N . PHE A 1 403 ? 15.018 -2.657 8.064 1.00 96.25 403 PHE A N 1
ATOM 3217 C CA . PHE A 1 403 ? 14.498 -1.303 8.219 1.00 96.25 403 PHE A CA 1
ATOM 3218 C C . PHE A 1 403 ? 14.203 -0.970 9.678 1.00 96.25 403 PHE A C 1
ATOM 3220 O O . PHE A 1 403 ? 14.634 0.075 10.159 1.00 96.25 403 PHE A O 1
ATOM 3227 N N . VAL A 1 404 ? 13.568 -1.886 10.416 1.00 92.75 404 VAL A N 1
ATOM 3228 C CA . VAL A 1 404 ? 13.289 -1.704 11.853 1.00 92.75 404 VAL A CA 1
ATOM 3229 C C . VAL A 1 404 ? 14.578 -1.461 12.649 1.00 92.75 404 VAL A C 1
ATOM 3231 O O . VAL A 1 404 ? 14.609 -0.622 13.546 1.00 92.75 404 VAL A O 1
ATOM 3234 N N . ASN A 1 405 ? 15.671 -2.137 12.282 1.00 95.62 405 ASN A N 1
ATOM 3235 C CA . ASN A 1 405 ? 16.981 -1.980 12.925 1.00 95.62 405 ASN A CA 1
ATOM 3236 C C . ASN A 1 405 ? 17.772 -0.740 12.454 1.00 95.62 405 ASN A C 1
ATOM 3238 O O . ASN A 1 405 ? 18.860 -0.464 12.962 1.00 95.62 405 ASN A O 1
ATOM 3242 N N . CYS A 1 406 ? 17.253 0.013 11.487 1.00 97.31 406 CYS A N 1
ATOM 3243 C CA . CYS A 1 406 ? 17.884 1.199 10.924 1.00 97.31 406 CYS A CA 1
ATOM 3244 C C . CYS A 1 406 ? 17.379 2.457 11.648 1.00 97.31 406 CYS A C 1
ATOM 3246 O O . CYS A 1 406 ? 16.452 3.122 11.188 1.00 97.31 406 CYS A O 1
ATOM 3248 N N . ALA A 1 407 ? 17.987 2.776 12.797 1.00 95.56 407 ALA A N 1
ATOM 3249 C CA . ALA A 1 407 ? 17.478 3.776 13.744 1.00 95.56 407 ALA A CA 1
ATOM 3250 C C . ALA A 1 407 ? 17.124 5.134 13.108 1.00 95.56 407 ALA A C 1
ATOM 3252 O O . ALA A 1 407 ? 16.035 5.650 13.360 1.00 95.56 407 ALA A O 1
ATOM 3253 N N . ALA A 1 408 ? 17.997 5.683 12.252 1.00 95.94 408 ALA A N 1
ATOM 3254 C CA . ALA A 1 408 ? 17.744 6.960 11.587 1.00 95.94 408 ALA A CA 1
ATOM 3255 C C . ALA A 1 408 ? 16.502 6.894 10.681 1.00 95.94 408 ALA A C 1
ATOM 3257 O O . ALA A 1 408 ? 15.559 7.653 10.883 1.00 95.94 408 ALA A O 1
ATOM 3258 N N . LEU A 1 409 ? 16.437 5.944 9.737 1.00 96.25 409 LEU A N 1
ATOM 3259 C CA . LEU A 1 409 ? 15.277 5.800 8.845 1.00 96.25 409 LEU A CA 1
ATOM 3260 C C . LEU A 1 409 ? 13.986 5.520 9.615 1.00 96.25 409 LEU A C 1
ATOM 3262 O O . LEU A 1 409 ? 12.964 6.136 9.320 1.00 96.25 409 LEU A O 1
ATOM 3266 N N . LYS A 1 410 ? 14.031 4.632 10.615 1.00 95.50 410 LYS A N 1
ATOM 3267 C CA . LYS A 1 410 ? 12.854 4.280 11.413 1.00 95.50 410 LYS A CA 1
ATOM 3268 C C . LYS A 1 410 ? 12.333 5.475 12.208 1.00 95.50 410 LYS A C 1
ATOM 3270 O O . LYS A 1 410 ? 11.125 5.689 12.262 1.00 95.50 410 LYS A O 1
ATOM 3275 N N . CYS A 1 411 ? 13.225 6.288 12.772 1.00 95.38 411 CYS A N 1
ATOM 3276 C CA . CYS A 1 411 ? 12.831 7.511 13.460 1.00 95.38 411 CYS A CA 1
ATOM 3277 C C . CYS A 1 411 ? 12.155 8.513 12.510 1.00 95.38 411 CYS A C 1
ATOM 3279 O O . CYS A 1 411 ? 11.081 9.025 12.825 1.00 95.38 411 CYS A O 1
ATOM 3281 N N . ILE A 1 412 ? 12.722 8.746 11.320 1.00 95.56 412 ILE A N 1
ATOM 3282 C CA . ILE A 1 412 ? 12.127 9.655 10.326 1.00 95.56 412 ILE A CA 1
ATOM 3283 C C . ILE A 1 412 ? 10.776 9.135 9.835 1.00 95.56 412 ILE A C 1
ATOM 3285 O O . ILE A 1 412 ? 9.819 9.900 9.737 1.00 95.56 412 ILE A O 1
ATOM 3289 N N . TYR A 1 413 ? 10.683 7.836 9.563 1.00 94.00 413 TYR A N 1
ATOM 3290 C CA . TYR A 1 413 ? 9.443 7.175 9.174 1.00 94.00 413 TYR A CA 1
ATOM 3291 C C . TYR A 1 413 ? 8.350 7.347 10.232 1.00 94.00 413 TYR A C 1
ATOM 3293 O O . TYR A 1 413 ? 7.246 7.769 9.898 1.00 94.00 413 TYR A O 1
ATOM 3301 N N . ASN A 1 414 ? 8.667 7.100 11.507 1.00 91.69 414 ASN A N 1
ATOM 3302 C CA . ASN A 1 414 ? 7.721 7.307 12.602 1.00 91.69 414 ASN A CA 1
ATOM 3303 C C . ASN A 1 414 ? 7.311 8.782 12.701 1.00 91.69 414 ASN A C 1
ATOM 3305 O O . ASN A 1 414 ? 6.129 9.070 12.800 1.00 91.69 414 ASN A O 1
ATOM 3309 N N . HIS A 1 415 ? 8.238 9.732 12.552 1.00 91.31 415 HIS A N 1
ATOM 3310 C CA . HIS A 1 415 ? 7.882 11.153 12.510 1.00 91.31 415 HIS A CA 1
ATOM 3311 C C . HIS A 1 415 ? 6.925 11.504 11.362 1.00 91.31 415 HIS A C 1
ATOM 3313 O O . HIS A 1 415 ? 5.987 12.277 11.557 1.00 91.31 415 HIS A O 1
ATOM 3319 N N . LEU A 1 416 ? 7.139 10.957 10.164 1.00 90.88 416 LEU A N 1
ATOM 3320 C CA . LEU A 1 416 ? 6.242 11.162 9.023 1.00 90.88 416 LEU A CA 1
ATOM 3321 C C . LEU A 1 416 ? 4.861 10.536 9.268 1.00 90.88 416 LEU A C 1
ATOM 3323 O O . LEU A 1 416 ? 3.853 11.172 8.956 1.00 90.88 416 LEU A O 1
ATOM 3327 N N . LYS A 1 417 ? 4.822 9.340 9.868 1.00 86.56 417 LYS A N 1
ATOM 3328 C CA . LYS A 1 417 ? 3.592 8.647 10.274 1.00 86.56 417 LYS A CA 1
ATOM 3329 C C . LYS A 1 417 ? 2.830 9.449 11.338 1.00 86.56 417 LYS A C 1
ATOM 3331 O O . LYS A 1 417 ? 1.670 9.781 11.132 1.00 86.56 417 LYS A O 1
ATOM 3336 N N . ASP A 1 418 ? 3.498 9.843 12.415 1.00 84.12 418 ASP A N 1
ATOM 3337 C CA . ASP A 1 418 ? 2.885 10.465 13.596 1.00 84.12 418 ASP A CA 1
ATOM 3338 C C . ASP A 1 418 ? 2.525 11.942 13.380 1.00 84.12 418 ASP A C 1
ATOM 3340 O O . ASP A 1 418 ? 1.615 12.471 14.015 1.00 84.12 418 ASP A O 1
ATOM 3344 N N . SER A 1 419 ? 3.219 12.636 12.471 1.00 81.25 419 SER A N 1
ATOM 3345 C CA . SER A 1 419 ? 2.893 14.029 12.124 1.00 81.25 419 SER A CA 1
ATOM 3346 C C . SER A 1 419 ? 1.619 14.170 11.287 1.00 81.25 419 SER A C 1
ATOM 3348 O O . SER A 1 419 ? 1.164 15.296 11.066 1.00 81.25 419 SER A O 1
ATOM 3350 N N . GLY A 1 420 ? 1.064 13.058 10.791 1.00 74.12 420 GLY A N 1
ATOM 3351 C CA . GLY A 1 420 ? -0.024 13.066 9.821 1.00 74.12 420 GLY A CA 1
ATOM 3352 C C . GLY A 1 420 ? 0.377 13.738 8.509 1.00 74.12 420 GLY A C 1
ATOM 3353 O O . GLY A 1 420 ? -0.418 14.479 7.920 1.00 74.12 420 GLY A O 1
ATOM 3354 N N . SER A 1 421 ? 1.628 13.527 8.063 1.00 83.44 421 SER A N 1
ATOM 3355 C CA . SER A 1 421 ? 2.112 14.051 6.781 1.00 83.44 421 SER A CA 1
ATOM 3356 C C . SER A 1 421 ? 1.146 13.636 5.677 1.00 83.44 421 SER A C 1
ATOM 3358 O O . SER A 1 421 ? 1.011 12.457 5.335 1.00 83.44 421 SER A O 1
ATOM 3360 N N . LYS A 1 422 ? 0.460 14.625 5.095 1.00 83.06 422 LYS A N 1
ATOM 3361 C CA . LYS A 1 422 ? -0.612 14.375 4.126 1.00 83.06 422 LYS A CA 1
ATOM 3362 C C . LYS A 1 422 ? -0.075 13.649 2.912 1.00 83.06 422 LYS A C 1
ATOM 3364 O O . LYS A 1 422 ? -0.764 12.808 2.344 1.00 83.06 422 LYS A O 1
ATOM 3369 N N . MET A 1 423 ? 1.131 13.986 2.477 1.00 87.12 423 MET A N 1
ATOM 3370 C CA . MET A 1 423 ? 1.758 13.331 1.343 1.00 87.12 423 MET A CA 1
ATOM 3371 C C . MET A 1 423 ? 2.166 11.896 1.649 1.00 87.12 423 MET A C 1
ATOM 3373 O O . MET A 1 423 ? 1.822 11.015 0.865 1.00 87.12 423 MET A O 1
ATOM 3377 N N . PHE A 1 424 ? 2.842 11.661 2.776 1.00 88.56 424 PHE A N 1
ATOM 3378 C CA . PHE A 1 424 ? 3.218 10.314 3.200 1.00 88.56 424 PHE A CA 1
ATOM 3379 C C . PHE A 1 424 ? 1.975 9.417 3.300 1.00 88.56 424 PHE A C 1
ATOM 3381 O O . PHE A 1 424 ? 1.905 8.368 2.660 1.00 88.56 424 PHE A O 1
ATOM 3388 N N . CYS A 1 425 ? 0.932 9.911 3.964 1.00 82.69 425 CYS A N 1
ATOM 3389 C CA . CYS A 1 425 ? -0.364 9.255 4.067 1.00 82.69 425 CYS A CA 1
ATOM 3390 C C . CYS A 1 425 ? -1.019 8.974 2.708 1.00 82.69 425 CYS A C 1
ATOM 3392 O O . CYS A 1 425 ? -1.356 7.837 2.392 1.00 82.69 425 CYS A O 1
ATOM 3394 N N . ASN A 1 426 ? -1.158 9.981 1.844 1.00 80.94 426 ASN A N 1
ATOM 3395 C CA . ASN A 1 426 ? -1.800 9.797 0.537 1.00 80.94 426 ASN A CA 1
ATOM 3396 C C . ASN A 1 426 ? -1.049 8.826 -0.387 1.00 80.94 426 ASN A C 1
ATOM 3398 O O . ASN A 1 426 ? -1.644 8.289 -1.328 1.00 80.94 426 ASN A O 1
ATOM 3402 N N . ASN A 1 427 ? 0.252 8.648 -0.161 1.00 88.75 427 ASN A N 1
ATOM 3403 C CA . ASN A 1 427 ? 1.117 7.859 -1.021 1.00 88.75 427 ASN A CA 1
ATOM 3404 C C . ASN A 1 427 ? 1.302 6.420 -0.529 1.00 88.75 427 ASN A C 1
ATOM 3406 O O . ASN A 1 427 ? 1.239 5.504 -1.343 1.00 88.75 427 ASN A O 1
ATOM 3410 N N . ILE A 1 428 ? 1.526 6.233 0.773 1.00 83.25 428 ILE A N 1
ATOM 3411 C CA . ILE A 1 428 ? 1.881 4.943 1.381 1.00 83.25 428 ILE A CA 1
ATOM 3412 C C . ILE A 1 428 ? 0.710 4.339 2.159 1.00 83.25 428 ILE A C 1
ATOM 3414 O O . ILE A 1 428 ? 0.483 3.139 2.091 1.00 83.25 428 ILE A O 1
ATOM 3418 N N . TYR A 1 429 ? -0.103 5.143 2.841 1.00 71.62 429 TYR A N 1
ATOM 3419 C CA . TYR A 1 429 ? -1.154 4.598 3.706 1.00 71.62 429 TYR A CA 1
ATOM 3420 C C . TYR A 1 429 ? -2.323 3.975 2.933 1.00 71.62 429 TYR A C 1
ATOM 3422 O O . TYR A 1 429 ? -3.087 3.188 3.471 1.00 71.62 429 TYR A O 1
ATOM 3430 N N . ARG A 1 430 ? -2.449 4.251 1.631 1.00 71.94 430 ARG A N 1
ATOM 3431 C CA . ARG A 1 430 ? -3.432 3.561 0.777 1.00 71.94 430 ARG A CA 1
ATOM 3432 C C . ARG A 1 430 ? -3.151 2.064 0.627 1.00 71.94 430 ARG A C 1
ATOM 3434 O O . ARG A 1 430 ? -4.078 1.329 0.303 1.00 71.94 430 ARG A O 1
ATOM 3441 N N . PHE A 1 431 ? -1.916 1.627 0.876 1.00 77.75 431 PHE A N 1
ATOM 3442 C CA . PHE A 1 431 ? -1.575 0.208 0.901 1.00 77.75 431 PHE A CA 1
ATOM 3443 C C . PHE A 1 431 ? -2.234 -0.506 2.091 1.00 77.75 431 PHE A C 1
ATOM 3445 O O . PHE A 1 431 ? -2.669 -1.631 1.915 1.00 77.75 431 PHE A O 1
ATOM 3452 N N . ASN A 1 432 ? -2.449 0.172 3.229 1.00 64.88 432 ASN A N 1
ATOM 3453 C CA . ASN A 1 432 ? -3.115 -0.381 4.422 1.00 64.88 432 ASN A CA 1
ATOM 3454 C C . ASN A 1 432 ? -4.605 -0.727 4.229 1.00 64.88 432 ASN A C 1
ATOM 3456 O O . ASN A 1 432 ? -5.203 -1.378 5.078 1.00 64.88 432 ASN A O 1
ATOM 3460 N N . TYR A 1 433 ? -5.220 -0.299 3.123 1.00 60.06 433 TYR A N 1
ATOM 3461 C CA . TYR A 1 433 ? -6.652 -0.488 2.856 1.00 60.06 433 TYR A CA 1
ATOM 3462 C C . TYR A 1 433 ? -6.925 -1.168 1.518 1.00 60.06 433 TYR A C 1
ATOM 3464 O O . TYR A 1 433 ? -7.965 -0.937 0.896 1.00 60.06 433 TYR A O 1
ATOM 3472 N N . SER A 1 434 ? -5.959 -1.931 1.020 1.00 62.69 434 SER A N 1
ATOM 3473 C CA . SER A 1 434 ? -6.012 -2.473 -0.325 1.00 62.69 434 SER A CA 1
ATOM 3474 C C . SER A 1 434 ? -5.640 -3.943 -0.348 1.00 62.69 434 SER A C 1
ATOM 3476 O O . SER A 1 434 ? -4.468 -4.277 -0.249 1.00 62.69 434 SER A O 1
ATOM 3478 N N . ASP A 1 435 ? -6.611 -4.789 -0.683 1.00 66.44 435 ASP A N 1
ATOM 3479 C CA . ASP A 1 435 ? -6.402 -6.216 -0.971 1.00 66.44 435 ASP A CA 1
ATOM 3480 C C . ASP A 1 435 ? -5.611 -6.454 -2.282 1.00 66.44 435 ASP A C 1
ATOM 3482 O O . ASP A 1 435 ? -5.421 -7.590 -2.712 1.00 66.44 435 ASP A O 1
ATOM 3486 N N . LEU A 1 436 ? -5.219 -5.383 -2.991 1.00 66.75 436 LEU A N 1
ATOM 3487 C CA . LEU A 1 436 ? -4.630 -5.470 -4.329 1.00 66.75 436 LEU A CA 1
ATOM 3488 C C . LEU A 1 436 ? -3.134 -5.797 -4.326 1.00 66.75 436 LEU A C 1
ATOM 3490 O O . LEU A 1 436 ? -2.720 -6.600 -5.155 1.00 66.75 436 LEU A O 1
ATOM 3494 N N . ILE A 1 437 ? -2.326 -5.133 -3.494 1.00 79.94 437 ILE A N 1
ATOM 3495 C CA . ILE A 1 437 ? -0.859 -5.262 -3.462 1.00 79.94 437 ILE A CA 1
ATOM 3496 C C . ILE A 1 437 ? -0.293 -4.717 -2.146 1.00 79.94 437 ILE A C 1
ATOM 3498 O O . ILE A 1 437 ? -0.698 -3.642 -1.701 1.00 79.94 437 ILE A O 1
ATOM 3502 N N . ASP A 1 438 ? 0.711 -5.404 -1.599 1.00 83.81 438 ASP A N 1
ATOM 3503 C CA . ASP A 1 438 ? 1.366 -5.012 -0.345 1.00 83.81 438 ASP A CA 1
ATOM 3504 C C . ASP A 1 438 ? 2.461 -3.953 -0.552 1.00 83.81 438 ASP A C 1
ATOM 3506 O O . ASP A 1 438 ? 2.989 -3.808 -1.659 1.00 83.81 438 ASP A O 1
ATOM 3510 N N . LEU A 1 439 ? 2.875 -3.251 0.513 1.00 91.31 439 LEU A N 1
ATOM 3511 C CA . LEU A 1 439 ? 4.104 -2.444 0.508 1.00 91.31 439 LEU A CA 1
ATOM 3512 C C . LEU A 1 439 ? 5.122 -3.022 1.486 1.00 91.31 439 LEU A C 1
ATOM 3514 O O . LEU A 1 439 ? 4.935 -2.959 2.690 1.00 91.31 439 LEU A O 1
ATOM 3518 N N . THR A 1 440 ? 6.262 -3.495 0.995 1.00 91.56 440 THR A N 1
ATOM 3519 C CA . THR A 1 440 ? 7.408 -3.837 1.845 1.00 91.56 440 THR A CA 1
ATOM 3520 C C . THR A 1 440 ? 8.404 -2.687 1.894 1.00 91.56 440 THR A C 1
ATOM 3522 O O . THR A 1 440 ? 8.841 -2.202 0.849 1.00 91.56 440 THR A O 1
ATOM 3525 N N . ILE A 1 441 ? 8.831 -2.297 3.092 1.00 95.06 441 ILE A N 1
ATOM 3526 C CA . ILE A 1 441 ? 9.882 -1.302 3.312 1.00 95.06 441 ILE A CA 1
ATOM 3527 C C . ILE A 1 441 ? 11.099 -1.995 3.917 1.00 95.06 441 ILE A C 1
ATOM 3529 O O . ILE A 1 441 ? 10.994 -2.646 4.953 1.00 95.06 441 ILE A O 1
ATOM 3533 N N . LYS A 1 442 ? 12.265 -1.866 3.277 1.00 96.31 442 LYS A N 1
ATOM 3534 C CA . LYS A 1 442 ? 13.498 -2.545 3.701 1.00 96.31 442 LYS A CA 1
ATOM 3535 C C . LYS A 1 442 ? 14.758 -1.714 3.490 1.00 96.31 442 LYS A C 1
ATOM 3537 O O . LYS A 1 442 ? 14.761 -0.723 2.760 1.00 96.31 442 LYS A O 1
ATOM 3542 N N . VAL A 1 443 ? 15.859 -2.169 4.079 1.00 97.44 443 VAL A N 1
ATOM 3543 C CA . VAL A 1 443 ? 17.211 -1.662 3.830 1.00 97.44 443 VAL A CA 1
ATOM 3544 C C . VAL A 1 443 ? 18.012 -2.707 3.056 1.00 97.44 443 VAL A C 1
ATOM 3546 O O . VAL A 1 443 ? 17.992 -3.893 3.376 1.00 97.44 443 VAL A O 1
ATOM 3549 N N . GLY A 1 444 ? 18.735 -2.288 2.019 1.00 95.81 444 GLY A N 1
ATOM 3550 C CA . GLY A 1 444 ? 19.506 -3.211 1.193 1.00 95.81 444 GLY A CA 1
ATOM 3551 C C . GLY A 1 444 ? 20.235 -2.549 0.031 1.00 95.81 444 GLY A C 1
ATOM 3552 O O . GLY A 1 444 ? 20.573 -1.367 0.068 1.00 95.81 444 GLY A O 1
ATOM 3553 N N . THR A 1 445 ? 20.510 -3.337 -1.007 1.00 94.81 445 THR A N 1
ATOM 3554 C CA . THR A 1 445 ? 21.115 -2.841 -2.247 1.00 94.81 445 THR A CA 1
ATOM 3555 C C . THR A 1 445 ? 20.065 -2.133 -3.094 1.00 94.81 445 THR A C 1
ATOM 3557 O O . THR A 1 445 ? 19.066 -2.735 -3.482 1.00 94.81 445 THR A O 1
ATOM 3560 N N . THR A 1 446 ? 20.314 -0.865 -3.402 1.00 95.31 446 THR A N 1
ATOM 3561 C CA . THR A 1 446 ? 19.476 -0.040 -4.276 1.00 95.31 446 THR A CA 1
ATOM 3562 C C . THR A 1 446 ? 19.963 -0.091 -5.722 1.00 95.31 446 THR A C 1
ATOM 3564 O O . THR A 1 446 ? 21.121 -0.412 -6.015 1.00 95.31 446 THR A O 1
ATOM 3567 N N . PHE A 1 447 ? 19.080 0.247 -6.660 1.00 88.44 447 PHE A N 1
ATOM 3568 C CA . PHE A 1 447 ? 19.459 0.358 -8.066 1.00 88.44 447 PHE A CA 1
ATOM 3569 C C . PHE A 1 447 ? 20.431 1.531 -8.276 1.00 88.44 447 PHE A C 1
ATOM 3571 O O . PHE A 1 447 ? 20.193 2.641 -7.807 1.00 88.44 447 PHE A O 1
ATOM 3578 N N . SER A 1 448 ? 21.525 1.301 -9.010 1.00 87.06 448 SER A N 1
ATOM 3579 C CA . SER A 1 448 ? 22.532 2.330 -9.341 1.00 87.06 448 SER A CA 1
ATOM 3580 C C . SER A 1 448 ? 23.146 3.065 -8.136 1.00 87.06 448 SER A C 1
ATOM 3582 O O . SER A 1 448 ? 23.594 4.199 -8.281 1.00 87.06 448 SER A O 1
ATOM 3584 N N . ASN A 1 449 ? 23.198 2.425 -6.960 1.00 85.06 449 ASN A N 1
ATOM 3585 C CA . ASN A 1 449 ? 23.686 3.016 -5.704 1.00 85.06 449 ASN A CA 1
ATOM 3586 C C . ASN A 1 449 ? 22.910 4.266 -5.238 1.00 85.06 449 ASN A C 1
ATOM 3588 O O . ASN A 1 449 ? 23.459 5.085 -4.498 1.00 85.06 449 ASN A O 1
ATOM 3592 N N . ALA A 1 450 ? 21.654 4.427 -5.664 1.00 93.81 450 ALA A N 1
ATOM 3593 C CA . ALA A 1 450 ? 20.789 5.514 -5.212 1.00 93.81 450 ALA A CA 1
ATOM 3594 C C . ALA A 1 450 ? 20.506 5.445 -3.696 1.00 93.81 450 ALA A C 1
ATOM 3596 O O . ALA A 1 450 ? 20.684 4.399 -3.072 1.00 93.81 450 ALA A O 1
ATOM 3597 N N . GLU A 1 451 ? 20.051 6.548 -3.100 1.00 96.56 451 GLU A N 1
ATOM 3598 C CA . GLU A 1 451 ? 19.682 6.607 -1.672 1.00 96.56 451 GLU A CA 1
ATOM 3599 C C . GLU A 1 451 ? 18.452 5.741 -1.367 1.00 96.56 451 GLU A C 1
ATOM 3601 O O . GLU A 1 451 ? 18.370 5.106 -0.312 1.00 96.56 451 GLU A O 1
ATOM 3606 N N . GLY A 1 452 ? 17.525 5.665 -2.319 1.00 97.44 452 GLY A N 1
ATOM 3607 C CA . GLY A 1 452 ? 16.331 4.838 -2.285 1.00 97.44 452 GLY A CA 1
ATOM 3608 C C . GLY A 1 452 ? 16.030 4.250 -3.660 1.00 97.44 452 GLY A C 1
ATOM 3609 O O . GLY A 1 452 ? 16.627 4.620 -4.674 1.00 97.44 452 GLY A O 1
ATOM 3610 N N . SER A 1 453 ? 15.153 3.255 -3.682 1.00 97.31 453 SER A N 1
ATOM 3611 C CA . SER A 1 453 ? 14.553 2.744 -4.909 1.00 97.31 453 SER A CA 1
ATOM 3612 C C . SER A 1 453 ? 13.251 2.022 -4.597 1.00 97.31 453 SER A C 1
ATOM 3614 O O . SER A 1 453 ? 13.168 1.299 -3.601 1.00 97.31 453 SER A O 1
ATOM 3616 N N . VAL A 1 454 ? 12.270 2.136 -5.488 1.00 97.25 454 VAL A N 1
ATOM 3617 C CA . VAL A 1 454 ? 11.050 1.325 -5.455 1.00 97.25 454 VAL A CA 1
ATOM 3618 C C . VAL A 1 454 ? 10.980 0.416 -6.677 1.00 97.25 454 VAL A C 1
ATOM 3620 O O . VAL A 1 454 ? 11.328 0.811 -7.787 1.00 97.25 454 VAL A O 1
ATOM 3623 N N . SER A 1 455 ? 10.511 -0.812 -6.474 1.00 96.50 455 SER A N 1
ATOM 3624 C CA . SER A 1 455 ? 10.262 -1.796 -7.533 1.00 96.50 455 SER A CA 1
ATOM 3625 C C . SER A 1 455 ? 9.022 -2.631 -7.223 1.00 96.50 455 SER A C 1
ATOM 3627 O O . SER A 1 455 ? 8.604 -2.695 -6.070 1.00 96.50 455 SER A O 1
ATOM 3629 N N . MET A 1 456 ? 8.432 -3.277 -8.226 1.00 95.00 456 MET A N 1
ATOM 3630 C CA . MET A 1 456 ? 7.498 -4.382 -7.986 1.00 95.00 456 MET A CA 1
ATOM 3631 C C . MET A 1 456 ? 8.240 -5.575 -7.363 1.00 95.00 456 MET A C 1
ATOM 3633 O O . MET A 1 456 ? 9.403 -5.828 -7.688 1.00 95.00 456 MET A O 1
ATOM 3637 N N . SER A 1 457 ? 7.573 -6.329 -6.488 1.00 90.94 457 SER A N 1
ATOM 3638 C CA . SER A 1 457 ? 8.087 -7.603 -5.980 1.00 90.94 457 SER A CA 1
ATOM 3639 C C . SER A 1 457 ? 8.298 -8.586 -7.141 1.00 90.94 457 SER A C 1
ATOM 3641 O O . SER A 1 457 ? 7.658 -8.480 -8.189 1.00 90.94 457 SER A O 1
ATOM 3643 N N . ASN A 1 458 ? 9.186 -9.570 -6.970 1.00 81.56 458 ASN A N 1
ATOM 3644 C CA . ASN A 1 458 ? 9.528 -10.517 -8.043 1.00 81.56 458 ASN A CA 1
ATOM 3645 C C . ASN A 1 458 ? 8.311 -11.280 -8.596 1.00 81.56 458 ASN A C 1
ATOM 3647 O O . ASN A 1 458 ? 8.311 -11.654 -9.766 1.00 81.56 458 ASN A O 1
ATOM 3651 N N . ASN A 1 459 ? 7.283 -11.477 -7.768 1.00 78.50 459 ASN A N 1
ATOM 3652 C CA . ASN A 1 459 ? 6.055 -12.183 -8.133 1.00 78.50 459 ASN A CA 1
ATOM 3653 C C . ASN A 1 459 ? 4.903 -11.222 -8.485 1.00 78.50 459 ASN A C 1
ATOM 3655 O O . ASN A 1 459 ? 3.793 -11.674 -8.741 1.00 78.50 459 ASN A O 1
ATOM 3659 N N . GLY A 1 460 ? 5.137 -9.904 -8.466 1.00 82.19 460 GLY A N 1
ATOM 3660 C CA . GLY A 1 460 ? 4.108 -8.886 -8.700 1.00 82.19 460 GLY A CA 1
ATOM 3661 C C . GLY A 1 460 ? 3.049 -8.787 -7.598 1.00 82.19 460 GLY A C 1
ATOM 3662 O O . GLY A 1 460 ? 2.035 -8.125 -7.791 1.00 82.19 460 GLY A O 1
ATOM 3663 N N . THR A 1 461 ? 3.276 -9.435 -6.456 1.00 81.12 461 THR A N 1
ATOM 3664 C CA . THR A 1 461 ? 2.367 -9.460 -5.297 1.00 81.12 461 THR A CA 1
ATOM 3665 C C . THR A 1 461 ? 2.388 -8.174 -4.478 1.00 81.12 461 THR A C 1
ATOM 3667 O O . THR A 1 461 ? 1.543 -7.967 -3.618 1.00 81.12 461 THR A O 1
ATOM 3670 N N . GLY A 1 462 ? 3.362 -7.298 -4.719 1.00 89.06 462 GLY A N 1
ATOM 3671 C CA . GLY A 1 462 ? 3.528 -6.094 -3.923 1.00 89.06 462 GLY A CA 1
ATOM 3672 C C . GLY A 1 462 ? 4.531 -5.118 -4.510 1.00 89.06 462 GLY A C 1
ATOM 3673 O O . GLY A 1 462 ? 5.147 -5.352 -5.551 1.00 89.06 462 GLY A O 1
ATOM 3674 N N . VAL A 1 463 ? 4.711 -4.020 -3.796 1.00 94.12 463 VAL A N 1
ATOM 3675 C CA . VAL A 1 463 ? 5.685 -2.966 -4.044 1.00 94.12 463 VAL A CA 1
ATOM 3676 C C . VAL A 1 463 ? 6.766 -3.061 -2.975 1.00 94.12 463 VAL A C 1
ATOM 3678 O O . VAL A 1 463 ? 6.481 -3.239 -1.798 1.00 94.12 463 VAL A O 1
ATOM 3681 N N . VAL A 1 464 ? 8.029 -2.945 -3.371 1.00 95.62 464 VAL A N 1
ATOM 3682 C CA . VAL A 1 464 ? 9.178 -3.025 -2.470 1.00 95.62 464 VAL A CA 1
ATOM 3683 C C . VAL A 1 464 ? 9.950 -1.717 -2.530 1.00 95.62 464 VAL A C 1
ATOM 3685 O O . VAL A 1 464 ? 10.576 -1.401 -3.543 1.00 95.62 464 VAL A O 1
ATOM 3688 N N . MET A 1 465 ? 9.930 -0.983 -1.423 1.00 97.38 465 MET A N 1
ATOM 3689 C CA . MET A 1 465 ? 10.718 0.218 -1.182 1.00 97.38 465 MET A CA 1
ATOM 3690 C C . MET A 1 465 ? 12.006 -0.161 -0.449 1.00 97.38 465 MET A C 1
ATOM 3692 O O . MET A 1 465 ? 11.977 -0.681 0.664 1.00 97.38 465 MET A O 1
ATOM 3696 N N . THR A 1 466 ? 13.149 0.066 -1.092 1.00 98.06 466 THR A N 1
ATOM 3697 C CA . THR A 1 466 ? 14.473 -0.291 -0.572 1.00 98.06 466 THR A CA 1
ATOM 3698 C C . THR A 1 466 ? 15.310 0.961 -0.373 1.00 98.06 466 THR A C 1
ATOM 3700 O O . THR A 1 466 ? 15.530 1.706 -1.326 1.00 98.06 466 THR A O 1
ATOM 3703 N N . PHE A 1 467 ? 15.834 1.150 0.833 1.00 98.38 467 PHE A N 1
ATOM 3704 C CA . PHE A 1 467 ? 16.783 2.214 1.153 1.00 98.38 467 PHE A CA 1
ATOM 3705 C C . PHE A 1 467 ? 18.210 1.680 1.246 1.00 98.38 467 PHE A C 1
ATOM 3707 O O . PHE A 1 467 ? 18.436 0.548 1.682 1.00 98.38 467 PHE A O 1
ATOM 3714 N N . ALA A 1 468 ? 19.186 2.496 0.858 1.00 97.75 468 ALA A N 1
ATOM 3715 C CA . ALA A 1 468 ? 20.588 2.118 0.954 1.00 97.75 468 ALA A CA 1
ATOM 3716 C C . ALA A 1 468 ? 21.042 2.012 2.418 1.00 97.75 468 ALA A C 1
ATOM 3718 O O . ALA A 1 468 ? 20.663 2.816 3.267 1.00 97.75 468 ALA A O 1
ATOM 3719 N N . SER A 1 469 ? 21.916 1.050 2.722 1.00 96.88 469 SER A N 1
ATOM 3720 C CA . SER A 1 469 ? 22.371 0.789 4.097 1.00 96.88 469 SER A CA 1
ATOM 3721 C C . SER A 1 469 ? 23.110 1.955 4.755 1.00 96.88 469 SER A C 1
ATOM 3723 O O . SER A 1 469 ? 23.114 2.068 5.979 1.00 96.88 469 SER A O 1
ATOM 3725 N N . TYR A 1 470 ? 23.729 2.842 3.969 1.00 96.00 470 TYR A N 1
ATOM 3726 C CA . TYR A 1 470 ? 24.395 4.028 4.509 1.00 96.00 470 TYR A CA 1
ATOM 3727 C C . TYR A 1 470 ? 23.408 5.047 5.108 1.00 96.00 470 TYR A C 1
ATOM 3729 O O . TYR A 1 470 ? 23.814 5.841 5.954 1.00 96.00 470 TYR A O 1
ATOM 3737 N N . ASN A 1 471 ? 22.117 4.984 4.758 1.00 96.69 471 ASN A N 1
ATOM 3738 C CA . ASN A 1 471 ? 21.088 5.864 5.320 1.00 96.69 471 ASN A CA 1
ATOM 3739 C C . ASN A 1 471 ? 20.864 5.634 6.820 1.00 96.69 471 ASN A C 1
ATOM 3741 O O . ASN A 1 471 ? 20.381 6.528 7.507 1.00 96.69 471 ASN A O 1
ATOM 3745 N N . CYS A 1 472 ? 21.248 4.471 7.359 1.00 96.44 472 CYS A N 1
ATOM 3746 C CA . CYS A 1 472 ? 21.057 4.158 8.778 1.00 96.44 472 CYS A CA 1
ATOM 3747 C C . CYS A 1 472 ? 21.881 5.018 9.733 1.00 96.44 472 CYS A C 1
ATOM 3749 O O . CYS A 1 472 ? 21.557 5.071 10.915 1.00 96.44 472 CYS A O 1
ATOM 3751 N N . ASN A 1 473 ? 22.920 5.682 9.223 1.00 95.06 473 ASN A N 1
ATOM 3752 C CA . ASN A 1 473 ? 23.817 6.531 10.005 1.00 95.06 473 ASN A CA 1
ATOM 3753 C C . ASN A 1 473 ? 23.893 7.958 9.437 1.00 95.06 473 ASN A C 1
ATOM 3755 O O . ASN A 1 473 ? 24.884 8.655 9.643 1.00 95.06 473 ASN A O 1
ATOM 3759 N N . TRP A 1 474 ? 22.902 8.372 8.646 1.00 94.25 474 TRP A N 1
ATOM 3760 C CA . TRP A 1 474 ? 22.932 9.651 7.946 1.00 94.25 474 TRP A CA 1
ATOM 3761 C C . TRP A 1 474 ? 22.430 10.786 8.853 1.00 94.25 474 TRP A C 1
ATOM 3763 O O . TRP A 1 474 ? 21.331 10.709 9.386 1.00 94.25 474 TRP A O 1
ATOM 3773 N N . GLU A 1 475 ? 23.213 11.862 8.999 1.00 93.25 475 GLU A N 1
ATOM 3774 C CA . GLU A 1 475 ? 22.931 12.947 9.963 1.00 93.25 475 GLU A CA 1
ATOM 3775 C C . GLU A 1 475 ? 22.005 14.062 9.432 1.00 93.25 475 GLU A C 1
ATOM 3777 O O . GLU A 1 475 ? 21.354 14.771 10.203 1.00 93.25 475 GLU A O 1
ATOM 3782 N N . ASP A 1 476 ? 21.942 14.263 8.111 1.00 94.19 476 ASP A N 1
ATOM 3783 C CA . ASP A 1 476 ? 20.981 15.178 7.476 1.00 94.19 476 ASP A CA 1
ATOM 3784 C C . ASP A 1 476 ? 19.584 14.537 7.403 1.00 94.19 476 ASP A C 1
ATOM 3786 O O . ASP A 1 476 ? 19.157 14.010 6.377 1.00 94.19 476 ASP A O 1
ATOM 3790 N N . HIS A 1 477 ? 18.869 14.587 8.525 1.00 95.19 477 HIS A N 1
ATOM 3791 C CA . HIS A 1 477 ? 17.524 14.029 8.684 1.00 95.19 477 HIS A CA 1
ATOM 3792 C C . HIS A 1 477 ? 16.471 14.619 7.732 1.00 95.19 477 HIS A C 1
ATOM 3794 O O . HIS A 1 477 ? 15.502 13.938 7.406 1.00 95.19 477 HIS A O 1
ATOM 3800 N N . ILE A 1 478 ? 16.660 15.851 7.237 1.00 95.56 478 ILE A N 1
ATOM 3801 C CA . ILE A 1 478 ? 15.777 16.420 6.205 1.00 95.56 478 ILE A CA 1
ATOM 3802 C C . ILE A 1 478 ? 16.010 15.720 4.864 1.00 95.56 478 ILE A C 1
ATOM 3804 O O . ILE A 1 478 ? 15.035 15.421 4.181 1.00 95.56 478 ILE A O 1
ATOM 3808 N N . GLN A 1 479 ? 17.267 15.426 4.499 1.00 96.31 479 GLN A N 1
ATOM 3809 C CA . GLN A 1 479 ? 17.558 14.629 3.300 1.00 96.31 479 GLN A CA 1
ATOM 3810 C C . GLN A 1 479 ? 16.932 13.235 3.423 1.00 96.31 479 GLN A C 1
ATOM 3812 O O . GLN A 1 479 ? 16.237 12.829 2.508 1.00 96.31 479 GLN A O 1
ATOM 3817 N N . LEU A 1 480 ? 17.066 12.550 4.567 1.00 96.75 480 LEU A N 1
ATOM 3818 C CA . LEU A 1 480 ? 16.414 11.244 4.760 1.00 96.75 480 LEU A CA 1
ATOM 3819 C C . LEU A 1 480 ? 14.884 11.310 4.645 1.00 96.75 480 LEU A C 1
ATOM 3821 O O . LEU A 1 480 ?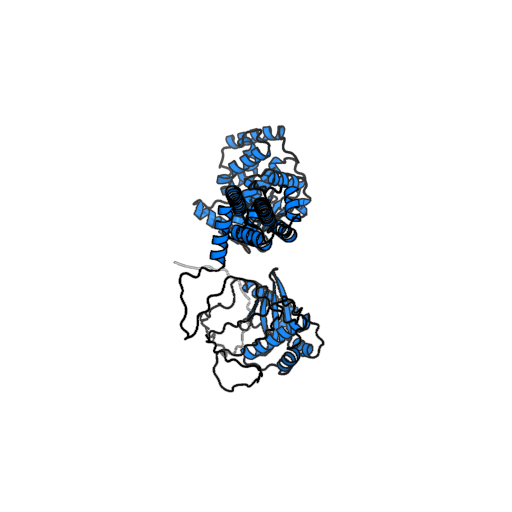 14.267 10.419 4.058 1.00 96.75 480 LEU A O 1
ATOM 3825 N N . ALA A 1 481 ? 14.262 12.354 5.201 1.00 96.75 481 ALA A N 1
ATOM 3826 C CA . ALA A 1 481 ? 12.825 12.570 5.058 1.00 96.75 481 ALA A CA 1
ATOM 3827 C C . ALA A 1 481 ? 12.435 12.811 3.596 1.00 96.75 481 ALA A C 1
ATOM 3829 O O . ALA A 1 481 ? 11.423 12.279 3.141 1.00 96.75 481 ALA A O 1
ATOM 3830 N N . GLU A 1 482 ? 13.247 13.569 2.853 1.00 97.25 482 GLU A N 1
ATOM 3831 C CA . GLU A 1 482 ? 13.072 13.754 1.413 1.00 97.25 482 GLU A CA 1
ATOM 3832 C C . GLU A 1 482 ? 13.173 12.420 0.683 1.00 97.25 482 GLU A C 1
ATOM 3834 O O . GLU A 1 482 ? 12.255 12.116 -0.067 1.00 97.25 482 GLU A O 1
ATOM 3839 N N . THR A 1 483 ? 14.174 11.586 0.977 1.00 97.69 483 THR A N 1
ATOM 3840 C CA . THR A 1 483 ? 14.319 10.257 0.373 1.00 97.69 483 THR A CA 1
ATOM 3841 C C . THR A 1 483 ? 13.077 9.394 0.625 1.00 97.69 483 THR A C 1
ATOM 3843 O O . THR A 1 483 ? 12.521 8.833 -0.315 1.00 97.69 483 THR A O 1
ATOM 3846 N N . ILE A 1 484 ? 12.572 9.310 1.865 1.00 97.31 484 ILE A N 1
ATOM 3847 C CA . ILE A 1 484 ? 11.361 8.520 2.171 1.00 97.31 484 ILE A CA 1
ATOM 3848 C C . ILE A 1 484 ? 10.142 9.064 1.415 1.00 97.31 484 ILE A C 1
ATOM 3850 O O . ILE A 1 484 ? 9.388 8.302 0.808 1.00 97.31 484 ILE A O 1
ATOM 3854 N N . LEU A 1 485 ? 9.944 10.384 1.415 1.00 97.06 485 LEU A N 1
ATOM 3855 C CA . LEU A 1 485 ? 8.834 11.013 0.701 1.00 97.06 485 LEU A CA 1
ATOM 3856 C C . LEU A 1 485 ? 8.970 10.871 -0.823 1.00 97.06 485 LEU A C 1
ATOM 3858 O O . LEU A 1 485 ? 7.961 10.701 -1.509 1.00 97.06 485 LEU A O 1
ATOM 3862 N N . HIS A 1 486 ? 10.186 10.900 -1.359 1.00 97.62 486 HIS A N 1
ATOM 3863 C CA . HIS A 1 486 ? 10.486 10.676 -2.767 1.00 97.62 486 HIS A CA 1
ATOM 3864 C C . HIS A 1 486 ? 10.075 9.264 -3.179 1.00 97.62 486 HIS A C 1
ATOM 3866 O O . HIS A 1 486 ? 9.250 9.095 -4.081 1.00 97.62 486 HIS A O 1
ATOM 3872 N N . GLU A 1 487 ? 10.574 8.254 -2.466 1.00 97.75 487 GLU A N 1
ATOM 3873 C CA . GLU A 1 487 ? 10.226 6.859 -2.727 1.00 97.75 487 GLU A CA 1
ATOM 3874 C C . GLU A 1 487 ? 8.727 6.597 -2.496 1.00 97.75 487 GLU A C 1
ATOM 3876 O O . GLU A 1 487 ? 8.117 5.821 -3.231 1.00 97.75 487 GLU A O 1
ATOM 3881 N N . SER A 1 488 ? 8.072 7.308 -1.568 1.00 96.62 488 SER A N 1
ATOM 3882 C CA . SER A 1 488 ? 6.612 7.228 -1.393 1.00 96.62 488 SER A CA 1
ATOM 3883 C C . SER A 1 488 ? 5.846 7.567 -2.676 1.00 96.62 488 SER A C 1
ATOM 3885 O O . SER A 1 488 ? 4.837 6.932 -2.978 1.00 96.62 488 SER A O 1
ATOM 3887 N N . ILE A 1 489 ? 6.324 8.527 -3.477 1.00 96.94 489 ILE A N 1
ATOM 3888 C CA . ILE A 1 489 ? 5.676 8.880 -4.746 1.00 96.94 489 ILE A CA 1
ATOM 3889 C C . ILE A 1 489 ? 5.838 7.747 -5.758 1.00 96.94 489 ILE A C 1
ATOM 3891 O O . ILE A 1 489 ? 4.873 7.404 -6.440 1.00 96.94 489 ILE A O 1
ATOM 3895 N N . HIS A 1 490 ? 7.025 7.140 -5.837 1.00 97.25 490 HIS A N 1
ATOM 3896 C CA . HIS A 1 490 ? 7.262 5.977 -6.698 1.00 97.25 490 HIS A CA 1
ATOM 3897 C C . HIS A 1 490 ? 6.399 4.780 -6.296 1.00 97.25 490 HIS A C 1
ATOM 3899 O O . HIS A 1 490 ? 5.868 4.085 -7.168 1.00 97.25 490 HIS A O 1
ATOM 3905 N N . ALA A 1 491 ? 6.210 4.558 -4.992 1.00 96.06 491 ALA A N 1
ATOM 3906 C CA . ALA A 1 491 ? 5.285 3.550 -4.483 1.00 96.06 491 ALA A CA 1
ATOM 3907 C C . ALA A 1 491 ? 3.843 3.873 -4.882 1.00 96.06 491 ALA A C 1
ATOM 3909 O O . ALA A 1 491 ? 3.140 3.007 -5.399 1.00 96.06 491 ALA A O 1
ATOM 3910 N N . LYS A 1 492 ? 3.428 5.138 -4.763 1.00 94.38 492 LYS A N 1
ATOM 3911 C CA . LYS A 1 492 ? 2.109 5.589 -5.212 1.00 94.38 492 LYS A CA 1
ATOM 3912 C C . LYS A 1 492 ? 1.895 5.367 -6.711 1.00 94.38 492 LYS A C 1
ATOM 3914 O O . LYS A 1 492 ? 0.813 4.954 -7.120 1.00 94.38 492 LYS A O 1
ATOM 3919 N N . PHE A 1 493 ? 2.892 5.659 -7.546 1.00 95.81 493 PHE A N 1
ATOM 3920 C CA . PHE A 1 493 ? 2.781 5.434 -8.987 1.00 95.81 493 PHE A CA 1
ATOM 3921 C C . PHE A 1 493 ? 2.583 3.958 -9.310 1.00 95.81 493 PHE A C 1
ATOM 3923 O O . PHE A 1 493 ? 1.727 3.648 -10.137 1.00 95.81 493 PHE A O 1
ATOM 3930 N N . ARG A 1 494 ? 3.296 3.061 -8.621 1.00 94.56 494 ARG A N 1
ATOM 3931 C CA . ARG A 1 494 ? 3.081 1.613 -8.731 1.00 94.56 494 ARG A CA 1
ATOM 3932 C C . ARG A 1 494 ? 1.688 1.225 -8.274 1.00 94.56 494 ARG A C 1
ATOM 3934 O O . ARG A 1 494 ? 0.974 0.615 -9.054 1.00 94.56 494 ARG A O 1
ATOM 3941 N N . PHE A 1 495 ? 1.262 1.683 -7.101 1.00 91.81 495 PHE A N 1
ATOM 3942 C CA . PHE A 1 495 ? -0.086 1.434 -6.594 1.00 91.81 495 PHE A CA 1
ATOM 3943 C C . PHE A 1 495 ? -1.185 1.823 -7.589 1.00 91.81 495 PHE A C 1
ATOM 3945 O O . PHE A 1 495 ? -2.113 1.066 -7.837 1.00 91.81 495 PHE A O 1
ATOM 3952 N N . ASP A 1 496 ? -1.075 3.007 -8.193 1.00 90.44 496 ASP A N 1
ATOM 3953 C CA . ASP A 1 496 ? -2.091 3.508 -9.120 1.00 90.44 496 ASP A CA 1
ATOM 3954 C C . ASP A 1 496 ? -2.080 2.797 -10.492 1.00 90.44 496 ASP A C 1
ATOM 3956 O O . ASP A 1 496 ? -3.034 2.957 -11.253 1.00 90.44 496 ASP A O 1
ATOM 3960 N N . ASN A 1 497 ? -1.005 2.082 -10.854 1.00 92.56 497 ASN A N 1
ATOM 3961 C CA . ASN A 1 497 ? -0.795 1.539 -12.208 1.00 92.56 497 ASN A CA 1
ATOM 3962 C C . ASN A 1 497 ? -0.415 0.044 -12.234 1.00 92.56 497 ASN A C 1
ATOM 3964 O O . ASN A 1 497 ? -0.009 -0.473 -13.282 1.00 92.56 497 ASN A O 1
ATOM 3968 N N . ALA A 1 498 ? -0.540 -0.651 -11.106 1.00 88.56 498 ALA A N 1
ATOM 3969 C CA . ALA A 1 498 ? -0.265 -2.072 -10.957 1.00 88.56 498 ALA A CA 1
ATOM 3970 C C . ALA A 1 498 ? -1.410 -2.766 -10.208 1.00 88.56 498 ALA A C 1
ATOM 3972 O O . ALA A 1 498 ? -2.033 -2.189 -9.325 1.00 88.56 498 ALA A O 1
ATOM 3973 N N . ASN A 1 499 ? -1.651 -4.023 -10.567 1.00 85.25 499 ASN A N 1
ATOM 3974 C CA . ASN A 1 499 ? -2.509 -4.965 -9.845 1.00 85.25 499 ASN A CA 1
ATOM 3975 C C . ASN A 1 499 ? -1.662 -6.143 -9.341 1.00 85.25 499 ASN A C 1
ATOM 3977 O O . ASN A 1 499 ? -0.521 -6.304 -9.788 1.00 85.25 499 ASN A O 1
ATOM 3981 N N . ASN A 1 500 ? -2.235 -7.013 -8.502 1.00 80.56 500 ASN A N 1
ATOM 3982 C CA . ASN A 1 500 ? -1.592 -8.276 -8.137 1.00 80.56 500 ASN A CA 1
ATOM 3983 C C . ASN A 1 500 ? -1.137 -9.047 -9.395 1.00 80.56 500 ASN A C 1
ATOM 3985 O O . ASN A 1 500 ? -1.872 -9.143 -10.382 1.00 80.56 500 ASN A O 1
ATOM 3989 N N . GLY A 1 501 ? 0.099 -9.541 -9.382 1.00 86.06 501 GLY A N 1
ATOM 3990 C CA . GLY A 1 501 ? 0.751 -10.208 -10.511 1.00 86.06 501 GLY A CA 1
ATOM 3991 C C . GLY A 1 501 ? 1.392 -9.266 -11.540 1.00 86.06 501 GLY A C 1
ATOM 3992 O O . GLY A 1 501 ? 1.970 -9.738 -12.519 1.00 86.06 501 GLY A O 1
ATOM 3993 N N . THR A 1 502 ? 1.341 -7.943 -11.343 1.00 91.06 502 THR A N 1
ATOM 3994 C CA . THR A 1 502 ? 2.004 -6.988 -12.247 1.00 91.06 502 THR A CA 1
ATOM 3995 C C . THR A 1 502 ? 3.513 -7.000 -12.027 1.00 91.06 502 THR A C 1
ATOM 3997 O O . THR A 1 502 ? 4.017 -6.636 -10.968 1.00 91.06 502 THR A O 1
ATOM 4000 N N . THR A 1 503 ? 4.261 -7.365 -13.063 1.00 93.56 503 THR A N 1
ATOM 4001 C CA . THR A 1 503 ? 5.728 -7.287 -13.067 1.00 93.56 503 THR A CA 1
ATOM 4002 C C . THR A 1 503 ? 6.222 -5.842 -13.217 1.00 93.56 503 THR A C 1
ATOM 4004 O O . THR A 1 503 ? 5.519 -4.979 -13.741 1.00 93.56 503 THR A O 1
ATOM 4007 N N . GLU A 1 504 ? 7.477 -5.567 -12.845 1.00 94.06 504 GLU A N 1
ATOM 4008 C CA . GLU A 1 504 ? 8.097 -4.238 -13.023 1.00 94.06 504 GLU A CA 1
ATOM 4009 C C . GLU A 1 504 ? 8.101 -3.775 -14.496 1.00 94.06 504 GLU A C 1
ATOM 4011 O O . GLU A 1 504 ? 7.981 -2.582 -14.773 1.00 94.06 504 GLU A O 1
ATOM 4016 N N . ILE A 1 505 ? 8.205 -4.703 -15.456 1.00 93.62 505 ILE A N 1
ATOM 4017 C CA . ILE A 1 505 ? 8.145 -4.389 -16.894 1.00 93.62 505 ILE A CA 1
ATOM 4018 C C . ILE A 1 505 ? 6.735 -3.929 -17.279 1.00 93.62 505 ILE A C 1
ATOM 4020 O O . ILE A 1 505 ? 6.583 -2.863 -17.873 1.00 93.62 505 ILE A O 1
ATOM 4024 N N . GLN A 1 506 ? 5.708 -4.686 -16.884 1.00 94.75 506 GLN A N 1
ATOM 4025 C CA . GLN A 1 506 ? 4.308 -4.338 -17.149 1.00 94.75 506 GLN A CA 1
ATOM 4026 C C . GLN A 1 506 ? 3.915 -3.023 -16.471 1.00 94.75 506 GLN A C 1
ATOM 4028 O O . GLN A 1 506 ? 3.253 -2.190 -17.084 1.00 94.75 506 GLN A O 1
ATOM 4033 N N . TYR A 1 507 ? 4.372 -2.792 -15.235 1.00 95.12 507 TYR A N 1
ATOM 4034 C CA . TYR A 1 507 ? 4.184 -1.514 -14.552 1.00 95.12 507 TYR A CA 1
ATOM 4035 C C . TYR A 1 507 ? 4.717 -0.344 -15.392 1.00 95.12 507 TYR A C 1
ATOM 4037 O O . TYR A 1 507 ? 4.011 0.643 -15.587 1.00 95.12 507 TYR A O 1
ATOM 4045 N N . ARG A 1 508 ? 5.938 -0.448 -15.931 1.00 93.94 508 ARG A N 1
ATOM 4046 C CA . ARG A 1 508 ? 6.541 0.623 -16.745 1.00 93.94 508 ARG A CA 1
ATOM 4047 C C . ARG A 1 508 ? 5.731 0.918 -18.002 1.00 93.94 508 ARG A C 1
ATOM 4049 O O . ARG A 1 508 ? 5.573 2.086 -18.357 1.00 93.94 508 ARG A O 1
ATOM 4056 N N . GLU A 1 509 ? 5.204 -0.114 -18.655 1.00 94.38 509 GLU A N 1
ATOM 4057 C CA . GLU A 1 509 ? 4.321 0.030 -19.817 1.00 94.38 509 GLU A CA 1
ATOM 4058 C C . GLU A 1 509 ? 2.995 0.707 -19.436 1.00 94.38 509 GLU A C 1
ATOM 4060 O O . GLU A 1 509 ? 2.587 1.672 -20.088 1.00 94.38 509 GLU A O 1
ATOM 4065 N N . ASN A 1 510 ? 2.366 0.265 -18.341 1.00 94.69 510 ASN A N 1
ATOM 4066 C CA . ASN A 1 510 ? 1.126 0.840 -17.814 1.00 94.69 510 ASN A CA 1
ATOM 4067 C C . ASN A 1 510 ? 1.302 2.309 -17.417 1.00 94.69 510 ASN A C 1
ATOM 4069 O O . ASN A 1 510 ? 0.499 3.159 -17.801 1.00 94.69 510 ASN A O 1
ATOM 4073 N N . PHE A 1 511 ? 2.375 2.622 -16.691 1.00 95.00 511 PHE A N 1
ATOM 4074 C CA . PHE A 1 511 ? 2.689 3.979 -16.265 1.00 95.00 511 PHE A CA 1
ATOM 4075 C C . PHE A 1 511 ? 2.935 4.894 -17.466 1.00 95.00 511 PHE A C 1
ATOM 4077 O O . PHE A 1 511 ? 2.375 5.989 -17.534 1.00 95.00 511 PHE A O 1
ATOM 4084 N N . LEU A 1 512 ? 3.724 4.445 -18.449 1.00 92.44 512 LEU A N 1
ATOM 4085 C CA . LEU A 1 512 ? 3.977 5.216 -19.664 1.00 92.44 512 LEU A CA 1
ATOM 4086 C C . LEU A 1 512 ? 2.679 5.480 -20.437 1.00 92.44 512 LEU A C 1
ATOM 4088 O O . LEU A 1 512 ? 2.456 6.602 -20.896 1.00 92.44 512 LEU A O 1
ATOM 4092 N N . LYS A 1 513 ? 1.803 4.474 -20.547 1.00 92.88 513 LYS A N 1
ATOM 4093 C CA . LYS A 1 513 ? 0.474 4.625 -21.146 1.00 92.88 513 LYS A CA 1
ATOM 4094 C C . LYS A 1 513 ? -0.353 5.677 -20.402 1.00 92.88 513 LYS A C 1
ATOM 4096 O O . LYS A 1 513 ? -0.810 6.628 -21.030 1.00 92.88 513 LYS A O 1
ATOM 4101 N N . TYR A 1 514 ? -0.471 5.561 -19.079 1.00 93.38 514 TYR A N 1
ATOM 4102 C CA . TYR A 1 514 ? -1.186 6.523 -18.237 1.00 93.38 514 TYR A CA 1
ATOM 4103 C C . TYR A 1 514 ? -0.659 7.952 -18.413 1.00 93.38 514 TYR A C 1
ATOM 4105 O O . TYR A 1 514 ? -1.432 8.902 -18.565 1.00 93.38 514 TYR A O 1
ATOM 4113 N N . VAL A 1 515 ? 0.663 8.122 -18.414 1.00 92.31 515 VAL A N 1
ATOM 4114 C CA . VAL A 1 515 ? 1.288 9.436 -18.562 1.00 92.31 515 VAL A CA 1
ATOM 4115 C C . VAL A 1 515 ? 1.024 10.028 -19.945 1.00 92.31 515 VAL A C 1
ATOM 4117 O O . VAL A 1 515 ? 0.671 11.206 -20.028 1.00 92.31 515 VAL A O 1
ATOM 4120 N N . ASN A 1 516 ? 1.142 9.229 -21.007 1.00 89.06 516 ASN A N 1
ATOM 4121 C CA . ASN A 1 516 ? 0.839 9.666 -22.369 1.00 89.06 516 ASN A CA 1
ATOM 4122 C C . ASN A 1 516 ? -0.624 10.100 -22.503 1.00 89.06 516 ASN A C 1
ATOM 4124 O O . ASN A 1 516 ? -0.893 11.185 -23.009 1.00 89.06 516 ASN A O 1
ATOM 4128 N N . GLU A 1 517 ? -1.559 9.300 -21.991 1.00 92.12 517 GLU A N 1
ATOM 4129 C CA . GLU A 1 517 ? -2.995 9.591 -22.057 1.00 92.12 517 GLU A CA 1
ATOM 4130 C C . GLU A 1 517 ? -3.379 10.843 -21.254 1.00 92.12 517 GLU A C 1
ATOM 4132 O O . GLU A 1 517 ? -4.241 11.614 -21.672 1.00 92.12 517 GLU A O 1
ATOM 4137 N N . LYS A 1 518 ? -2.739 11.074 -20.101 1.00 92.75 518 LYS A N 1
ATOM 4138 C CA . LYS A 1 518 ? -3.109 12.165 -19.189 1.00 92.75 518 LYS A CA 1
ATOM 4139 C C . LYS A 1 518 ? -2.354 13.472 -19.423 1.00 92.75 518 LYS A C 1
ATOM 4141 O O . LYS A 1 518 ? -2.871 14.539 -19.085 1.00 92.75 518 LYS A O 1
ATOM 4146 N N . TYR A 1 519 ? -1.121 13.409 -19.921 1.00 88.00 519 TYR A N 1
ATOM 4147 C CA . TYR A 1 519 ? -0.221 14.565 -20.004 1.00 88.00 519 TYR A CA 1
ATOM 4148 C C . TYR A 1 519 ? 0.311 14.858 -21.410 1.00 88.00 519 TYR A C 1
ATOM 4150 O O . TYR A 1 519 ? 1.056 15.832 -21.544 1.00 88.00 519 TYR A O 1
ATOM 4158 N N . ASP A 1 520 ? -0.083 14.066 -22.415 1.00 83.31 520 ASP A N 1
ATOM 4159 C CA . ASP A 1 520 ? 0.196 14.261 -23.850 1.00 83.31 520 ASP A CA 1
ATOM 4160 C C . ASP A 1 520 ? 1.695 14.262 -24.221 1.00 83.31 520 ASP A C 1
ATOM 4162 O O . ASP A 1 520 ? 2.101 14.706 -25.292 1.00 83.31 520 ASP A O 1
ATOM 4166 N N . ILE A 1 521 ? 2.554 13.792 -23.306 1.00 75.06 521 ILE A N 1
ATOM 4167 C CA . ILE A 1 521 ? 4.013 13.701 -23.456 1.00 75.06 521 ILE A CA 1
ATOM 4168 C C . ILE A 1 521 ? 4.502 12.503 -22.626 1.00 75.06 521 ILE A C 1
ATOM 4170 O O . ILE A 1 521 ? 4.065 12.377 -21.477 1.00 75.06 521 ILE A O 1
ATOM 4174 N N . PRO A 1 522 ? 5.443 11.677 -23.130 1.00 77.94 522 PRO A N 1
ATOM 4175 C CA . PRO A 1 522 ? 6.015 10.552 -22.389 1.00 77.94 522 PRO A CA 1
ATOM 4176 C C . PRO A 1 522 ? 6.973 11.035 -21.294 1.00 77.94 522 PRO A C 1
ATOM 4178 O O . PRO A 1 522 ? 8.193 11.002 -21.454 1.00 77.94 522 PRO A O 1
ATOM 4181 N N . TYR A 1 523 ? 6.427 11.512 -20.175 1.00 84.81 523 TYR A N 1
ATOM 4182 C CA . TYR A 1 523 ? 7.229 11.817 -18.993 1.00 84.81 523 TYR A CA 1
ATOM 4183 C C . TYR A 1 523 ? 7.705 10.534 -18.309 1.00 84.81 523 TYR A C 1
ATOM 4185 O O . TYR A 1 523 ? 6.927 9.607 -18.082 1.00 84.81 523 TYR A O 1
ATOM 4193 N N . SER A 1 524 ? 8.973 10.510 -17.900 1.00 92.25 524 SER A N 1
ATOM 4194 C CA . SER A 1 524 ? 9.428 9.548 -16.891 1.00 92.25 524 SER A CA 1
ATOM 4195 C C . SER A 1 524 ? 8.793 9.846 -15.525 1.00 92.25 524 SER A C 1
ATOM 4197 O O . SER A 1 524 ? 8.297 10.955 -15.296 1.00 92.25 524 SER A O 1
ATOM 4199 N N . GLU A 1 525 ? 8.849 8.887 -14.592 1.00 94.19 525 GLU A N 1
ATOM 4200 C CA . GLU A 1 525 ? 8.403 9.082 -13.200 1.00 94.19 525 GLU A CA 1
ATOM 4201 C C . GLU A 1 525 ? 9.003 10.369 -12.609 1.00 94.19 525 GLU A C 1
ATOM 4203 O O . GLU A 1 525 ? 8.277 11.255 -12.156 1.00 94.19 525 GLU A O 1
ATOM 4208 N N . HIS A 1 526 ? 10.321 10.543 -12.736 1.00 96.19 526 HIS A N 1
ATOM 4209 C CA . HIS A 1 526 ? 11.020 11.724 -12.236 1.00 96.19 526 HIS A CA 1
ATOM 4210 C C . HIS A 1 526 ? 10.614 13.024 -12.941 1.00 96.19 526 HIS A C 1
ATOM 4212 O O . HIS A 1 526 ? 10.466 14.052 -12.286 1.00 96.19 526 HIS A O 1
ATOM 4218 N N . GLN A 1 527 ? 10.372 13.023 -14.255 1.00 94.56 527 GLN A N 1
ATOM 4219 C CA . GLN A 1 527 ? 9.890 14.234 -14.933 1.00 94.56 527 GLN A CA 1
ATOM 4220 C C . GLN A 1 527 ? 8.472 14.617 -14.488 1.00 94.56 527 GLN A C 1
ATOM 4222 O O . GLN A 1 527 ? 8.162 15.805 -14.347 1.00 94.56 527 GLN A O 1
ATOM 4227 N N . LEU A 1 528 ? 7.617 13.627 -14.213 1.00 95.12 528 LEU A N 1
ATOM 4228 C CA . LEU A 1 528 ? 6.304 13.871 -13.625 1.00 95.12 528 LEU A CA 1
ATOM 4229 C C . LEU A 1 528 ? 6.432 14.432 -12.201 1.00 95.12 528 LEU A C 1
ATOM 4231 O O . LEU A 1 528 ? 5.715 15.375 -11.852 1.00 95.12 528 LEU A O 1
ATOM 4235 N N . MET A 1 529 ? 7.377 13.925 -11.406 1.00 96.75 529 MET A N 1
ATOM 4236 C CA . MET A 1 529 ? 7.699 14.462 -10.079 1.00 96.75 529 MET A CA 1
ATOM 4237 C C . MET A 1 529 ? 8.157 15.921 -10.144 1.00 96.75 529 MET A C 1
ATOM 4239 O O . MET A 1 529 ? 7.604 16.759 -9.429 1.00 96.75 529 MET A O 1
ATOM 4243 N N . ILE A 1 530 ? 9.055 16.254 -11.078 1.00 96.12 530 ILE A N 1
ATOM 4244 C CA . ILE A 1 530 ? 9.492 17.634 -11.348 1.00 96.12 530 ILE A CA 1
ATOM 4245 C C . ILE A 1 530 ? 8.291 18.543 -11.635 1.00 96.12 530 ILE A C 1
ATOM 4247 O O . ILE A 1 530 ? 8.193 19.654 -11.119 1.00 96.12 530 ILE A O 1
ATOM 4251 N N . LYS A 1 531 ? 7.335 18.062 -12.436 1.00 93.44 531 LYS A N 1
ATOM 4252 C CA . LYS A 1 531 ? 6.174 18.850 -12.867 1.00 93.44 531 LYS A CA 1
ATOM 4253 C C . LYS A 1 531 ? 5.078 18.986 -11.804 1.00 93.44 531 LYS A C 1
ATOM 4255 O O . LYS A 1 531 ? 4.334 19.965 -11.848 1.00 93.44 531 LYS A O 1
ATOM 4260 N N . LYS A 1 532 ? 4.892 17.991 -10.928 1.00 94.31 532 LYS A N 1
ATOM 4261 C CA . LYS A 1 532 ? 3.679 17.869 -10.087 1.00 94.31 532 LYS A CA 1
ATOM 4262 C C . LYS A 1 532 ? 3.925 17.720 -8.590 1.00 94.31 532 LYS A C 1
ATOM 4264 O O . LYS A 1 532 ? 2.984 17.938 -7.822 1.00 94.31 532 LYS A O 1
ATOM 4269 N N . TYR A 1 533 ? 5.130 17.335 -8.184 1.00 96.31 533 TYR A N 1
ATOM 4270 C CA . TYR A 1 533 ? 5.418 16.941 -6.807 1.00 96.31 533 TYR A CA 1
ATOM 4271 C C . TYR A 1 533 ? 6.521 17.761 -6.141 1.00 96.31 533 TYR A C 1
ATOM 4273 O O . TYR A 1 533 ? 6.518 17.808 -4.919 1.00 96.31 533 TYR A O 1
ATOM 4281 N N . MET A 1 534 ? 7.382 18.475 -6.879 1.00 97.31 534 MET A N 1
ATOM 4282 C CA . MET A 1 534 ? 8.469 19.254 -6.259 1.00 97.31 534 MET A CA 1
ATOM 4283 C C . MET A 1 534 ? 7.993 20.233 -5.178 1.00 97.31 534 MET A C 1
ATOM 4285 O O . MET A 1 534 ? 8.482 20.204 -4.054 1.00 97.31 534 MET A O 1
ATOM 4289 N N . GLU A 1 535 ? 6.999 21.065 -5.495 1.00 96.44 535 GLU A N 1
ATOM 4290 C CA . GLU A 1 535 ? 6.439 22.031 -4.538 1.00 96.44 535 GLU A CA 1
ATOM 4291 C C . GLU A 1 535 ? 5.713 21.353 -3.369 1.00 96.44 535 GLU A C 1
ATOM 4293 O O . GLU A 1 535 ? 5.670 21.888 -2.265 1.00 96.44 535 GLU A O 1
ATOM 4298 N N . LYS A 1 536 ? 5.139 20.165 -3.597 1.00 96.06 536 LYS A N 1
ATOM 4299 C CA . LYS A 1 536 ? 4.462 19.400 -2.544 1.00 96.06 536 LYS A CA 1
ATOM 4300 C C . LYS A 1 536 ? 5.478 18.809 -1.575 1.00 96.06 536 LYS A C 1
ATOM 4302 O O . LYS A 1 536 ? 5.318 18.978 -0.376 1.00 96.06 536 LYS A O 1
ATOM 4307 N N . LEU A 1 537 ? 6.544 18.204 -2.099 1.00 97.12 537 LEU A N 1
ATOM 4308 C CA . LEU A 1 537 ? 7.652 17.679 -1.307 1.00 97.12 537 LEU A CA 1
ATOM 4309 C C . LEU A 1 537 ? 8.301 18.782 -0.472 1.00 97.12 537 LEU A C 1
ATOM 4311 O O . LEU A 1 537 ? 8.461 18.620 0.732 1.00 97.12 537 LEU A O 1
ATOM 4315 N N . SER A 1 538 ? 8.614 19.936 -1.073 1.00 97.31 538 SER A N 1
ATOM 4316 C CA . SER A 1 538 ? 9.243 21.032 -0.326 1.00 97.31 538 SER A CA 1
ATOM 4317 C C . SER A 1 538 ? 8.339 21.575 0.783 1.00 97.31 538 SER A C 1
ATOM 4319 O O . SER A 1 538 ? 8.819 21.910 1.866 1.00 97.31 538 SER A O 1
ATOM 4321 N N . LYS A 1 539 ? 7.021 21.610 0.547 1.00 96.06 539 LYS A N 1
ATOM 4322 C CA . LYS A 1 539 ? 6.037 21.969 1.567 1.00 96.06 539 LYS A CA 1
ATOM 4323 C C . LYS A 1 539 ? 5.987 20.945 2.702 1.00 96.06 539 LYS A C 1
ATOM 4325 O O . LYS A 1 539 ? 5.974 21.353 3.853 1.00 96.06 539 LYS A O 1
ATOM 4330 N N . GLU A 1 540 ? 5.992 19.651 2.411 1.00 94.56 540 GLU A N 1
ATOM 4331 C CA . GLU A 1 540 ? 5.977 18.604 3.446 1.00 94.56 540 GLU A CA 1
ATOM 4332 C C . GLU A 1 540 ? 7.243 18.646 4.308 1.00 94.56 540 GLU A C 1
ATOM 4334 O O . GLU A 1 540 ? 7.152 18.629 5.532 1.00 94.56 540 GLU A O 1
ATOM 4339 N N . LEU A 1 541 ? 8.419 18.828 3.698 1.00 95.56 541 LEU A N 1
ATOM 4340 C CA . LEU A 1 541 ? 9.672 19.022 4.439 1.00 95.56 541 LEU A CA 1
ATOM 4341 C C . LEU A 1 541 ? 9.633 20.281 5.318 1.00 95.56 541 LEU A C 1
ATOM 4343 O O . LEU A 1 541 ? 10.136 20.277 6.441 1.00 95.56 541 LEU A O 1
ATOM 4347 N N . TRP A 1 542 ? 9.012 21.358 4.831 1.00 95.00 542 TRP A N 1
ATOM 4348 C CA . TRP A 1 542 ? 8.784 22.570 5.614 1.00 95.00 542 TRP A CA 1
ATOM 4349 C C . TRP A 1 542 ? 7.867 22.330 6.820 1.00 95.00 542 TRP A C 1
ATOM 4351 O O . TRP A 1 542 ? 8.160 22.829 7.909 1.00 95.00 542 TRP A O 1
ATOM 4361 N N . GLU A 1 543 ? 6.780 21.576 6.642 1.00 92.81 543 GLU A N 1
ATOM 4362 C CA . GLU A 1 543 ? 5.856 21.227 7.726 1.00 92.81 543 GLU A CA 1
ATOM 4363 C C . GLU A 1 543 ? 6.535 20.334 8.767 1.00 92.81 543 GLU A C 1
ATOM 4365 O O . GLU A 1 543 ? 6.468 20.649 9.958 1.00 92.81 543 GLU A O 1
ATOM 4370 N N . LEU A 1 544 ? 7.262 19.307 8.316 1.00 91.31 544 LEU A N 1
ATOM 4371 C CA . LEU A 1 544 ? 8.044 18.405 9.163 1.00 91.31 544 LEU A CA 1
ATOM 4372 C C . LEU A 1 544 ? 9.093 19.163 9.983 1.00 91.31 544 LEU A C 1
ATOM 4374 O O . LEU A 1 544 ? 9.274 18.907 11.170 1.00 91.31 544 LEU A O 1
ATOM 4378 N N . ASN A 1 545 ? 9.734 20.163 9.380 1.00 92.31 545 ASN A N 1
ATOM 4379 C CA . ASN A 1 545 ? 10.732 20.989 10.049 1.00 92.31 545 ASN A CA 1
ATOM 4380 C C . ASN A 1 545 ? 10.126 22.153 10.867 1.00 92.31 545 ASN A C 1
ATOM 4382 O O . ASN A 1 545 ? 10.716 23.233 10.998 1.00 92.31 545 ASN A O 1
ATOM 4386 N N . GLY A 1 546 ? 8.906 21.971 11.382 1.00 91.31 546 GLY A N 1
ATOM 4387 C CA . GLY A 1 546 ? 8.254 22.899 12.307 1.00 91.31 546 GLY A CA 1
ATOM 4388 C C . GLY A 1 546 ? 7.858 24.245 11.697 1.00 91.31 546 GLY A C 1
ATOM 4389 O O . GLY A 1 546 ? 7.685 25.219 12.427 1.00 91.31 546 GLY A O 1
ATOM 4390 N N . LYS A 1 547 ? 7.729 24.331 10.368 1.00 93.31 547 LYS A N 1
ATOM 4391 C CA . LYS A 1 547 ? 7.267 25.525 9.637 1.00 93.31 547 LYS A CA 1
ATOM 4392 C C . LYS A 1 547 ? 8.118 26.789 9.844 1.00 93.31 547 LYS A C 1
ATOM 4394 O O . LYS A 1 547 ? 7.628 27.905 9.693 1.00 93.31 547 LYS A O 1
ATOM 4399 N N . LYS A 1 548 ? 9.405 26.633 10.173 1.00 89.50 548 LYS A N 1
ATOM 4400 C CA . LYS A 1 548 ? 10.300 27.746 10.553 1.00 89.50 548 LYS A CA 1
ATOM 4401 C C . LYS A 1 548 ? 10.642 28.720 9.413 1.00 89.50 548 LYS A C 1
ATOM 4403 O O . LYS A 1 548 ? 10.858 29.901 9.668 1.00 89.50 548 LYS A O 1
ATOM 4408 N N . PHE A 1 549 ? 10.730 28.226 8.179 1.00 94.62 549 PHE A N 1
ATOM 4409 C CA . PHE A 1 549 ? 11.122 29.003 6.989 1.00 94.62 549 PHE A CA 1
ATOM 4410 C C . PHE A 1 549 ? 9.983 29.062 5.962 1.00 94.62 549 PHE A C 1
ATOM 4412 O O . PHE A 1 549 ? 8.840 28.838 6.324 1.00 94.62 549 PHE A O 1
ATOM 4419 N N . ASP A 1 550 ? 10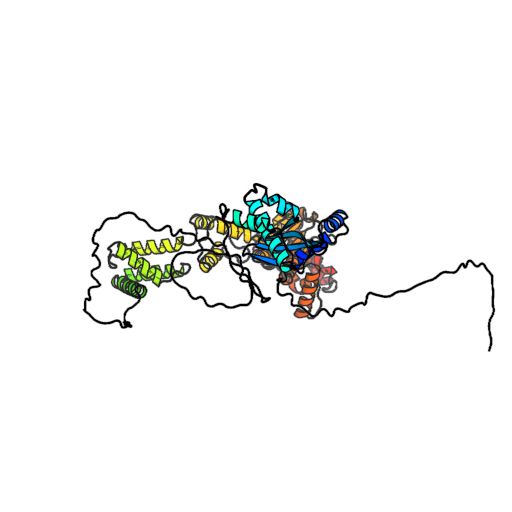.264 29.375 4.699 1.00 96.56 550 ASP A N 1
ATOM 4420 C CA . ASP A 1 550 ? 9.314 29.234 3.585 1.00 96.56 550 ASP A CA 1
ATOM 4421 C C . ASP A 1 550 ? 9.570 27.905 2.839 1.00 96.56 550 ASP A C 1
ATOM 4423 O O . ASP A 1 550 ? 10.733 27.495 2.767 1.00 96.56 550 ASP A O 1
ATOM 4427 N N . PRO A 1 551 ? 8.561 27.229 2.248 1.00 97.00 551 PRO A N 1
ATOM 4428 C CA . PRO A 1 551 ? 8.765 25.997 1.477 1.00 97.00 551 PRO A CA 1
ATOM 4429 C C . PRO A 1 551 ? 9.860 26.072 0.403 1.00 97.00 551 PRO A C 1
ATOM 4431 O O . PRO A 1 551 ? 10.555 25.085 0.161 1.00 97.00 551 PRO A O 1
ATOM 4434 N N . SER A 1 552 ? 10.103 27.241 -0.203 1.00 97.69 552 SER A N 1
ATOM 4435 C CA . SER A 1 552 ? 11.192 27.407 -1.177 1.00 97.69 552 SER A CA 1
ATOM 4436 C C . SER A 1 552 ? 12.588 27.148 -0.598 1.00 97.69 552 SER A C 1
ATOM 4438 O O . SER A 1 552 ? 13.508 26.851 -1.359 1.00 97.69 552 SER A O 1
ATOM 4440 N N . TYR A 1 553 ? 12.759 27.200 0.729 1.00 98.06 553 TYR A N 1
ATOM 4441 C CA . TYR A 1 553 ? 14.018 26.850 1.390 1.00 98.06 553 TYR A CA 1
ATOM 4442 C C . TYR A 1 553 ? 14.341 25.357 1.324 1.00 98.06 553 TYR A C 1
ATOM 4444 O O . TYR A 1 553 ? 15.497 24.979 1.504 1.00 98.06 553 TYR A O 1
ATOM 4452 N N . TYR A 1 554 ? 13.342 24.522 1.031 1.00 97.81 554 TYR A N 1
ATOM 4453 C CA . TYR A 1 554 ? 13.482 23.072 0.995 1.00 97.81 554 TYR A CA 1
ATOM 4454 C C . TYR A 1 554 ? 13.634 22.515 -0.426 1.00 97.81 554 TYR A C 1
ATOM 4456 O O . TYR A 1 554 ? 13.912 21.333 -0.608 1.00 97.81 554 TYR A O 1
ATOM 4464 N N . MET A 1 555 ? 13.510 23.369 -1.450 1.00 98.25 555 MET A N 1
ATOM 4465 C CA . MET A 1 555 ? 13.547 22.952 -2.856 1.00 98.25 555 MET A CA 1
ATOM 4466 C C . MET A 1 555 ? 14.874 22.324 -3.282 1.00 98.25 555 MET A C 1
ATOM 4468 O O . MET A 1 555 ? 14.866 21.471 -4.162 1.00 98.25 555 MET A O 1
ATOM 4472 N N . ALA A 1 556 ? 16.006 22.707 -2.682 1.00 97.88 556 ALA A N 1
ATOM 4473 C CA . ALA A 1 556 ? 17.299 22.144 -3.077 1.00 97.88 556 ALA A CA 1
ATOM 4474 C C . ALA A 1 556 ? 17.435 20.653 -2.738 1.00 97.88 556 ALA A C 1
ATOM 4476 O O . ALA A 1 556 ? 18.007 19.928 -3.544 1.00 97.88 556 ALA A O 1
ATOM 4477 N N . TRP A 1 557 ? 16.901 20.193 -1.596 1.00 97.81 557 TRP A N 1
ATOM 4478 C CA . TRP A 1 557 ? 16.880 18.759 -1.264 1.00 97.81 557 TRP A CA 1
ATOM 4479 C C . TRP A 1 557 ? 16.097 17.981 -2.326 1.00 97.81 557 TRP A C 1
ATOM 4481 O O . TRP A 1 557 ? 16.622 17.054 -2.928 1.00 97.81 557 TRP A O 1
ATOM 4491 N N . VAL A 1 558 ? 14.898 18.464 -2.661 1.00 97.75 558 VAL A N 1
ATOM 4492 C CA . VAL A 1 558 ? 14.033 17.840 -3.672 1.00 97.75 558 VAL A CA 1
ATOM 4493 C C . VAL A 1 558 ? 14.652 17.877 -5.076 1.00 97.75 558 VAL A C 1
ATOM 4495 O O . VAL A 1 558 ? 14.552 16.928 -5.852 1.00 97.75 558 VAL A O 1
ATOM 4498 N N . TRP A 1 559 ? 15.278 18.997 -5.446 1.00 97.94 559 TRP A N 1
ATOM 4499 C CA . TRP A 1 559 ? 15.872 19.161 -6.770 1.00 97.94 559 TRP A CA 1
ATOM 4500 C C . TRP A 1 559 ? 17.110 18.288 -6.968 1.00 97.94 559 TRP A C 1
ATOM 4502 O O . TRP A 1 559 ? 17.318 17.788 -8.073 1.00 97.94 559 TRP A O 1
ATOM 4512 N N . ASP A 1 560 ? 17.920 18.074 -5.931 1.00 95.81 560 ASP A N 1
ATOM 4513 C CA . ASP A 1 560 ? 19.169 17.323 -6.061 1.00 95.81 560 ASP A CA 1
ATOM 4514 C C . ASP A 1 560 ? 18.951 15.874 -6.514 1.00 95.81 560 ASP A C 1
ATOM 4516 O O . ASP A 1 560 ? 19.710 15.407 -7.369 1.00 95.81 560 ASP A O 1
ATOM 4520 N N . GLY A 1 561 ? 17.880 15.217 -6.053 1.00 91.50 561 GLY A N 1
ATOM 4521 C CA . GLY A 1 561 ? 17.484 13.882 -6.518 1.00 91.50 561 GLY A CA 1
ATOM 4522 C C . GLY A 1 561 ? 16.885 13.853 -7.933 1.00 91.50 561 GLY A C 1
ATOM 4523 O O . GLY A 1 561 ? 16.862 12.810 -8.585 1.00 91.50 561 GLY A O 1
ATOM 4524 N N . LEU A 1 562 ? 16.428 14.999 -8.455 1.00 96.31 562 LEU A N 1
ATOM 4525 C CA . LEU A 1 562 ? 15.672 15.084 -9.712 1.00 96.31 562 LEU A CA 1
ATOM 4526 C C . LEU A 1 562 ? 16.432 15.745 -10.875 1.00 96.31 562 LEU A C 1
ATOM 4528 O O . LEU A 1 562 ? 16.092 15.518 -12.039 1.00 96.31 562 LEU A O 1
ATOM 4532 N N . LYS A 1 563 ? 17.475 16.534 -10.597 1.00 96.12 563 LYS A N 1
ATOM 4533 C CA . LYS A 1 563 ? 18.138 17.403 -11.587 1.00 96.12 563 LYS A CA 1
ATOM 4534 C C . LYS A 1 563 ? 18.658 16.685 -12.827 1.00 96.12 563 LYS A C 1
ATOM 4536 O O . LYS A 1 563 ? 18.585 17.231 -13.923 1.00 96.12 563 LYS A O 1
ATOM 4541 N N . GLN A 1 564 ? 19.125 15.446 -12.691 1.00 95.31 564 GLN A N 1
ATOM 4542 C CA . GLN A 1 564 ? 19.646 14.669 -13.821 1.00 95.31 564 GLN A CA 1
ATOM 4543 C C . GLN A 1 564 ? 18.579 14.324 -14.874 1.00 95.31 564 GLN A C 1
ATOM 4545 O O . GLN A 1 564 ? 18.916 14.059 -16.024 1.00 95.31 564 GLN A O 1
ATOM 4550 N N . TYR A 1 565 ? 17.295 14.348 -14.504 1.00 94.44 565 TYR A N 1
ATOM 4551 C CA . TYR A 1 565 ? 16.193 13.964 -15.389 1.00 94.44 565 TYR A CA 1
ATOM 4552 C C . TYR A 1 565 ? 15.615 15.138 -16.189 1.00 94.44 565 TYR A C 1
ATOM 4554 O O . TYR A 1 565 ? 14.845 14.918 -17.129 1.00 94.44 565 TYR A O 1
ATOM 4562 N N . TRP A 1 566 ? 15.968 16.378 -15.827 1.00 94.06 566 TRP A N 1
ATOM 4563 C CA . TRP A 1 566 ? 15.581 17.582 -16.566 1.00 94.06 566 TRP A CA 1
ATOM 4564 C C . TRP A 1 566 ? 16.504 18.781 -16.259 1.00 94.06 566 TRP A C 1
ATOM 4566 O O . TRP A 1 566 ? 16.023 19.809 -15.784 1.00 94.06 566 TRP A O 1
ATOM 4576 N N . PRO A 1 567 ? 17.816 18.688 -16.531 1.00 93.25 567 PRO A N 1
ATOM 4577 C CA . PRO A 1 567 ? 18.819 19.629 -16.015 1.00 93.25 567 PRO A CA 1
ATOM 4578 C C . PRO A 1 567 ? 18.521 21.099 -16.339 1.00 93.25 567 PRO A C 1
ATOM 4580 O O . PRO A 1 567 ? 18.628 21.948 -15.461 1.00 93.25 567 PRO A O 1
ATOM 4583 N N . ASP A 1 568 ? 18.031 21.383 -17.548 1.00 95.06 568 ASP A N 1
ATOM 4584 C CA . ASP A 1 568 ? 17.760 22.750 -18.017 1.00 95.06 568 ASP A CA 1
ATOM 4585 C C . ASP A 1 568 ? 16.366 23.279 -17.626 1.00 95.06 568 ASP A C 1
ATOM 4587 O O . ASP A 1 568 ? 15.903 24.297 -18.147 1.00 95.06 568 ASP A O 1
ATOM 4591 N N . ARG A 1 569 ? 15.635 22.579 -16.743 1.00 95.19 569 ARG A N 1
ATOM 4592 C CA . ARG A 1 569 ? 14.280 22.992 -16.336 1.00 95.19 569 ARG A CA 1
ATOM 4593 C C . ARG A 1 569 ? 14.277 24.331 -15.605 1.00 95.19 569 ARG A C 1
ATOM 4595 O O . ARG A 1 569 ? 13.318 25.095 -15.746 1.00 95.19 569 ARG A O 1
ATOM 4602 N N . PHE A 1 570 ? 15.310 24.578 -14.810 1.00 96.50 570 PHE A N 1
ATOM 4603 C CA . PHE A 1 570 ? 15.474 25.768 -13.985 1.00 96.50 570 PHE A CA 1
ATOM 4604 C C . PHE A 1 570 ? 16.824 26.409 -14.298 1.00 96.50 570 PHE A C 1
ATOM 4606 O O . PHE A 1 570 ? 17.789 25.708 -14.580 1.00 96.50 570 PHE A O 1
ATOM 4613 N N . SER A 1 571 ? 16.901 27.740 -14.254 1.00 97.56 571 SER A N 1
ATOM 4614 C CA . SER A 1 571 ? 18.169 28.434 -14.476 1.00 97.56 571 SER A CA 1
ATOM 4615 C C . SER A 1 571 ? 19.131 28.219 -13.307 1.00 97.56 571 SER A C 1
ATOM 4617 O O . SER A 1 571 ? 18.705 28.114 -12.153 1.00 97.56 571 SER A O 1
ATOM 4619 N N . ASP A 1 572 ? 20.434 28.277 -13.583 1.00 97.31 572 ASP A N 1
ATOM 4620 C CA . ASP A 1 572 ? 21.485 28.186 -12.559 1.00 97.31 572 ASP A CA 1
ATOM 4621 C C . ASP A 1 572 ? 21.274 29.178 -11.408 1.00 97.31 572 ASP A C 1
ATOM 4623 O O . ASP A 1 572 ? 21.511 28.854 -10.248 1.00 97.31 572 ASP A O 1
ATOM 4627 N N . SER A 1 573 ? 20.762 30.378 -11.704 1.00 98.00 573 SER A N 1
ATOM 4628 C CA . SER A 1 573 ? 20.456 31.391 -10.689 1.00 98.00 573 SER A CA 1
ATOM 4629 C C . SER A 1 573 ? 19.380 30.942 -9.695 1.00 98.00 573 SER A C 1
ATOM 4631 O O . SER A 1 573 ? 19.481 31.246 -8.510 1.00 98.00 573 SER A O 1
ATOM 4633 N N . VAL A 1 574 ? 18.355 30.222 -10.162 1.00 97.88 574 VAL A N 1
ATOM 4634 C CA . VAL A 1 574 ? 17.280 29.685 -9.313 1.00 97.88 574 VAL A CA 1
ATOM 4635 C C . VAL A 1 574 ? 17.811 28.530 -8.471 1.00 97.88 574 VAL A C 1
ATOM 4637 O O . VAL A 1 574 ? 17.586 28.491 -7.264 1.00 97.88 574 VAL A O 1
ATOM 4640 N N . VAL A 1 575 ? 18.575 27.626 -9.087 1.00 97.75 575 VAL A N 1
ATOM 4641 C CA . VAL A 1 575 ? 19.193 26.494 -8.383 1.00 97.75 575 VAL A CA 1
ATOM 4642 C C . VAL A 1 575 ? 20.173 26.986 -7.310 1.00 97.75 575 VAL A C 1
ATOM 4644 O O . VAL A 1 575 ? 20.183 26.468 -6.193 1.00 97.75 575 VAL A O 1
ATOM 4647 N N . GLN A 1 576 ? 20.957 28.027 -7.603 1.00 98.06 576 GLN A N 1
ATOM 4648 C CA . GLN A 1 576 ? 21.863 28.640 -6.635 1.00 98.06 576 GLN A CA 1
ATOM 4649 C C . GLN A 1 576 ? 21.109 29.304 -5.473 1.00 98.06 576 GLN A C 1
ATOM 4651 O O . GLN A 1 576 ? 21.537 29.164 -4.327 1.00 98.06 576 GLN A O 1
ATOM 4656 N N . ASP A 1 577 ? 19.988 29.986 -5.733 1.00 98.31 577 ASP A N 1
ATOM 4657 C CA . ASP A 1 577 ? 19.128 30.541 -4.676 1.00 98.31 577 ASP A CA 1
ATOM 4658 C C . ASP A 1 577 ? 18.614 29.442 -3.733 1.00 98.31 577 ASP A C 1
ATOM 4660 O O . ASP A 1 577 ? 18.751 29.558 -2.513 1.00 98.31 577 ASP A O 1
ATOM 4664 N N . TRP A 1 578 ? 18.107 28.329 -4.276 1.00 98.25 578 TRP A N 1
ATOM 4665 C CA . TRP A 1 578 ? 17.670 27.188 -3.465 1.00 98.25 578 TRP A CA 1
ATOM 4666 C C . TRP A 1 578 ? 18.807 26.602 -2.624 1.00 98.25 578 TRP A C 1
ATOM 4668 O O . TRP A 1 578 ? 18.611 26.311 -1.444 1.00 98.25 578 TRP A O 1
ATOM 4678 N N . ASN A 1 579 ? 20.005 26.462 -3.197 1.00 97.94 579 ASN A N 1
ATOM 4679 C CA . ASN A 1 579 ? 21.177 25.970 -2.472 1.00 97.94 579 ASN A CA 1
ATOM 4680 C C . ASN A 1 579 ? 21.575 26.891 -1.313 1.00 97.94 579 ASN A C 1
ATOM 4682 O O . ASN A 1 579 ? 21.826 26.411 -0.206 1.00 97.94 579 ASN A O 1
ATOM 4686 N N . ASN A 1 580 ? 21.577 28.207 -1.540 1.00 98.00 580 ASN A N 1
ATOM 4687 C CA . ASN A 1 580 ? 21.855 29.187 -0.492 1.00 98.00 580 ASN A CA 1
ATOM 4688 C C . ASN A 1 580 ? 20.832 29.077 0.651 1.00 98.00 580 ASN A C 1
ATOM 4690 O O . ASN A 1 580 ? 21.210 29.076 1.822 1.00 98.00 580 ASN A O 1
ATOM 4694 N N . LYS A 1 581 ? 19.543 28.923 0.324 1.00 98.06 581 LYS A N 1
ATOM 4695 C CA . LYS A 1 581 ? 18.474 28.754 1.315 1.00 98.06 581 LYS A CA 1
ATOM 4696 C C . LYS A 1 581 ? 18.592 27.454 2.110 1.00 98.06 581 LYS A C 1
ATOM 4698 O O . LYS A 1 581 ? 18.454 27.485 3.331 1.00 98.06 581 LYS A O 1
ATOM 4703 N N . ARG A 1 582 ? 18.907 26.331 1.457 1.00 97.19 582 ARG A N 1
ATOM 4704 C CA . ARG A 1 582 ? 19.147 25.048 2.140 1.00 97.19 582 ARG A CA 1
ATOM 4705 C C . ARG A 1 582 ? 20.255 25.154 3.186 1.00 97.19 582 ARG A C 1
ATOM 4707 O O . ARG A 1 582 ? 20.091 24.630 4.283 1.00 97.19 582 ARG A O 1
ATOM 4714 N N . ASN A 1 583 ? 21.350 25.852 2.884 1.00 96.25 583 ASN A N 1
ATOM 4715 C CA . ASN A 1 583 ? 22.448 26.035 3.840 1.00 96.25 583 ASN A CA 1
ATOM 4716 C C . ASN A 1 583 ? 21.986 26.768 5.110 1.00 96.25 583 ASN A C 1
ATOM 4718 O O . ASN A 1 583 ? 22.311 26.334 6.212 1.00 96.25 583 ASN A O 1
ATOM 4722 N N . ILE A 1 584 ? 21.137 27.793 4.964 1.00 96.44 584 ILE A N 1
ATOM 4723 C CA . ILE A 1 584 ? 20.528 28.498 6.105 1.00 96.44 584 ILE A CA 1
ATOM 4724 C C . ILE A 1 584 ? 19.713 27.531 6.970 1.00 96.44 584 ILE A C 1
ATOM 4726 O O . ILE A 1 584 ? 19.800 27.578 8.199 1.00 96.44 584 ILE A O 1
ATOM 4730 N N . VAL A 1 585 ? 18.925 26.645 6.350 1.00 95.69 585 VAL A N 1
ATOM 4731 C CA . VAL A 1 585 ? 18.144 25.651 7.096 1.00 95.69 585 VAL A CA 1
ATOM 4732 C C . VAL A 1 585 ? 19.056 24.641 7.789 1.00 95.69 585 VAL A C 1
ATOM 4734 O O . VAL A 1 585 ? 18.817 24.364 8.958 1.00 95.69 585 VAL A O 1
ATOM 4737 N N . LYS A 1 586 ? 20.111 24.132 7.135 1.00 94.19 586 LYS A N 1
ATOM 4738 C CA . LYS A 1 586 ? 21.061 23.174 7.737 1.00 94.19 586 LYS A CA 1
ATOM 4739 C C . LYS A 1 586 ? 21.709 23.711 9.013 1.00 94.19 586 LYS A C 1
ATOM 4741 O O . LYS A 1 586 ? 21.774 22.996 10.008 1.00 94.19 586 LYS A O 1
ATOM 4746 N N . GLU A 1 587 ? 22.111 24.979 9.018 1.00 93.00 587 GLU A N 1
ATOM 4747 C CA . GLU A 1 587 ? 22.685 25.652 10.196 1.00 93.00 587 GLU A CA 1
ATOM 4748 C C . GLU A 1 587 ? 21.680 25.828 11.346 1.00 93.00 587 GLU A C 1
ATOM 4750 O O . GLU A 1 587 ? 22.061 26.049 12.493 1.00 93.00 587 GLU A O 1
ATOM 4755 N N . ASN A 1 588 ? 20.386 25.735 11.045 1.00 88.88 588 ASN A N 1
ATOM 4756 C CA . ASN A 1 588 ? 19.296 26.086 11.944 1.00 88.88 588 ASN A CA 1
ATOM 4757 C C . ASN A 1 588 ? 18.270 24.963 12.113 1.00 88.88 588 ASN A C 1
ATOM 4759 O O . ASN A 1 588 ? 17.160 25.266 12.565 1.00 88.88 588 ASN A O 1
ATOM 4763 N N . ASN A 1 589 ? 18.615 23.729 11.725 1.00 85.44 589 ASN A N 1
ATOM 4764 C CA . ASN A 1 589 ? 17.692 22.606 11.601 1.00 85.44 589 ASN A CA 1
ATOM 4765 C C . ASN A 1 589 ? 17.289 22.069 12.989 1.00 85.44 589 ASN A C 1
ATOM 4767 O O . ASN A 1 589 ? 18.122 21.439 13.651 1.00 85.44 589 ASN A O 1
ATOM 4771 N N . PRO A 1 590 ? 16.045 22.306 13.453 1.00 82.31 590 PRO A N 1
ATOM 4772 C CA . PRO A 1 590 ? 15.559 21.721 14.697 1.00 82.31 590 PRO A CA 1
ATOM 4773 C C . PRO A 1 590 ? 15.216 20.232 14.563 1.00 82.31 590 PRO A C 1
ATOM 4775 O O . PRO A 1 590 ? 15.143 19.551 15.581 1.00 82.31 590 PRO A O 1
ATOM 4778 N N . PHE A 1 591 ? 14.983 19.731 13.346 1.00 85.88 591 PHE A N 1
ATOM 4779 C CA . PHE A 1 591 ? 14.527 18.369 13.119 1.00 85.88 591 PHE A CA 1
ATOM 4780 C C . PHE A 1 591 ? 15.693 17.384 13.177 1.00 85.88 591 PHE A C 1
ATOM 4782 O O . PHE A 1 591 ? 16.577 17.381 12.309 1.00 85.88 591 PHE A O 1
ATOM 4789 N N . LYS A 1 592 ? 15.694 16.561 14.228 1.00 88.12 592 LYS A N 1
ATOM 4790 C CA . LYS A 1 592 ? 16.692 15.524 14.450 1.00 88.12 592 LYS A CA 1
ATOM 4791 C C . LYS A 1 592 ? 16.075 14.243 14.992 1.00 88.12 592 LYS A C 1
ATOM 4793 O O . LYS A 1 592 ? 15.241 14.293 15.892 1.00 88.12 592 LYS A O 1
ATOM 4798 N N . CYS A 1 593 ? 16.583 13.150 14.450 1.00 87.31 593 CYS A N 1
ATOM 4799 C CA . CYS A 1 593 ? 16.697 11.851 15.080 1.00 87.31 593 CYS A CA 1
ATOM 4800 C C . CYS A 1 593 ? 18.146 11.681 15.604 1.00 87.31 593 CYS A C 1
ATOM 4802 O O . CYS A 1 593 ? 18.423 10.637 16.214 1.00 87.31 593 CYS A O 1
#

Secondary structure (DSSP, 8-state):
---------------------------------------TTS-TTSHHHHHHHHHHHTS--HHHHHHHHHH-EE-GGG-EEEE-SSEEEEEEEEEETTEEEEEEEEEEETT--EEEEEEEHHHHHHHHTS---HHHHHHHHHHHHHHHHHHHHTT----HHHHHHHHHTTT--TT-SSS--------S------------------------SS-------------------------------S---------------TT---HHHHHHHHHHHHHHHTTHHHHHHHHHHHHHHHTSSS--HHHHHHHHHHHHHHTT--TT-HHHHHHHHHHHHHHHHHSSB-HHHHHHHHH---B-TTT--BHHHHHHHHHHHHT--B-HHHHHHHHHHH--EEE-HHHHT-HHHHHHHHHHHHTT-HHHHHHHGGGGG-TT-EEEEEEEPPGGG-SEEEEE-TTSSEEEEEEEGGGGG-S-HHHHHHHHHHHHHHHHHHHHH--TT--HHHHHHHHHHHHHHHHSS---HHHHHHHHTHHHHHHHHHHHTTT-S-GGGGHHHHHHHHGGGSGGGS-HHHHHHHHHHHHHHHHT-----

Radius of gyration: 38.61 Å; chains: 1; bounding box: 120×85×114 Å

Sequence (593 aa):
MKKCSIGFLILVFGIFLWNGCTKDPSLASESYTTEKRTSEIFDDSTGVEVYHILHLLNSENDSIATFQENVGYPAIKGSFQKKDEDSKITTIPMVKNNKITGIFKVYITLGESIRIHFFSKEDLEMSMDSTLNTYDFHMYSGAIKSYCFSSRLRNQTYPQEFDFWLELNKNRVEERWVYHCIYTWFCPLSFDHIWTSNTTIRTVIRPIDNLVDDCDIVNMECFSDWNQRWFSLTGGGSLNWNFFPWVNNSSGGGTANGNNNPNIKSWEEQVLIDAKDCFQQAGINGARAMKALKDATDNSCGESYNDLLARTYLNIMDQGKSCTDSAALAAEVNNTVDKTKTVFFDDEVMEFFEENELIDPCSGEKISDMLKNEACANKKRLTMEALQAKLDAMDIIIEDASFVNCAALKCIYNHLKDSGSKMFCNNIYRFNYSDLIDLTIKVGTTFSNAEGSVSMSNNGTGVVMTFASYNCNWEDHIQLAETILHESIHAKFRFDNANNGTTEIQYRENFLKYVNEKYDIPYSEHQLMIKKYMEKLSKELWELNGKKFDPSYYMAWVWDGLKQYWPDRFSDSVVQDWNNKRNIVKENNPFKC

Foldseek 3Di:
DDDDDDDDDDDDDDDDDDDDDDDDDDDDPPPPPPDDDDPPQDDPVPVVVVVVVVCVLPDPDPVSVVVCVVQNDWPPVLKHWDDDPFKIWIKTFHADPLATQWIWIWIQGPVRDTDIDIAGLVNLVVVLVDPDDPVVCVVSLVRLVSNCVSCVVSVHDDDVSSVVSCVVCVPVCPPVPDDDFDDDDDDPDDDDDDDDDDDDDDPDDDDDDDDDDGDDDDDGDDDDDPDPPDDPPDDPDDDDDPPDPPDDDDDDDDDDDDPPDVPDDDPLVVLLVVLVVQLVVLPPLSVVLLVLLVVLCVVALDDDSSNLSSVLSVVCVVVVHGSNPSVSSVVSSVVSSVVRVPQAEPPVRVVCCVVDQQAQLAVRHGVVVVVSVVSSVVVHRCYPVNVVVLVVLLCLEAEDPQQVPLVLLVVLVVLCSNLNLNLLCVQQSVQSVDPWAGEYEHEDDDPPNDQWDWFQDPQNRHIYIYGYSVSSVDWPSLLSNLRSSLVSLVSNLCVVQGGRRQHRVNSLVSSQVVCCVPPVDRDDSLSVCVVPPLLVSLVSSCVSQVVPDDSLLSSLSNCVVRCVRPVVPDDPVSNVVSVVSVVVCVVVGPDGD

pLDDT: mean 73.49, std 24.46, range [22.86, 98.38]